Protein AF-0000000068482400 (afdb_homodimer)

Sequence (650 aa):
MLEGAELYFNVDHGYLEGLVRGCKAGLLTERDYVNLVQCETLEDLKIHLQTTDYGNFLANQTNPLTVSKIDTEMRKKLCSEFEYFRNHSLEPLSTFFTYMTCSYMIDNVILLMNGALQKKSVKEILVKCHPLGRFTEMEAVNIAETPSDLFNAVLIETPLAPFFQDCMSENILDELNIELLRNKLYKSYLEAFYKFCKNHGDVTAEIMCPILEFEADRRAFIITLNSFGTELSKEDRETLFPTCGKLHPEGLRLLAQAEDFEQMKRVAEHYGVQMNVLAFNRQFHYGVFYAYTKLKEQEMRNIVWIAECISQRHRTKINNYIPILMLEGAELYFNVDHGYLEGLVRGCKAGLLTERDYVNLVQCETLEDLKIHLQTTDYGNFLANQTNPLTVSKIDTEMRKKLCSEFEYFRNHSLEPLSTFFTYMTCSYMIDNVILLMNGALQKKSVKEILVKCHPLGRFTEMEAVNIAETPSDLFNAVLIETPLAPFFQDCMSENILDELNIELLRNKLYKSYLEAFYKFCKNHGDVTAEIMCPILEFEADRRAFIITLNSFGTELSKEDRETLFPTCGKLHPEGLRLLAQAEDFEQMKRVAEHYGVQMNVLAFNRQFHYGVFYAYTKLKEQEMRNIVWIAECISQRHRTKINNYIPIL

Radius of gyration: 27.8 Å; Cα contacts (8 Å, |Δi|>4): 745; chains: 2; bounding box: 54×85×64 Å

InterPro domains:
  IPR002843 ATPase, V0 complex, C/D subunit [PF01992] (16-321)
  IPR016727 ATPase, V0 complex, subunit D [PIRSF018497] (7-324)
  IPR016727 ATPase, V0 complex, subunit D [PTHR11028] (5-271)
  IPR035067 V-type ATPase subunit C/D [G3DSA:1.20.1690.10] (91-192)
  IPR035067 V-type ATPase subunit C/D [G3DSA:1.20.1690.10] (193-284)
  IPR036079 V-type ATP synthase subunit C/D subunit superfamily [SSF103486] (13-324)
  IPR044911 V-type ATP synthase C/D subunit, domain 3 superfamily [G3DSA:1.10.132.50] (14-310)

Foldseek 3Di:
DQVVVVVVCCPAPVVLVVVVVVCVQQDDDPVLVVQCVPDDAVVSNQVSNCVGPCNCLCVPPDPPDDPLSVVLSVLVVVLVSLVVSLVSHDPPVVVLSLLVLLLLLLVLLLQLLVCLQVVHQLVVSVSVRRPSNDDPLSVVSNVQNHNVSSVVSSQPPGPLVVQCVVLPPVDDPDPVSSVLSSLSSLLSSLLVSLVVQVVVVHVSNVPVLQVSQVVLVVSLLVLLVVCAPHPQALVSSLVSGRQSHPCPPLLSNQSSPDRDPVSNVVSVCLVVLVVLLVQCPDDDDPSVVVSVVVNVVLVVVLVVLLVVCVVVVPCPCNSNGRDND/DQVVVVVVCCPQPVVLVVVVVVCVQQDDDPVLVVQCVPDDAVVSNQVSNCVGPCNCLCVPPDPPDDPLSVVLSVLVVVLVSLVVSLVSHDPPVVVLSLLVLLLLLLVLLLQLQVCLQVVHQLVVSVSVRRPSNDDPLSVVSNVQNHNVSSVVSSQPPGPLVVQCVVLPPVDDPDPVSSVLSSLSSLLSSLLVSLVVQVVVVHVSNVPVLQVSQVVLVVSLLVLLVVCAPHPQALVSSLVSGRQSHPCPPLLSNQSSPDRDPVSNVVSVCLVVLVVLLVQCPDDDDPSVVVSVVVNVVLVVVLVVLLVVCVVVVPCPCNSNGRDND

pLDDT: mean 83.23, std 11.23, range [31.91, 96.75]

Nearest PDB structures (foldseek):
  9b8o-assembly1_d  TM=7.695E-01  e=2.562E-24  Rattus norvegicus
  7u4t-assembly1_Q  TM=7.64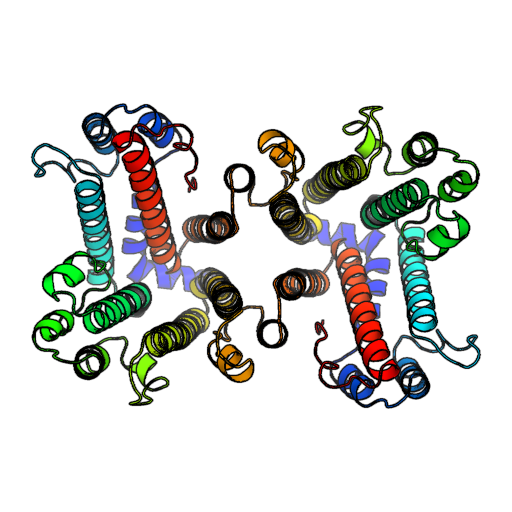1E-01  e=1.538E-24  Homo sapiens
  6xby-assembly1_d  TM=7.432E-01  e=2.421E-22  Bos taurus
  9bra-assembly1_d  TM=7.564E-01  e=1.118E-21  Mus musculus
  7tmt-assembly1_d  TM=7.677E-01  e=5.020E-17  Saccharomyces cerevisiae

Solvent-accessible surface area (backbone atoms only — not comparable to full-atom values): 35364 Å² total; per-residue (Å²): 110,67,69,56,50,52,52,60,41,42,77,77,43,33,67,61,52,53,52,53,57,58,47,54,78,44,55,76,45,64,69,50,49,57,53,50,67,67,34,72,42,66,66,49,38,50,57,55,43,36,77,45,70,57,35,72,64,61,67,87,59,64,87,78,78,46,61,65,56,54,49,51,39,51,50,49,51,52,40,51,55,50,48,52,53,45,71,72,42,50,86,67,52,34,57,53,49,50,53,64,28,46,61,39,30,51,52,31,52,51,49,49,41,53,31,49,73,68,69,45,58,59,71,67,44,57,71,70,40,51,74,65,21,63,52,84,48,60,66,52,44,74,70,35,86,43,57,67,46,36,49,57,50,50,36,68,84,33,94,53,28,80,33,42,74,83,57,65,70,85,60,80,79,42,74,69,42,47,53,50,47,51,36,39,38,47,22,42,44,51,42,49,48,37,50,55,33,49,69,65,64,46,59,29,16,71,49,36,36,60,55,48,16,50,52,25,41,51,48,38,52,51,53,48,63,68,37,58,96,52,88,67,48,50,72,61,52,46,72,37,40,36,72,62,13,80,40,48,64,59,41,43,52,47,44,30,66,40,82,48,69,71,52,44,53,54,42,57,49,46,57,55,50,51,51,26,47,53,35,44,75,52,79,79,45,66,36,35,59,56,17,49,52,54,51,50,50,45,51,49,51,35,50,47,49,36,41,47,17,39,74,65,73,46,60,90,58,41,78,70,52,76,78,84,107,112,66,68,56,50,53,52,58,42,42,76,79,43,34,66,60,52,53,53,55,56,58,46,55,77,45,53,74,48,64,67,51,50,56,54,52,68,67,34,74,44,66,67,50,38,51,56,54,43,36,76,46,71,58,35,70,65,60,67,88,59,64,86,79,77,46,62,67,56,52,49,51,40,52,50,48,52,51,39,52,56,51,47,52,55,44,72,73,43,53,84,68,54,34,57,53,46,49,55,65,29,45,62,40,28,49,52,31,51,50,49,48,42,52,31,49,74,69,68,45,59,59,71,68,44,58,72,69,40,50,75,65,21,63,51,84,46,59,65,52,43,75,69,33,87,43,57,67,46,34,48,58,50,51,35,68,84,32,96,54,28,80,34,41,75,84,56,74,64,89,60,80,78,44,72,67,43,48,54,51,48,51,37,38,38,48,22,42,47,52,41,49,49,38,51,55,33,49,68,65,65,46,60,28,18,69,49,37,36,60,54,49,18,50,52,26,42,51,47,39,53,50,53,47,64,68,37,59,95,53,87,68,47,46,70,60,50,44,71,38,41,35,72,64,14,81,39,50,64,58,39,44,52,46,44,30,66,40,82,47,69,71,53,44,54,54,42,59,48,47,57,55,51,52,51,26,47,54,35,45,74,51,78,78,44,66,36,34,60,55,18,48,52,54,50,50,49,46,49,49,50,34,51,47,50,35,42,47,19,39,74,65,73,46,62,90,58,41,78,69,53,76,77,83,109

Structure (mmCIF, N/CA/C/O backbone):
data_AF-0000000068482400-model_v1
#
loop_
_entity.id
_entity.type
_entity.pdbx_description
1 polymer 'V-type proton ATPase subunit'
#
loop_
_atom_site.group_PDB
_atom_site.id
_atom_site.type_symbol
_atom_site.label_atom_id
_atom_site.label_alt_id
_atom_site.label_comp_id
_atom_site.label_asym_id
_atom_site.label_entity_id
_atom_site.label_seq_id
_atom_site.pdbx_PDB_ins_code
_atom_site.Cartn_x
_atom_site.Cartn_y
_atom_site.Cartn_z
_atom_site.occupancy
_atom_site.B_iso_or_equiv
_atom_site.auth_seq_id
_atom_site.auth_comp_id
_atom_site.auth_asym_id
_atom_site.auth_atom_id
_atom_site.pdbx_PDB_model_num
ATOM 1 N N . MET A 1 1 ? -32.125 -7.73 -6.305 1 32.03 1 MET A N 1
ATOM 2 C CA . MET A 1 1 ? -31.203 -8.148 -7.367 1 32.03 1 MET A CA 1
ATOM 3 C C . MET A 1 1 ? -30.078 -9.016 -6.812 1 32.03 1 MET A C 1
ATOM 5 O O . MET A 1 1 ? -29.438 -9.75 -7.559 1 32.03 1 MET A O 1
ATOM 9 N N . LEU A 1 2 ? -29.688 -8.727 -5.551 1 42.22 2 LEU A N 1
ATOM 10 C CA . LEU A 1 2 ? -28.719 -9.539 -4.816 1 42.22 2 LEU A CA 1
ATOM 11 C C . LEU A 1 2 ? -29.25 -10.945 -4.582 1 42.22 2 LEU A C 1
ATOM 13 O O . LEU A 1 2 ? -28.516 -11.922 -4.727 1 42.22 2 LEU A O 1
ATOM 17 N N . GLU A 1 3 ? -30.391 -10.906 -4.227 1 47.16 3 GLU A N 1
ATOM 18 C CA . GLU A 1 3 ? -31.047 -12.18 -3.922 1 47.16 3 GLU A CA 1
ATOM 19 C C . GLU A 1 3 ? -31.078 -13.078 -5.152 1 47.16 3 GLU A C 1
ATOM 21 O O . GLU A 1 3 ? -30.828 -14.281 -5.051 1 47.16 3 GLU A O 1
ATOM 26 N N . GLY A 1 4 ? -31.359 -12.484 -6.25 1 42.97 4 GLY A N 1
ATOM 27 C CA . GLY A 1 4 ? -31.438 -13.25 -7.484 1 42.97 4 GLY A CA 1
ATOM 28 C C . GLY A 1 4 ? -30.078 -13.719 -7.969 1 42.97 4 GLY A C 1
ATOM 29 O O . GLY A 1 4 ? -29.938 -14.844 -8.453 1 42.97 4 GLY A O 1
ATOM 30 N N . ALA A 1 5 ? -29.125 -12.961 -7.844 1 49.94 5 ALA A N 1
ATOM 31 C CA . ALA A 1 5 ? -27.75 -13.266 -8.234 1 49.94 5 ALA A CA 1
ATOM 32 C C . ALA A 1 5 ? -27.188 -14.414 -7.398 1 49.94 5 ALA A C 1
ATOM 34 O O . ALA A 1 5 ? -26.484 -15.289 -7.922 1 49.94 5 ALA A O 1
ATOM 35 N N . GLU A 1 6 ? -27.531 -14.422 -6.168 1 56.22 6 GLU A N 1
ATOM 36 C CA . GLU A 1 6 ? -27.156 -15.516 -5.277 1 56.22 6 GLU A CA 1
ATOM 37 C C . GLU A 1 6 ? -27.75 -16.844 -5.758 1 56.22 6 GLU A C 1
ATOM 39 O O . GLU A 1 6 ? -27.094 -17.875 -5.695 1 56.22 6 GLU A O 1
ATOM 44 N N . LEU A 1 7 ? -28.938 -16.703 -6.289 1 50.75 7 LEU A N 1
ATOM 45 C CA . LEU A 1 7 ? -29.641 -17.906 -6.754 1 50.75 7 LEU A CA 1
ATOM 46 C C . LEU A 1 7 ? -28.969 -18.469 -8 1 50.75 7 LEU A C 1
ATOM 48 O O . LEU A 1 7 ? -28.812 -19.688 -8.133 1 50.75 7 LEU A O 1
ATOM 52 N N . TYR A 1 8 ? -28.609 -17.594 -8.891 1 49.62 8 TYR A N 1
ATOM 53 C CA . TYR A 1 8 ? -28.047 -18.062 -10.148 1 49.62 8 TYR A CA 1
ATOM 54 C C . TYR A 1 8 ? -26.625 -18.594 -9.945 1 49.62 8 TYR A C 1
ATOM 56 O O . TYR A 1 8 ? -26.219 -19.562 -10.594 1 49.62 8 TYR A O 1
ATOM 64 N N . PHE A 1 9 ? -25.938 -18.016 -9.062 1 56 9 PHE A N 1
ATOM 65 C CA . PHE A 1 9 ? -24.609 -18.562 -8.766 1 56 9 PHE A CA 1
ATOM 66 C C . PHE A 1 9 ? -24.719 -19.984 -8.211 1 56 9 PHE A C 1
ATOM 68 O O . PHE A 1 9 ? -23.938 -20.859 -8.578 1 56 9 PHE A O 1
ATOM 75 N N . ASN A 1 10 ? -25.75 -20.203 -7.426 1 60.41 10 ASN A N 1
ATOM 76 C CA . ASN A 1 10 ? -25.859 -21.422 -6.629 1 60.41 10 ASN A CA 1
ATOM 77 C C . ASN A 1 10 ? -26.156 -22.625 -7.5 1 60.41 10 ASN A C 1
ATOM 79 O O . ASN A 1 10 ? -25.625 -23.719 -7.273 1 60.41 10 ASN A O 1
ATOM 83 N N . VAL A 1 11 ? -26.906 -22.484 -8.602 1 58.56 11 VAL A N 1
ATOM 84 C CA . VAL A 1 11 ? -27.359 -23.656 -9.336 1 58.56 11 VAL A CA 1
ATOM 85 C C . VAL A 1 11 ? -26.203 -24.266 -10.125 1 58.56 11 VAL A C 1
ATOM 87 O O . VAL A 1 11 ? -26.031 -25.484 -10.148 1 58.56 11 VAL A O 1
ATOM 90 N N . ASP A 1 12 ? -25.375 -23.547 -10.617 1 65.38 12 ASP A N 1
ATOM 91 C CA . ASP A 1 12 ? -24.375 -24.047 -11.555 1 65.38 12 ASP A CA 1
ATOM 92 C C . ASP A 1 12 ? -22.984 -24.078 -10.93 1 65.38 12 ASP A C 1
ATOM 94 O O . ASP A 1 12 ? -22.172 -24.938 -11.266 1 65.38 12 ASP A O 1
ATOM 98 N N . HIS A 1 13 ? -22.797 -23.297 -9.867 1 72.62 13 HIS A N 1
ATOM 99 C CA . HIS A 1 13 ? -21.422 -23.141 -9.383 1 72.62 13 HIS A CA 1
ATOM 100 C C . HIS A 1 13 ? -21.344 -23.375 -7.883 1 72.62 13 HIS A C 1
ATOM 102 O O . HIS A 1 13 ? -20.25 -23.391 -7.309 1 72.62 13 HIS A O 1
ATOM 108 N N . GLY A 1 14 ? -22.453 -23.641 -7.336 1 75.75 14 GLY A N 1
ATOM 109 C CA . GLY A 1 14 ? -22.531 -23.812 -5.895 1 75.75 14 GLY A CA 1
ATOM 110 C C . GLY A 1 14 ? -21.766 -25.016 -5.379 1 75.75 14 GLY A C 1
ATOM 111 O O . GLY A 1 14 ? -21.141 -24.953 -4.316 1 75.75 14 GLY A O 1
ATOM 112 N N . TYR A 1 15 ? -21.781 -26.047 -6.195 1 81 15 TYR A N 1
ATOM 113 C CA . TYR A 1 15 ? -21.078 -27.25 -5.809 1 81 15 TYR A CA 1
ATOM 114 C C . TYR A 1 15 ? -19.578 -27 -5.676 1 81 15 TYR A C 1
ATOM 116 O O . TYR A 1 15 ? -18.969 -27.359 -4.664 1 81 15 TYR A O 1
ATOM 124 N N . LEU A 1 16 ? -19.016 -26.359 -6.641 1 82.56 16 LEU A N 1
ATOM 125 C CA . LEU A 1 16 ? -17.578 -26.109 -6.648 1 82.56 16 LEU A CA 1
ATOM 126 C C . LEU A 1 16 ? -17.188 -25.125 -5.539 1 82.56 16 LEU A C 1
ATOM 128 O O . LEU A 1 16 ? -16.141 -25.266 -4.918 1 82.56 16 LEU A O 1
ATOM 132 N N . GLU A 1 17 ? -18.016 -24.172 -5.344 1 82.31 17 GLU A N 1
ATOM 133 C CA . GLU A 1 17 ? -17.75 -23.25 -4.254 1 82.31 17 GLU A CA 1
ATOM 134 C C . GLU A 1 17 ? -17.781 -23.953 -2.9 1 82.31 17 GLU A C 1
ATOM 136 O O . GLU A 1 17 ? -16.938 -23.672 -2.035 1 82.31 17 GLU A O 1
ATOM 141 N N . GLY A 1 18 ? -18.781 -24.828 -2.748 1 78.56 18 GLY A N 1
ATOM 142 C CA . GLY A 1 18 ? -18.812 -25.625 -1.533 1 78.56 18 GLY A CA 1
ATOM 143 C C . GLY A 1 18 ? -17.562 -26.469 -1.329 1 78.56 18 GLY A C 1
ATOM 144 O O . GLY A 1 18 ? -17.047 -26.562 -0.214 1 78.56 18 GLY A O 1
ATOM 145 N N . LEU A 1 19 ? -17.078 -27.016 -2.367 1 81.38 19 LEU A N 1
ATOM 146 C CA . LEU A 1 19 ? -15.891 -27.859 -2.314 1 81.38 19 LEU A CA 1
ATOM 147 C C . LEU A 1 19 ? -14.664 -27.047 -1.904 1 81.38 19 LEU A C 1
ATOM 149 O O . LEU A 1 19 ? -13.898 -27.469 -1.035 1 81.38 19 LEU A O 1
ATOM 153 N N . VAL A 1 20 ? -14.5 -25.859 -2.5 1 83.94 20 VAL A N 1
ATOM 154 C CA . VAL A 1 20 ? -13.312 -25.062 -2.219 1 83.94 20 VAL A CA 1
ATOM 155 C C . VAL A 1 20 ? -13.375 -24.531 -0.792 1 83.94 20 VAL A C 1
ATOM 157 O O . VAL A 1 20 ? -12.344 -24.406 -0.119 1 83.94 20 VAL A O 1
ATOM 160 N N . ARG A 1 21 ? -14.523 -24.234 -0.313 1 78.56 21 ARG A N 1
ATOM 161 C CA . ARG A 1 21 ? -14.68 -23.781 1.062 1 78.56 21 ARG A CA 1
ATOM 162 C C . ARG A 1 21 ? -14.344 -24.891 2.053 1 78.56 21 ARG A C 1
ATOM 164 O O . ARG A 1 21 ? -13.844 -24.625 3.146 1 78.56 21 ARG A O 1
ATOM 171 N N . GLY A 1 22 ? -14.664 -26.062 1.633 1 76.25 22 GLY A N 1
ATOM 172 C CA . GLY A 1 22 ? -14.242 -27.203 2.43 1 76.25 22 GLY A CA 1
ATOM 173 C C . GLY A 1 22 ? -12.734 -27.359 2.512 1 76.25 22 GLY A C 1
ATOM 174 O O . GLY A 1 22 ? -12.211 -27.828 3.52 1 76.25 22 GLY A O 1
ATOM 175 N N . CYS A 1 23 ? -12.102 -26.859 1.491 1 76.12 23 CYS A N 1
ATOM 176 C CA . CYS A 1 23 ? -10.648 -26.922 1.433 1 76.12 23 CYS A CA 1
ATOM 177 C C . CYS A 1 23 ? -10.016 -25.938 2.41 1 76.12 23 CYS A C 1
ATOM 179 O O . CYS A 1 23 ? -8.859 -26.094 2.801 1 76.12 23 CYS A O 1
ATOM 181 N N . LYS A 1 24 ? -10.797 -24.922 2.822 1 72.25 24 LYS A N 1
ATOM 182 C CA . LYS A 1 24 ? -10.289 -23.953 3.791 1 72.25 24 LYS A CA 1
ATOM 183 C C . LYS A 1 24 ? -9.82 -24.641 5.066 1 72.25 24 LYS A C 1
ATOM 185 O O . LYS A 1 24 ? -8.797 -24.266 5.648 1 72.25 24 LYS A O 1
ATOM 190 N N . ALA A 1 25 ? -10.648 -25.609 5.41 1 71.19 25 ALA A N 1
ATOM 191 C CA . ALA A 1 25 ? -10.305 -26.375 6.605 1 71.19 25 ALA A CA 1
ATOM 192 C C . ALA A 1 25 ? -8.977 -27.094 6.43 1 71.19 25 ALA A C 1
ATOM 194 O O . ALA A 1 25 ? -8.359 -27.531 7.406 1 71.19 25 ALA A O 1
ATOM 195 N N . GLY A 1 26 ? -8.547 -27.031 5.223 1 78.69 26 GLY A N 1
ATOM 196 C CA . GLY A 1 26 ? -7.312 -27.734 4.922 1 78.69 26 GLY A CA 1
ATOM 197 C C . GLY A 1 26 ? -6.09 -26.844 4.98 1 78.69 26 GLY A C 1
ATOM 198 O O . GLY A 1 26 ? -4.957 -27.328 4.895 1 78.69 26 GLY A O 1
ATOM 199 N N . LEU A 1 27 ? -6.246 -25.484 5.121 1 85.19 27 LEU A N 1
ATOM 200 C CA . LEU A 1 27 ? -5.113 -24.578 5.281 1 85.19 27 LEU A CA 1
ATOM 201 C C . LEU A 1 27 ? -4.453 -24.781 6.645 1 85.19 27 LEU A C 1
ATOM 203 O O . LEU A 1 27 ? -5.129 -25.078 7.629 1 85.19 27 LEU A O 1
ATOM 207 N N . LEU A 1 28 ? -3.154 -24.641 6.641 1 89.5 28 LEU A N 1
ATOM 208 C CA . LEU A 1 28 ? -2.41 -24.828 7.879 1 89.5 28 LEU A CA 1
ATOM 209 C C . LEU A 1 28 ? -2.801 -23.797 8.922 1 89.5 28 LEU A C 1
ATOM 211 O O . LEU A 1 28 ? -2.979 -22.609 8.594 1 89.5 28 LEU A O 1
ATOM 215 N N . THR A 1 29 ? -3.002 -24.219 10.125 1 85 29 THR A N 1
ATOM 216 C CA . THR A 1 29 ? -3.344 -23.344 11.25 1 85 29 THR A CA 1
ATOM 217 C C . THR A 1 29 ? -2.084 -22.859 11.953 1 85 29 THR A C 1
ATOM 219 O O . THR A 1 29 ? -0.981 -23.328 11.664 1 85 29 THR A O 1
ATOM 222 N N . GLU A 1 30 ? -2.297 -21.984 12.875 1 83.56 30 GLU A N 1
ATOM 223 C CA . GLU A 1 30 ? -1.186 -21.5 13.688 1 83.56 30 GLU A CA 1
ATOM 224 C C . GLU A 1 30 ? -0.503 -22.641 14.438 1 83.56 30 GLU A C 1
ATOM 226 O O . GLU A 1 30 ? 0.722 -22.656 14.578 1 83.56 30 GLU A O 1
ATOM 231 N N . ARG A 1 31 ? -1.276 -23.5 14.914 1 85.69 31 ARG A N 1
ATOM 232 C CA . ARG A 1 31 ? -0.746 -24.656 15.625 1 85.69 31 ARG A CA 1
ATOM 233 C C . ARG A 1 31 ? 0.142 -25.5 14.719 1 85.69 31 ARG A C 1
ATOM 235 O O . ARG A 1 31 ? 1.188 -25.984 15.148 1 85.69 31 ARG A O 1
ATOM 242 N N . ASP A 1 32 ? -0.212 -25.625 13.484 1 90.88 32 ASP A N 1
ATOM 243 C CA . ASP A 1 32 ? 0.585 -26.375 12.516 1 90.88 32 ASP A CA 1
ATOM 244 C C . ASP A 1 32 ? 1.946 -25.719 12.305 1 90.88 32 ASP A C 1
ATOM 246 O O . ASP A 1 32 ? 2.971 -26.406 12.25 1 90.88 32 ASP A O 1
ATOM 250 N N . TYR A 1 33 ? 1.885 -24.406 12.203 1 90 33 TYR A N 1
ATOM 251 C CA . TYR A 1 33 ? 3.137 -23.703 11.961 1 90 33 TYR A CA 1
ATOM 252 C C . TYR A 1 33 ? 4.07 -23.828 13.164 1 90 33 TYR A C 1
ATOM 254 O O . TYR A 1 33 ? 5.285 -23.953 13 1 90 33 TYR A O 1
ATOM 262 N N . VAL A 1 34 ? 3.502 -23.781 14.352 1 89.25 34 VAL A N 1
ATOM 263 C CA . VAL A 1 34 ? 4.293 -23.953 15.57 1 89.25 34 VAL A CA 1
ATOM 264 C C . VAL A 1 34 ? 4.977 -25.328 15.539 1 89.25 34 VAL A C 1
ATOM 266 O O . VAL A 1 34 ? 6.156 -25.438 15.875 1 89.25 34 VAL A O 1
ATOM 269 N N . ASN A 1 35 ? 4.297 -26.281 15.125 1 93.06 35 ASN A N 1
ATOM 270 C CA . ASN A 1 35 ? 4.848 -27.641 15.016 1 93.06 35 ASN A CA 1
ATOM 271 C C . ASN A 1 35 ? 5.93 -27.703 13.938 1 93.06 35 ASN A C 1
ATOM 273 O O . ASN A 1 35 ? 6.957 -28.359 14.133 1 93.06 35 ASN A O 1
ATOM 277 N N . LEU A 1 36 ? 5.711 -27.031 12.828 1 92.94 36 LEU A N 1
ATOM 278 C CA . LEU A 1 36 ? 6.664 -27.047 11.727 1 92.94 36 LEU A CA 1
ATOM 279 C C 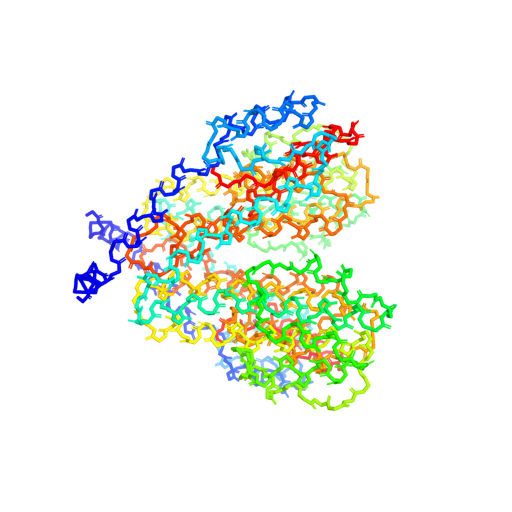. LEU A 1 36 ? 7.98 -26.391 12.125 1 92.94 36 LEU A C 1
ATOM 281 O O . LEU A 1 36 ? 9.055 -26.906 11.812 1 92.94 36 LEU A O 1
ATOM 285 N N . VAL A 1 37 ? 7.859 -25.312 12.812 1 91.38 37 VAL A N 1
ATOM 286 C CA . VAL A 1 37 ? 9.031 -24.547 13.211 1 91.38 37 VAL A CA 1
ATOM 287 C C . VAL A 1 37 ? 9.867 -25.359 14.195 1 91.38 37 VAL A C 1
ATOM 289 O O . VAL A 1 37 ? 11.094 -25.203 14.266 1 91.38 37 VAL A O 1
ATOM 292 N N . GLN A 1 38 ? 9.289 -26.281 14.906 1 93.81 38 GLN A N 1
ATOM 293 C CA . GLN A 1 38 ? 9.969 -27.062 15.93 1 93.81 38 GLN A CA 1
ATOM 294 C C . GLN A 1 38 ? 10.664 -28.281 15.328 1 93.81 38 GLN A C 1
ATOM 296 O O . GLN A 1 38 ? 11.461 -28.953 15.992 1 93.81 38 GLN A O 1
ATOM 301 N N . CYS A 1 39 ? 10.406 -28.516 14.086 1 93.31 39 CYS A N 1
ATOM 302 C CA . CYS A 1 39 ? 11.016 -29.672 13.43 1 93.31 39 CYS A CA 1
ATOM 303 C C . CYS A 1 39 ? 12.523 -29.5 13.32 1 93.31 39 CYS A C 1
ATOM 305 O O . CYS A 1 39 ? 13.016 -28.406 13.062 1 93.31 39 CYS A O 1
ATOM 307 N N . GLU A 1 40 ? 13.25 -30.609 13.469 1 94.31 40 GLU A N 1
ATOM 308 C CA . GLU A 1 40 ? 14.711 -30.562 13.398 1 94.31 40 GLU A CA 1
ATOM 309 C C . GLU A 1 40 ? 15.219 -31 12.031 1 94.31 40 GLU A C 1
ATOM 311 O O . GLU A 1 40 ? 16.297 -30.578 11.602 1 94.31 40 GLU A O 1
ATOM 316 N N . THR A 1 41 ? 14.461 -31.922 11.492 1 94.38 41 THR A N 1
ATOM 317 C CA . THR A 1 41 ? 14.852 -32.406 10.18 1 94.38 41 THR A CA 1
ATOM 318 C C . THR A 1 41 ? 13.695 -32.281 9.188 1 94.38 41 THR A C 1
ATOM 320 O O . THR A 1 41 ? 12.547 -32.094 9.594 1 94.38 41 THR A O 1
ATOM 323 N N . LEU A 1 42 ? 13.977 -32.438 7.898 1 94.62 42 LEU A N 1
ATOM 324 C CA . LEU A 1 42 ? 12.938 -32.406 6.871 1 94.62 42 LEU A CA 1
ATOM 325 C C . LEU A 1 42 ? 12.023 -33.625 6.992 1 94.62 42 LEU A C 1
ATOM 327 O O . LEU A 1 42 ? 10.844 -33.562 6.648 1 94.62 42 LEU A O 1
ATOM 331 N N . GLU A 1 43 ? 12.594 -34.688 7.527 1 93.81 43 GLU A N 1
ATOM 332 C CA . GLU A 1 43 ? 11.781 -35.875 7.762 1 93.81 43 GLU A CA 1
ATOM 333 C C . GLU A 1 43 ? 10.727 -35.625 8.836 1 93.81 43 GLU A C 1
ATOM 335 O O . GLU A 1 43 ? 9.578 -36.062 8.711 1 93.81 43 GLU A O 1
ATOM 340 N N . ASP A 1 44 ? 11.133 -34.875 9.82 1 94.25 44 ASP A N 1
ATOM 341 C CA . ASP A 1 44 ? 10.18 -34.469 10.844 1 94.25 44 ASP A CA 1
ATOM 342 C C . ASP A 1 44 ? 9.07 -33.594 10.25 1 94.25 44 ASP A C 1
ATOM 344 O O . ASP A 1 44 ? 7.902 -33.75 10.602 1 94.25 44 ASP A O 1
ATOM 348 N N . LEU A 1 45 ? 9.539 -32.75 9.367 1 94.81 45 LEU A N 1
ATOM 349 C CA . LEU A 1 45 ? 8.594 -31.844 8.695 1 94.81 45 LEU A CA 1
ATOM 350 C C . LEU A 1 45 ? 7.578 -32.625 7.887 1 94.81 45 LEU A C 1
ATOM 352 O O . LEU A 1 45 ? 6.379 -32.344 7.934 1 94.81 45 LEU A O 1
ATOM 356 N N . LYS A 1 46 ? 8.07 -33.625 7.199 1 94.25 46 LYS A N 1
ATOM 357 C CA . LYS A 1 46 ? 7.223 -34.5 6.406 1 94.25 46 LYS A CA 1
ATOM 358 C C . LYS A 1 46 ? 6.18 -35.188 7.281 1 94.25 46 LYS A C 1
ATOM 360 O O . LYS A 1 46 ? 5.004 -35.25 6.918 1 94.25 46 LYS A O 1
ATOM 365 N N . ILE A 1 47 ? 6.551 -35.656 8.414 1 93.25 47 ILE A N 1
ATOM 366 C CA . ILE A 1 47 ? 5.668 -36.375 9.328 1 93.25 47 ILE A CA 1
ATOM 367 C C . ILE A 1 47 ? 4.562 -35.438 9.82 1 93.25 47 ILE A C 1
ATOM 369 O O . ILE A 1 47 ? 3.389 -35.812 9.844 1 93.25 47 ILE A O 1
ATOM 373 N N . HIS A 1 48 ? 4.906 -34.25 10.109 1 93.44 48 HIS A N 1
ATOM 374 C CA . HIS A 1 48 ? 3.908 -33.312 10.57 1 93.44 48 HIS A CA 1
ATOM 375 C C . HIS A 1 48 ? 2.928 -32.938 9.461 1 93.44 48 HIS A C 1
ATOM 377 O O . HIS A 1 48 ? 1.718 -32.875 9.688 1 93.44 48 HIS A O 1
ATOM 383 N N . LEU A 1 49 ? 3.453 -32.656 8.289 1 93.56 49 LEU A N 1
ATOM 384 C CA . LEU A 1 49 ? 2.602 -32.281 7.168 1 93.56 49 LEU A CA 1
ATOM 385 C C . LEU A 1 49 ? 1.628 -33.406 6.828 1 93.56 49 LEU A C 1
ATOM 387 O O . LEU A 1 49 ? 0.516 -33.156 6.363 1 93.56 49 LEU A O 1
ATOM 391 N N . GLN A 1 50 ? 2.012 -34.656 7.137 1 92.44 50 GLN A N 1
ATOM 392 C CA . GLN A 1 50 ? 1.167 -35.812 6.867 1 92.44 50 GLN A CA 1
ATOM 393 C C . GLN A 1 50 ? -0.087 -35.812 7.734 1 92.44 50 GLN A C 1
ATOM 395 O O . GLN A 1 50 ? -1.103 -36.406 7.383 1 92.44 50 GLN A O 1
ATOM 400 N N . THR A 1 51 ? -0.013 -35.125 8.844 1 91.5 51 THR A N 1
ATOM 401 C CA . THR A 1 51 ? -1.154 -35.062 9.75 1 91.5 51 THR A CA 1
ATOM 402 C C . THR A 1 51 ? -2.115 -33.938 9.328 1 91.5 51 THR A C 1
ATOM 404 O O . THR A 1 51 ? -3.166 -33.781 9.945 1 91.5 51 THR A O 1
ATOM 407 N N . THR A 1 52 ? -1.77 -33.188 8.359 1 91.25 52 THR A N 1
ATOM 408 C CA . THR A 1 52 ? -2.604 -32.125 7.836 1 91.25 52 THR A CA 1
ATOM 409 C C . THR A 1 52 ? -3.285 -32.531 6.539 1 91.25 52 THR A C 1
ATOM 411 O O . THR A 1 52 ? -3.312 -33.719 6.207 1 91.25 52 THR A O 1
ATOM 414 N N . ASP A 1 53 ? -3.779 -31.672 5.797 1 86.75 53 ASP A N 1
ATOM 415 C CA . ASP A 1 53 ? -4.477 -31.969 4.547 1 86.75 53 ASP A CA 1
ATOM 416 C C . ASP A 1 53 ? -3.492 -32.375 3.449 1 86.75 53 ASP A C 1
ATOM 418 O O . ASP A 1 53 ? -3.898 -32.844 2.383 1 86.75 53 ASP A O 1
ATOM 422 N N . TYR A 1 54 ? -2.258 -32.156 3.732 1 89.44 54 TYR A N 1
ATOM 423 C CA . TYR A 1 54 ? -1.262 -32.594 2.758 1 89.44 54 TYR A CA 1
ATOM 424 C C . TYR A 1 54 ? -1.219 -34.094 2.656 1 89.44 54 TYR A C 1
ATOM 426 O O . TYR A 1 54 ? -0.896 -34.656 1.599 1 89.44 54 TYR A O 1
ATOM 434 N N . GLY A 1 55 ? -1.465 -34.75 3.752 1 88.88 55 GLY A N 1
ATOM 435 C CA . GLY A 1 55 ? -1.523 -36.188 3.713 1 88.88 55 GLY A CA 1
ATOM 436 C C . GLY A 1 55 ? -0.238 -36.844 3.219 1 88.88 55 GLY A C 1
ATOM 437 O O . GLY A 1 55 ? 0.847 -36.5 3.707 1 88.88 55 GLY A O 1
ATOM 438 N N . ASN A 1 56 ? -0.349 -37.75 2.223 1 88.12 56 ASN A N 1
ATOM 439 C CA . ASN A 1 56 ? 0.796 -38.562 1.786 1 88.12 56 ASN A CA 1
ATOM 440 C C . ASN A 1 56 ? 1.402 -38 0.5 1 88.12 56 ASN A C 1
ATOM 442 O O . ASN A 1 56 ? 1.804 -38.75 -0.38 1 88.12 56 ASN A O 1
ATOM 446 N N . PHE A 1 57 ? 1.519 -36.656 0.5 1 87.81 57 PHE A N 1
ATOM 447 C CA . PHE A 1 57 ? 1.948 -36.031 -0.753 1 87.81 57 PHE A CA 1
ATOM 448 C C . PHE A 1 57 ? 3.424 -36.312 -1.014 1 87.81 57 PHE A C 1
ATOM 450 O O . PHE A 1 57 ? 3.885 -36.25 -2.154 1 87.81 57 PHE A O 1
ATOM 457 N N . LEU A 1 58 ? 4.145 -36.812 0.077 1 89.62 58 LEU A N 1
ATOM 458 C CA . LEU A 1 58 ? 5.57 -37.094 -0.059 1 89.62 58 LEU A CA 1
ATOM 459 C C . LEU A 1 58 ? 5.84 -38.594 0.041 1 89.62 58 LEU A C 1
ATOM 461 O O . LEU A 1 58 ? 6.984 -39.031 0.224 1 89.62 58 LEU A O 1
ATOM 465 N N . ALA A 1 59 ? 4.848 -39.438 -0.024 1 86.25 59 ALA A N 1
ATOM 466 C CA . ALA A 1 59 ? 4.961 -40.875 0.225 1 86.25 59 ALA A CA 1
ATOM 467 C C . ALA A 1 59 ? 5.918 -41.531 -0.767 1 86.25 59 ALA A C 1
ATOM 469 O O . ALA A 1 59 ? 6.66 -42.438 -0.41 1 86.25 59 ALA A O 1
ATOM 470 N N . ASN A 1 60 ? 6.008 -41.094 -1.951 1 85.06 60 ASN A N 1
ATOM 471 C CA . ASN A 1 60 ? 6.797 -41.719 -2.996 1 85.06 60 ASN A CA 1
ATOM 472 C C . ASN A 1 60 ? 8.203 -41.156 -3.074 1 85.06 60 ASN A C 1
ATOM 474 O O . ASN A 1 60 ? 8.992 -41.531 -3.945 1 85.06 60 ASN A O 1
ATOM 478 N N . GLN A 1 61 ? 8.469 -40.25 -2.15 1 84.06 61 GLN A N 1
ATOM 479 C CA . GLN A 1 61 ? 9.789 -39.625 -2.211 1 84.06 61 GLN A CA 1
ATOM 480 C C . GLN A 1 61 ? 10.781 -40.375 -1.327 1 84.06 61 GLN A C 1
ATOM 482 O O . GLN A 1 61 ? 10.461 -40.75 -0.191 1 84.06 61 GLN A O 1
ATOM 487 N N . THR A 1 62 ? 11.844 -40.75 -1.988 1 82.62 62 THR A N 1
ATOM 488 C CA . THR A 1 62 ? 12.891 -41.5 -1.293 1 82.62 62 THR A CA 1
ATOM 489 C C . THR A 1 62 ? 13.805 -40.531 -0.527 1 8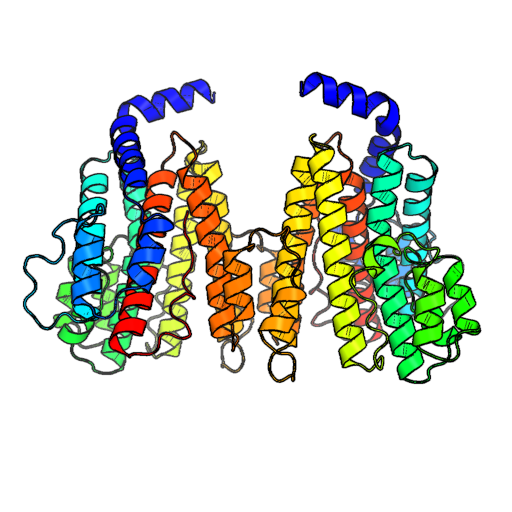2.62 62 THR A C 1
ATOM 491 O O . THR A 1 62 ? 13.891 -39.344 -0.86 1 82.62 62 THR A O 1
ATOM 494 N N . ASN A 1 63 ? 14.406 -41.062 0.521 1 82.62 63 ASN A N 1
ATOM 495 C CA . ASN A 1 63 ? 15.398 -40.312 1.27 1 82.62 63 ASN A CA 1
ATOM 496 C C . ASN A 1 63 ? 16.688 -40.156 0.475 1 82.62 63 ASN A C 1
ATOM 498 O O . ASN A 1 63 ? 17.047 -41 -0.326 1 82.62 63 ASN A O 1
ATOM 502 N N . PRO A 1 64 ? 17.406 -38.906 0.547 1 89.44 64 PRO A N 1
ATOM 503 C CA . PRO A 1 64 ? 17.156 -37.812 1.456 1 89.44 64 PRO A CA 1
ATOM 504 C C . PRO A 1 64 ? 16.141 -36.812 0.904 1 89.44 64 PRO A C 1
ATOM 506 O O . PRO A 1 64 ? 16.125 -36.531 -0.297 1 89.44 64 PRO A O 1
ATOM 509 N N . LEU A 1 65 ? 15.289 -36.438 1.741 1 92.06 65 LEU A N 1
ATOM 510 C CA . LEU A 1 65 ? 14.32 -35.406 1.4 1 92.06 65 LEU A CA 1
ATOM 511 C C . LEU A 1 65 ? 15 -34.031 1.227 1 92.06 65 LEU A C 1
ATOM 513 O O . LEU A 1 65 ? 15.883 -33.688 2.008 1 92.06 65 LEU A O 1
ATOM 517 N N . THR A 1 66 ? 14.695 -33.375 0.121 1 93 66 THR A N 1
ATOM 518 C CA . THR A 1 66 ? 15.227 -32.031 -0.106 1 93 66 THR A CA 1
ATOM 519 C C . THR A 1 66 ? 14.102 -31 -0.159 1 93 66 THR A C 1
ATOM 521 O O . THR A 1 66 ? 12.938 -31.359 -0.356 1 93 66 THR A O 1
ATOM 524 N N . VAL A 1 67 ? 14.461 -29.797 0.071 1 92.69 67 VAL A N 1
ATOM 525 C CA . VAL A 1 67 ? 13.5 -28.703 0.01 1 92.69 67 VAL A CA 1
ATOM 526 C C . VAL A 1 67 ? 12.867 -28.656 -1.381 1 92.69 67 VAL A C 1
ATOM 528 O O . VAL A 1 67 ? 11.664 -28.422 -1.515 1 92.69 67 VAL A O 1
ATOM 531 N N . SER A 1 68 ? 13.656 -28.906 -2.381 1 89.69 68 SER A N 1
ATOM 532 C CA . SER A 1 68 ? 13.188 -28.859 -3.764 1 89.69 68 SER A CA 1
ATOM 533 C C . SER A 1 68 ? 12.133 -29.938 -4.02 1 89.69 68 SER A C 1
ATOM 535 O O . SER A 1 68 ? 11.133 -29.688 -4.691 1 89.69 68 SER A O 1
ATOM 537 N N . LYS A 1 69 ? 12.352 -31.094 -3.439 1 91.44 69 LYS A N 1
ATOM 538 C CA . LYS A 1 69 ? 11.375 -32.188 -3.588 1 91.44 69 LYS A CA 1
ATOM 539 C C . LYS A 1 69 ? 10.055 -31.828 -2.918 1 91.44 69 LYS A C 1
ATOM 541 O O . LYS A 1 69 ? 8.984 -32.062 -3.477 1 91.44 69 LYS A O 1
ATOM 546 N N . ILE A 1 70 ? 10.164 -31.297 -1.771 1 92.75 70 ILE A N 1
ATOM 547 C CA . ILE A 1 70 ? 8.984 -30.891 -1.019 1 92.75 70 ILE A CA 1
ATOM 548 C C . ILE A 1 70 ? 8.203 -29.844 -1.806 1 92.75 70 ILE A C 1
ATOM 550 O O . ILE A 1 70 ? 6.988 -29.969 -1.979 1 92.75 70 ILE A O 1
ATOM 554 N N . ASP A 1 71 ? 8.906 -28.875 -2.324 1 91.38 71 ASP A N 1
ATOM 555 C CA . ASP A 1 71 ? 8.297 -27.797 -3.102 1 91.38 71 ASP A CA 1
ATOM 556 C C . ASP A 1 71 ? 7.602 -28.359 -4.348 1 91.38 71 ASP A C 1
ATOM 558 O O . ASP A 1 71 ? 6.453 -28 -4.629 1 91.38 71 ASP A O 1
ATOM 562 N N . THR A 1 72 ? 8.258 -29.234 -5.004 1 88.88 72 THR A N 1
ATOM 563 C CA . THR A 1 72 ? 7.746 -29.812 -6.246 1 88.88 72 THR A CA 1
ATOM 564 C C . THR A 1 72 ? 6.457 -30.594 -5.988 1 88.88 72 THR A C 1
ATOM 566 O O . THR A 1 72 ? 5.48 -30.438 -6.73 1 88.88 72 THR A O 1
ATOM 569 N N . GLU A 1 73 ? 6.465 -31.375 -4.957 1 92.31 73 GLU A N 1
ATOM 570 C CA . GLU A 1 73 ? 5.297 -32.188 -4.66 1 92.31 73 GLU A CA 1
ATOM 571 C C . GLU A 1 73 ? 4.129 -31.328 -4.184 1 92.31 73 GLU A C 1
ATOM 573 O O . GLU A 1 73 ? 2.967 -31.641 -4.461 1 92.31 73 GLU A O 1
ATOM 578 N N . MET A 1 74 ? 4.434 -30.281 -3.443 1 91.69 74 MET A N 1
ATOM 579 C CA . MET A 1 74 ? 3.375 -29.375 -3.021 1 91.69 74 MET A CA 1
ATOM 580 C C . MET A 1 74 ? 2.732 -28.688 -4.227 1 91.69 74 MET A C 1
ATOM 582 O O . MET A 1 74 ? 1.508 -28.562 -4.293 1 91.69 74 MET A O 1
ATOM 586 N N . ARG A 1 75 ? 3.506 -28.281 -5.188 1 90.5 75 ARG A N 1
ATOM 587 C CA . ARG A 1 75 ? 3.004 -27.641 -6.398 1 90.5 75 ARG A CA 1
ATOM 588 C C . ARG A 1 75 ? 2.133 -28.594 -7.207 1 90.5 75 ARG A C 1
ATOM 590 O O . ARG A 1 75 ? 1.113 -28.188 -7.766 1 90.5 75 ARG A O 1
ATOM 597 N N . LYS A 1 76 ? 2.564 -29.828 -7.223 1 90.31 76 LYS A N 1
ATOM 598 C CA . LYS A 1 76 ? 1.778 -30.828 -7.922 1 90.31 76 LYS A CA 1
ATOM 599 C C . LYS A 1 76 ? 0.402 -31 -7.285 1 90.31 76 LYS A C 1
ATOM 601 O O . LYS A 1 76 ? -0.603 -31.125 -7.988 1 90.31 76 LYS A O 1
ATOM 606 N N . LYS A 1 77 ? 0.442 -31.047 -6.023 1 91 77 LYS A N 1
ATOM 607 C CA . LYS A 1 77 ? -0.822 -31.188 -5.305 1 91 77 LYS A CA 1
ATOM 608 C C . LYS A 1 77 ? -1.741 -30 -5.586 1 91 77 LYS A C 1
ATOM 610 O O . LYS A 1 77 ? -2.932 -30.172 -5.848 1 91 77 LYS A O 1
ATOM 615 N N . LEU A 1 78 ? -1.192 -28.828 -5.52 1 91.06 78 LEU A N 1
ATOM 616 C CA . LEU A 1 78 ? -1.961 -27.625 -5.816 1 91.06 78 LEU A CA 1
ATOM 617 C C . LEU A 1 78 ? -2.523 -27.672 -7.23 1 91.06 78 LEU A C 1
ATOM 619 O O . LEU A 1 78 ? -3.688 -27.344 -7.453 1 91.06 78 LEU A O 1
ATOM 623 N N . CYS A 1 79 ? -1.728 -28.047 -8.156 1 91.38 79 CYS A N 1
ATOM 624 C CA . CYS A 1 79 ? -2.127 -28.125 -9.562 1 91.38 79 CYS A CA 1
ATOM 625 C C . CYS A 1 79 ? -3.27 -29.125 -9.75 1 91.38 79 CYS A C 1
ATOM 627 O O . CYS A 1 79 ? -4.223 -28.844 -10.484 1 91.38 79 CYS A O 1
ATOM 629 N N . SER A 1 80 ? -3.129 -30.234 -9.07 1 92.06 80 SER A N 1
ATOM 630 C CA . SER A 1 80 ? -4.172 -31.25 -9.172 1 92.06 80 SER A CA 1
ATOM 631 C C . SER A 1 80 ? -5.508 -30.734 -8.656 1 92.06 80 SER A C 1
ATOM 633 O O . SER A 1 80 ? -6.551 -30.953 -9.273 1 92.06 80 SER A O 1
ATOM 635 N N . GLU A 1 81 ? -5.457 -30.109 -7.566 1 88.38 81 GLU A N 1
ATOM 636 C CA . GLU A 1 81 ? -6.668 -29.516 -7 1 88.38 81 GLU A CA 1
ATOM 637 C C . GLU A 1 81 ? -7.25 -28.453 -7.926 1 88.38 81 GLU A C 1
ATOM 639 O O . GLU A 1 81 ? -8.461 -28.422 -8.164 1 88.38 81 GLU A O 1
ATOM 644 N N . PHE A 1 82 ? -6.402 -27.609 -8.414 1 92.19 82 PHE A N 1
ATOM 645 C CA . PHE A 1 82 ? -6.82 -26.547 -9.32 1 92.19 82 PHE A CA 1
ATOM 646 C C . PHE A 1 82 ? -7.473 -27.125 -10.57 1 92.19 82 PHE A C 1
ATOM 648 O O . PHE A 1 82 ? -8.539 -26.656 -10.992 1 92.19 82 PHE A O 1
ATOM 655 N N . GLU A 1 83 ? -6.871 -28.109 -11.125 1 92.25 83 GLU A N 1
ATOM 656 C CA . GLU A 1 83 ? -7.379 -28.734 -12.344 1 92.25 83 GLU A CA 1
ATOM 657 C C . GLU A 1 83 ? -8.734 -29.406 -12.102 1 92.25 83 GLU A C 1
ATOM 659 O O . GLU A 1 83 ? -9.586 -29.422 -12.992 1 92.25 83 GLU A O 1
ATOM 664 N N . TYR A 1 84 ? -8.852 -29.969 -10.953 1 90.38 84 TYR A N 1
ATOM 665 C CA . TYR A 1 84 ? -10.148 -30.531 -10.609 1 90.38 84 TYR A CA 1
ATOM 666 C C . TYR A 1 84 ? -11.242 -29.469 -10.695 1 90.38 84 TYR A C 1
ATOM 668 O O . TYR A 1 84 ? -12.281 -29.703 -11.32 1 90.38 84 TYR A O 1
ATOM 676 N N . PHE A 1 85 ? -11.047 -28.312 -10.086 1 89.88 85 PHE A N 1
ATOM 677 C CA . PHE A 1 85 ? -12.023 -27.234 -10.117 1 89.88 85 PHE A CA 1
ATOM 678 C C . PHE A 1 85 ? -12.258 -26.75 -11.547 1 89.88 85 PHE A C 1
ATOM 680 O O . PHE A 1 85 ? -13.406 -26.578 -11.969 1 89.88 85 PHE A O 1
ATOM 687 N N . ARG A 1 86 ? -11.195 -26.562 -12.211 1 91.12 86 ARG A N 1
ATOM 688 C CA . ARG A 1 86 ? -11.281 -26.062 -13.578 1 91.12 86 ARG A CA 1
ATOM 689 C C . ARG A 1 86 ? -12.07 -27.016 -14.469 1 91.12 86 ARG A C 1
ATOM 691 O O . ARG A 1 86 ? -12.945 -26.594 -15.219 1 91.12 86 ARG A O 1
ATOM 698 N N . ASN A 1 87 ? -11.805 -28.312 -14.344 1 91.31 87 ASN A N 1
ATOM 699 C CA . ASN A 1 87 ? -12.414 -29.328 -15.195 1 91.31 87 ASN A CA 1
ATOM 700 C C . ASN A 1 87 ? -13.898 -29.5 -14.891 1 91.31 87 ASN A C 1
ATOM 702 O O . ASN A 1 87 ? -14.656 -29.969 -15.734 1 91.31 87 ASN A O 1
ATOM 706 N N . HIS A 1 88 ? -14.336 -29.156 -13.781 1 90.19 88 HIS A N 1
ATOM 707 C CA . HIS A 1 88 ? -15.734 -29.328 -13.391 1 90.19 88 HIS A CA 1
ATOM 708 C C . HIS A 1 88 ? -16.469 -27.984 -13.422 1 90.19 88 HIS A C 1
ATOM 710 O O . HIS A 1 88 ? -17.594 -27.891 -12.914 1 90.19 88 HIS A O 1
ATOM 716 N N . SER A 1 89 ? -15.805 -27 -13.914 1 89.75 89 SER A N 1
ATOM 717 C CA . SER A 1 89 ? -16.438 -25.688 -13.984 1 89.75 89 SER A CA 1
ATOM 718 C C . SER A 1 89 ? -17.125 -25.469 -15.336 1 89.75 89 SER A C 1
ATOM 720 O O . SER A 1 89 ? -16.766 -26.109 -16.328 1 89.75 89 SER A O 1
ATOM 722 N N . LEU A 1 90 ? -18.172 -24.625 -15.344 1 88.88 90 LEU A N 1
ATOM 723 C CA . LEU A 1 90 ? -18.859 -24.172 -16.547 1 88.88 90 LEU A CA 1
ATOM 724 C C . LEU A 1 90 ? -18.625 -22.672 -16.766 1 88.88 90 LEU A C 1
ATOM 726 O O . LEU A 1 90 ? -18.25 -21.953 -15.844 1 88.88 90 LEU A O 1
ATOM 730 N N . GLU A 1 91 ? -18.875 -22.266 -18.016 1 89 91 GLU A N 1
ATOM 731 C CA . GLU A 1 91 ? -18.812 -20.828 -18.266 1 89 91 GLU A CA 1
ATOM 732 C C . GLU A 1 91 ? -19.828 -20.062 -17.438 1 89 91 GLU A C 1
ATOM 734 O O . GLU A 1 91 ? -20.953 -20.547 -17.219 1 89 91 GLU A O 1
ATOM 739 N N . PRO A 1 92 ? -19.359 -19 -16.938 1 90.12 92 PRO A N 1
ATOM 740 C CA . PRO A 1 92 ? -18.141 -18.219 -17.172 1 90.12 92 PRO A CA 1
ATOM 741 C C . PRO A 1 92 ? -17.031 -18.547 -16.172 1 90.12 92 PRO A C 1
ATOM 743 O O . PRO A 1 92 ? -15.961 -17.938 -16.219 1 90.12 92 PRO A O 1
ATOM 746 N N . LEU A 1 93 ? -17.25 -19.469 -15.305 1 89.25 93 LEU A N 1
ATOM 747 C CA . LEU A 1 93 ? -16.266 -19.844 -14.297 1 89.25 93 LEU A CA 1
ATOM 748 C C . LEU A 1 93 ? -15.031 -20.453 -14.945 1 89.25 93 LEU A C 1
ATOM 750 O O . LEU A 1 93 ? -13.914 -20.234 -14.484 1 89.25 93 LEU A O 1
ATOM 754 N N . SER A 1 94 ? -15.219 -21.172 -15.977 1 91.38 94 SER A N 1
ATOM 755 C CA . SER A 1 94 ? -14.094 -21.766 -16.688 1 91.38 94 SER A CA 1
ATOM 756 C C . SER A 1 94 ? -13.172 -20.688 -17.25 1 91.38 94 SER A C 1
ATOM 758 O O . SER A 1 94 ? -11.945 -20.828 -17.203 1 91.38 94 SER A O 1
ATOM 760 N N . THR A 1 95 ? -13.711 -19.641 -17.734 1 92.25 95 THR A N 1
ATOM 761 C CA . THR A 1 95 ? -12.93 -18.516 -18.219 1 92.25 95 THR A CA 1
ATOM 762 C C . THR A 1 95 ? -12.172 -17.844 -17.078 1 92.25 95 THR A C 1
ATOM 764 O O . THR A 1 95 ? -11.016 -17.438 -17.25 1 92.25 95 THR A O 1
ATOM 767 N N . PHE A 1 96 ? -12.82 -17.75 -15.953 1 93 96 PHE A N 1
ATOM 768 C CA . PHE A 1 96 ? -12.18 -17.219 -14.758 1 93 96 PHE A CA 1
ATOM 769 C C . PHE A 1 96 ? -10.93 -18.031 -14.406 1 93 96 PHE A C 1
ATOM 771 O O . PHE A 1 96 ? -9.867 -17.453 -14.164 1 93 96 PHE A O 1
ATOM 778 N N . PHE A 1 97 ? -11.023 -19.328 -14.5 1 92.62 97 PHE A N 1
ATOM 779 C CA . PHE A 1 97 ? -9.891 -20.203 -14.227 1 92.62 97 PHE A CA 1
ATOM 780 C C . PHE A 1 97 ? -8.789 -20 -15.258 1 92.62 97 PHE A C 1
ATOM 782 O O . PHE A 1 97 ? -7.602 -20.094 -14.938 1 92.62 97 PHE A O 1
ATOM 789 N N . THR A 1 98 ? -9.156 -19.719 -16.391 1 92 98 THR A N 1
ATOM 790 C CA . THR A 1 98 ? -8.172 -19.453 -17.438 1 92 98 THR A CA 1
ATOM 791 C C . THR A 1 98 ? -7.375 -18.188 -17.125 1 92 98 THR A C 1
ATOM 793 O O . THR A 1 98 ? -6.145 -18.188 -17.219 1 92 98 THR A O 1
ATOM 796 N N . TYR A 1 99 ? -8.039 -17.172 -16.703 1 92.94 99 TYR A N 1
ATOM 797 C CA . TYR A 1 99 ? -7.359 -15.945 -16.312 1 92.94 99 TYR A CA 1
ATOM 798 C C . TYR A 1 99 ? -6.418 -16.203 -15.133 1 92.94 99 TYR A C 1
ATOM 800 O O . TYR A 1 99 ? -5.316 -15.648 -15.086 1 92.94 99 TYR A O 1
ATOM 808 N N . MET A 1 100 ? -6.824 -17.062 -14.242 1 93.81 100 MET A N 1
ATOM 809 C CA . MET A 1 100 ? -5.988 -17.359 -13.086 1 93.81 100 MET A CA 1
ATOM 810 C C . MET A 1 100 ? -4.668 -18 -13.516 1 93.81 100 MET A C 1
ATOM 812 O O . MET A 1 100 ? -3.621 -17.734 -12.93 1 93.81 100 MET A O 1
ATOM 816 N N . THR A 1 101 ? -4.719 -18.781 -14.547 1 93.44 101 THR A N 1
ATOM 817 C CA . THR A 1 101 ? -3.535 -19.531 -14.969 1 93.44 101 THR A CA 1
ATOM 818 C C . THR A 1 101 ? -2.625 -18.656 -15.828 1 93.44 101 THR A C 1
ATOM 820 O O . THR A 1 101 ? -1.43 -18.938 -15.953 1 93.44 101 THR A O 1
ATOM 823 N N . CYS A 1 102 ? -3.156 -17.641 -16.422 1 92 102 CYS A N 1
ATOM 824 C CA . CYS A 1 102 ? -2.408 -16.812 -17.359 1 92 102 CYS A CA 1
ATOM 825 C C . CYS A 1 102 ? -1.184 -16.188 -16.688 1 92 102 CYS A C 1
ATOM 827 O O . CYS A 1 102 ? -0.125 -16.078 -17.312 1 92 102 CYS A O 1
ATOM 829 N N . SER A 1 103 ? -1.297 -15.805 -15.461 1 93.75 103 SER A N 1
ATOM 830 C CA . SER A 1 103 ? -0.148 -15.234 -14.766 1 93.75 103 SER A CA 1
ATOM 831 C C . SER A 1 103 ? 1.006 -16.234 -14.695 1 93.75 103 SER A C 1
ATOM 833 O O . SER A 1 103 ? 2.164 -15.859 -14.906 1 93.75 103 SER A O 1
ATOM 835 N N . TYR A 1 104 ? 0.655 -17.484 -14.438 1 92.31 104 TYR A N 1
ATOM 836 C CA . TYR A 1 104 ? 1.667 -18.531 -14.375 1 92.31 104 TYR A CA 1
ATOM 837 C C . TYR A 1 104 ? 2.264 -18.797 -15.75 1 92.31 104 TYR A C 1
ATOM 839 O O . TYR A 1 104 ? 3.461 -19.062 -15.875 1 92.31 104 TYR A O 1
ATOM 847 N N . MET A 1 105 ? 1.414 -18.75 -16.703 1 88.81 105 MET A N 1
ATOM 848 C CA . MET A 1 105 ? 1.875 -18.938 -18.078 1 88.81 105 MET A CA 1
ATOM 849 C C . MET A 1 105 ? 2.861 -17.844 -18.484 1 88.81 105 MET A C 1
ATOM 851 O O . MET A 1 105 ? 3.898 -18.125 -19.078 1 88.81 105 MET A O 1
ATOM 855 N N . ILE A 1 106 ? 2.557 -16.672 -18.125 1 88.94 106 ILE A N 1
ATOM 856 C CA . ILE A 1 106 ? 3.439 -15.539 -18.422 1 88.94 106 ILE A CA 1
ATOM 857 C C . ILE A 1 106 ? 4.797 -15.766 -17.75 1 88.94 106 ILE A C 1
ATOM 859 O O . ILE A 1 106 ? 5.84 -15.633 -18.406 1 88.94 106 ILE A O 1
ATOM 863 N N . ASP A 1 107 ? 4.805 -16.125 -16.547 1 90.81 107 ASP A N 1
ATOM 864 C CA . ASP A 1 107 ? 6.047 -16.359 -15.812 1 90.81 107 ASP A CA 1
ATOM 865 C C . ASP A 1 107 ? 6.863 -17.484 -16.453 1 90.81 107 ASP A C 1
ATOM 867 O O . ASP A 1 107 ? 8.094 -17.391 -16.531 1 90.81 107 ASP A O 1
ATOM 871 N N . ASN A 1 108 ? 6.18 -18.484 -16.828 1 87.88 108 ASN A N 1
ATOM 872 C CA . ASN A 1 108 ? 6.867 -19.594 -17.484 1 87.88 108 ASN A CA 1
ATOM 873 C C . ASN A 1 108 ? 7.504 -19.141 -18.797 1 87.88 108 ASN A C 1
ATOM 875 O O . ASN A 1 108 ? 8.641 -19.5 -19.094 1 87.88 108 ASN A O 1
ATOM 879 N N . VAL A 1 109 ? 6.789 -18.375 -19.562 1 84 109 VAL A N 1
ATOM 880 C CA . VAL A 1 109 ? 7.297 -17.891 -20.828 1 84 109 VAL A CA 1
ATOM 881 C C . VAL A 1 109 ? 8.531 -17.031 -20.609 1 84 109 VAL A C 1
ATOM 883 O O . VAL A 1 109 ? 9.539 -17.188 -21.297 1 84 109 VAL A O 1
ATOM 886 N N . ILE A 1 110 ? 8.461 -16.203 -19.625 1 86 110 ILE A N 1
ATOM 887 C CA . ILE A 1 110 ? 9.578 -15.32 -19.312 1 86 110 ILE A CA 1
ATOM 888 C C . ILE A 1 110 ? 10.773 -16.156 -18.844 1 86 110 ILE A C 1
ATOM 890 O O . ILE A 1 110 ? 11.914 -15.883 -19.234 1 86 110 ILE A O 1
ATOM 894 N N . LEU A 1 111 ? 10.492 -17.141 -18.062 1 86.62 111 LEU A N 1
ATOM 895 C CA . LEU A 1 111 ? 11.547 -18.031 -17.594 1 86.62 111 LEU A CA 1
ATOM 896 C C . LEU A 1 111 ? 12.219 -18.734 -18.766 1 86.62 111 LEU A C 1
ATOM 898 O O . LEU A 1 111 ? 13.445 -18.844 -18.812 1 86.62 111 LEU A O 1
ATOM 902 N N . LEU A 1 112 ? 11.453 -19.172 -19.656 1 83.44 112 LEU A N 1
ATOM 903 C CA . LEU A 1 112 ? 11.961 -19.875 -20.828 1 83.44 112 LEU A CA 1
ATOM 904 C C . LEU A 1 112 ? 12.797 -18.938 -21.688 1 83.44 112 LEU A C 1
ATOM 906 O O . LEU A 1 112 ? 13.875 -19.312 -22.172 1 83.44 112 LEU A O 1
ATOM 910 N N . MET A 1 113 ? 12.336 -17.75 -21.812 1 82 113 MET A N 1
ATOM 911 C CA . MET A 1 113 ? 13.055 -16.766 -22.625 1 82 113 MET A CA 1
ATOM 912 C C . MET A 1 113 ? 14.383 -16.406 -21.969 1 82 113 MET A C 1
ATOM 914 O O . MET A 1 113 ? 15.406 -16.297 -22.641 1 82 113 MET A O 1
ATOM 918 N N . ASN A 1 114 ? 14.352 -16.234 -20.688 1 83.44 114 ASN A N 1
ATOM 919 C CA . ASN A 1 114 ? 15.586 -15.945 -19.969 1 83.44 114 ASN A CA 1
ATOM 920 C C . ASN A 1 114 ? 16.562 -17.109 -20.047 1 83.44 114 ASN A C 1
ATOM 922 O O . ASN A 1 114 ? 17.781 -16.906 -20.188 1 83.44 114 ASN A O 1
ATOM 926 N N . GLY A 1 115 ? 16.047 -18.266 -19.906 1 83 115 GLY A N 1
ATOM 927 C CA . GLY A 1 115 ? 16.891 -19.453 -20.047 1 83 115 GLY A CA 1
ATOM 928 C C . GLY A 1 115 ? 17.516 -19.562 -21.422 1 83 115 GLY A C 1
ATOM 929 O O . GLY A 1 115 ? 18.703 -19.891 -21.547 1 83 115 GLY A O 1
ATOM 930 N N . ALA A 1 116 ? 16.75 -19.281 -22.391 1 77.94 116 ALA A N 1
ATOM 931 C CA . ALA A 1 116 ? 17.25 -19.312 -23.766 1 77.94 116 ALA A CA 1
ATOM 932 C C . ALA A 1 116 ? 18.328 -18.266 -23.969 1 77.94 116 ALA A C 1
ATOM 934 O O . ALA A 1 116 ? 19.328 -18.531 -24.656 1 77.94 116 ALA A O 1
ATOM 935 N N . LEU A 1 117 ? 18.141 -17.109 -23.453 1 78.94 117 LEU A N 1
ATOM 936 C CA . LEU A 1 117 ? 19.109 -16.031 -23.562 1 78.94 117 LEU A CA 1
ATOM 937 C C . LEU A 1 117 ? 20.438 -16.406 -22.906 1 78.94 117 LEU A C 1
ATOM 939 O O . LEU A 1 117 ? 21.5 -16.031 -23.391 1 78.94 117 LEU A O 1
ATOM 943 N N . GLN A 1 118 ? 20.312 -17.141 -21.844 1 82.19 118 GLN A N 1
ATOM 944 C CA . GLN A 1 118 ? 21.5 -17.547 -21.094 1 82.19 118 GLN A CA 1
ATOM 945 C C . GLN A 1 118 ? 22.047 -18.875 -21.609 1 82.19 118 GLN A C 1
ATOM 947 O O . GLN A 1 118 ? 22.969 -19.438 -21.016 1 82.19 118 GLN A O 1
ATOM 952 N N . LYS A 1 119 ? 21.438 -19.406 -22.625 1 80.44 119 LYS A N 1
ATOM 953 C CA . LYS A 1 119 ? 21.875 -20.641 -23.281 1 80.44 119 LYS A CA 1
ATOM 954 C C . LYS A 1 119 ? 21.812 -21.812 -22.312 1 80.44 119 LYS A C 1
ATOM 956 O O . LYS A 1 119 ? 22.75 -22.625 -22.281 1 80.44 119 LYS A O 1
ATOM 961 N N . LYS A 1 120 ? 20.812 -21.734 -21.547 1 82.44 120 LYS A N 1
ATOM 962 C CA . LYS A 1 120 ? 20.578 -22.875 -20.672 1 82.44 120 LYS A CA 1
ATOM 963 C C . LYS A 1 120 ? 19.781 -23.969 -21.391 1 82.44 120 LYS A C 1
ATOM 965 O O . LYS A 1 120 ? 19.062 -23.688 -22.344 1 82.44 120 LYS A O 1
ATOM 970 N N . SER A 1 121 ? 19.984 -25.172 -20.906 1 79.44 121 SER A N 1
ATOM 971 C CA . SER A 1 121 ? 19.234 -26.266 -21.484 1 79.44 121 SER A CA 1
ATOM 972 C C . SER A 1 121 ? 17.734 -26.125 -21.188 1 79.44 121 SER A C 1
ATOM 974 O O . SER A 1 121 ? 17.359 -25.734 -20.094 1 79.44 121 SER A O 1
ATOM 976 N N . VAL A 1 122 ? 16.969 -26.359 -22.203 1 74.94 122 VAL A N 1
ATOM 977 C CA . VAL A 1 122 ? 15.508 -26.281 -22.094 1 74.94 122 VAL A CA 1
ATOM 978 C C . VAL A 1 122 ? 15.016 -27.188 -20.984 1 74.94 122 VAL A C 1
ATOM 980 O O . VAL A 1 122 ? 14.102 -26.828 -20.234 1 74.94 122 VAL A O 1
ATOM 983 N N . LYS A 1 123 ? 15.57 -28.328 -20.906 1 77.62 123 LYS A N 1
ATOM 984 C CA . LYS A 1 123 ? 15.164 -29.312 -19.906 1 77.62 123 LYS A CA 1
ATOM 985 C C . LYS A 1 123 ? 15.352 -28.766 -18.5 1 77.62 123 LYS A C 1
ATOM 987 O O . LYS A 1 123 ? 14.508 -28.969 -17.625 1 77.62 123 LYS A O 1
ATOM 992 N N . GLU A 1 124 ? 16.391 -28.078 -18.359 1 82.5 124 GLU A N 1
ATOM 993 C CA . GLU A 1 124 ? 16.688 -27.5 -17.062 1 82.5 124 GLU A CA 1
ATOM 994 C C . GLU A 1 124 ? 15.695 -26.406 -16.688 1 82.5 124 GLU A C 1
ATOM 996 O O . GLU A 1 124 ? 15.32 -26.266 -15.523 1 82.5 124 GLU A O 1
ATOM 1001 N N . ILE A 1 125 ? 15.234 -25.734 -17.688 1 83.62 125 ILE A N 1
ATOM 1002 C CA . ILE A 1 125 ? 14.336 -24.609 -17.438 1 83.62 125 ILE A CA 1
ATOM 1003 C C . ILE A 1 125 ? 12.914 -25.125 -17.219 1 83.62 125 ILE A C 1
ATOM 1005 O O . ILE A 1 125 ? 12.18 -24.578 -16.406 1 83.62 125 ILE A O 1
ATOM 1009 N N . LEU A 1 126 ? 12.578 -26.141 -17.938 1 82.62 126 LEU A N 1
ATOM 1010 C CA . LEU A 1 126 ? 11.227 -26.688 -17.875 1 82.62 126 LEU A CA 1
ATOM 1011 C C . LEU A 1 126 ? 10.914 -27.203 -16.484 1 82.62 126 LEU A C 1
ATOM 1013 O O . LEU A 1 126 ? 9.781 -27.109 -16.016 1 82.62 126 LEU A O 1
ATOM 1017 N N . VAL A 1 127 ? 11.906 -27.672 -15.852 1 82.06 127 VAL A N 1
ATOM 1018 C CA . VAL A 1 127 ? 11.742 -28.219 -14.508 1 82.06 127 VAL A CA 1
ATOM 1019 C C . VAL A 1 127 ? 11.422 -27.094 -13.523 1 82.06 127 VAL A C 1
ATOM 1021 O O . VAL A 1 127 ? 10.742 -27.297 -12.523 1 82.06 127 VAL A O 1
ATOM 1024 N N . LYS A 1 128 ? 11.758 -25.906 -13.891 1 86.12 128 LYS A N 1
ATOM 1025 C CA . LYS A 1 128 ? 11.578 -24.766 -12.992 1 86.12 128 LYS A CA 1
ATOM 1026 C C . LYS A 1 128 ? 10.25 -24.062 -13.258 1 86.12 128 LYS A C 1
ATOM 1028 O O . LYS A 1 128 ? 9.82 -23.219 -12.469 1 86.12 128 LYS A O 1
ATOM 1033 N N . CYS A 1 129 ? 9.625 -24.422 -14.344 1 88.12 129 CYS A N 1
ATOM 1034 C CA . CYS A 1 129 ? 8.367 -23.797 -14.711 1 88.12 129 CYS A CA 1
ATOM 1035 C C . CYS A 1 129 ? 7.25 -24.219 -13.758 1 88.12 129 CYS A C 1
ATOM 1037 O O . CYS A 1 129 ? 7.242 -25.344 -13.266 1 88.12 129 CYS A O 1
ATOM 1039 N N . HIS A 1 130 ? 6.379 -23.391 -13.492 1 89.56 130 HIS A N 1
ATOM 1040 C CA . HIS A 1 130 ? 5.25 -23.703 -12.617 1 89.56 130 HIS A CA 1
ATOM 1041 C C . HIS A 1 130 ? 4.238 -24.594 -13.32 1 89.56 130 HIS A C 1
ATOM 1043 O O . HIS A 1 130 ? 3.834 -24.328 -14.445 1 89.56 130 HIS A O 1
ATOM 1049 N N . PRO A 1 131 ? 3.74 -25.562 -12.672 1 89.19 131 PRO A N 1
ATOM 1050 C CA . PRO A 1 131 ? 2.846 -26.531 -13.312 1 89.19 131 PRO A CA 1
ATOM 1051 C C . PRO A 1 131 ? 1.522 -25.906 -13.758 1 89.19 131 PRO A C 1
ATOM 1053 O O . PRO A 1 131 ? 0.958 -26.297 -14.773 1 89.19 131 PRO A O 1
ATOM 1056 N N . LEU A 1 132 ? 1.064 -24.922 -13.102 1 90.38 132 LEU A N 1
ATOM 1057 C CA . LEU A 1 132 ? -0.21 -24.297 -13.438 1 90.38 132 LEU A CA 1
ATOM 1058 C C . LEU A 1 132 ? -0.089 -23.469 -14.719 1 90.38 132 LEU A C 1
ATOM 1060 O O . LEU A 1 132 ? -1.098 -23.125 -15.336 1 90.38 132 LEU A O 1
ATOM 1064 N N . GLY A 1 133 ? 1.142 -23.172 -15.07 1 89.38 133 GLY A N 1
ATOM 1065 C CA . GLY A 1 133 ? 1.366 -22.359 -16.25 1 89.38 133 GLY A CA 1
ATOM 1066 C C . GLY A 1 133 ? 1.817 -23.172 -17.453 1 89.38 133 GLY A C 1
ATOM 1067 O O . GLY A 1 133 ? 2.234 -22.625 -18.469 1 89.38 133 GLY A O 1
ATOM 1068 N N . ARG A 1 134 ? 1.767 -24.406 -17.281 1 85.5 134 ARG A N 1
ATOM 1069 C CA . ARG A 1 134 ? 2.203 -25.266 -18.375 1 85.5 134 ARG A CA 1
ATOM 1070 C C . ARG A 1 134 ? 1.172 -25.297 -19.5 1 85.5 134 ARG A C 1
ATOM 1072 O O . ARG A 1 134 ? -0.034 -25.312 -19.25 1 85.5 134 ARG A O 1
ATOM 1079 N N . PHE A 1 135 ? 1.641 -25.266 -20.641 1 79.25 135 PHE A N 1
ATOM 1080 C CA . PHE A 1 135 ? 0.799 -25.375 -21.828 1 79.25 135 PHE A CA 1
ATOM 1081 C C . PHE A 1 135 ? 1.483 -26.219 -22.891 1 79.25 135 PHE A C 1
ATOM 1083 O O . PHE A 1 135 ? 2.701 -26.406 -22.859 1 79.25 135 PHE A O 1
ATOM 1090 N N . THR A 1 136 ? 0.663 -26.781 -23.672 1 72.19 136 THR A N 1
ATOM 1091 C CA . THR A 1 136 ? 1.068 -27.812 -24.625 1 72.19 136 THR A CA 1
ATOM 1092 C C . THR A 1 136 ? 2.242 -27.312 -25.469 1 72.19 136 THR A C 1
ATOM 1094 O O . THR A 1 136 ? 3.16 -28.078 -25.781 1 72.19 136 THR A O 1
ATOM 1097 N N . GLU A 1 137 ? 2.299 -26.094 -25.734 1 67.12 137 GLU A N 1
ATOM 1098 C CA . GLU A 1 137 ? 3.27 -25.531 -26.672 1 67.12 137 GLU A CA 1
ATOM 1099 C C . GLU A 1 137 ? 4.641 -25.375 -26.016 1 67.12 137 GLU A C 1
ATOM 1101 O O . GLU A 1 137 ? 5.641 -25.172 -26.703 1 67.12 137 GLU A O 1
ATOM 1106 N N . MET A 1 138 ? 4.73 -25.594 -24.734 1 72.69 138 MET A N 1
ATOM 1107 C CA . MET A 1 138 ? 6.008 -25.453 -24.031 1 72.69 138 MET A CA 1
ATOM 1108 C C . MET A 1 138 ? 6.988 -26.547 -24.484 1 72.69 138 MET A C 1
ATOM 1110 O O . MET A 1 138 ? 8.203 -26.344 -24.422 1 72.69 138 MET A O 1
ATOM 1114 N N . GLU A 1 139 ? 6.461 -27.562 -24.859 1 65.88 139 GLU A N 1
ATOM 1115 C CA . GLU A 1 139 ? 7.332 -28.625 -25.328 1 65.88 139 GLU A CA 1
ATOM 1116 C C . GLU A 1 139 ? 8.031 -28.25 -26.641 1 65.88 139 GLU A C 1
ATOM 1118 O O . GLU A 1 139 ? 9.086 -28.781 -26.953 1 65.88 139 GLU A O 1
ATOM 1123 N N . ALA A 1 140 ? 7.379 -27.328 -27.344 1 63.88 140 ALA A N 1
ATOM 1124 C CA . ALA A 1 140 ? 7.953 -26.859 -28.594 1 63.88 140 ALA A CA 1
ATOM 1125 C C . ALA A 1 140 ? 9.227 -26.047 -28.359 1 63.88 140 ALA A C 1
ATOM 1127 O O . ALA A 1 140 ? 9.992 -25.797 -29.281 1 63.88 140 ALA A O 1
ATOM 1128 N N . VAL A 1 141 ? 9.445 -25.75 -27.109 1 65.56 141 VAL A N 1
ATOM 1129 C CA . VAL A 1 141 ? 10.602 -24.953 -26.719 1 65.56 141 VAL A CA 1
ATOM 1130 C C . VAL A 1 141 ? 11.891 -25.688 -27.078 1 65.56 141 VAL A C 1
ATOM 1132 O O . VAL A 1 141 ? 12.898 -25.062 -27.406 1 65.56 141 VAL A O 1
ATOM 1135 N N . ASN A 1 142 ? 11.641 -27.047 -27.047 1 64.5 142 ASN A N 1
ATOM 1136 C CA . ASN A 1 142 ? 12.812 -27.875 -27.344 1 64.5 142 ASN A CA 1
ATOM 1137 C C . ASN A 1 142 ? 13.32 -27.625 -28.766 1 64.5 142 ASN A C 1
ATOM 1139 O O . ASN A 1 142 ? 14.484 -27.891 -29.062 1 64.5 142 ASN A O 1
ATOM 1143 N N . ILE A 1 143 ? 12.352 -27.078 -29.422 1 64 143 ILE A N 1
ATOM 1144 C CA . ILE A 1 143 ? 12.711 -26.922 -30.828 1 64 143 ILE A CA 1
ATOM 1145 C C . ILE A 1 143 ? 13.078 -25.453 -31.109 1 64 143 ILE A C 1
ATOM 1147 O O . ILE A 1 143 ? 13.586 -25.141 -32.188 1 64 143 ILE A O 1
ATOM 1151 N N . ALA A 1 144 ? 12.812 -24.641 -30.094 1 67.56 144 ALA A N 1
ATOM 1152 C CA . ALA A 1 144 ? 13.109 -23.234 -30.312 1 67.56 144 ALA A CA 1
ATOM 1153 C C . ALA A 1 144 ? 14.602 -22.953 -30.203 1 67.56 144 ALA A C 1
ATOM 1155 O O . ALA A 1 144 ? 15.242 -23.375 -29.219 1 67.56 144 ALA A O 1
ATOM 1156 N N . GLU A 1 145 ? 15.172 -22.453 -31.281 1 64.56 145 GLU A N 1
ATOM 1157 C CA . GLU A 1 145 ? 16.609 -22.172 -31.312 1 64.56 145 GLU A CA 1
ATOM 1158 C C . GLU A 1 145 ? 16.906 -20.766 -30.812 1 64.56 145 GLU A C 1
ATOM 1160 O O . GLU A 1 145 ? 18.016 -20.5 -30.312 1 64.56 145 GLU A O 1
ATOM 1165 N N . THR A 1 146 ? 15.93 -19.891 -31 1 68.88 146 THR A N 1
ATOM 1166 C CA . THR A 1 146 ? 16.125 -18.5 -30.609 1 68.88 146 THR A CA 1
ATOM 1167 C C . THR A 1 146 ? 14.977 -18.031 -29.734 1 68.88 146 THR A C 1
ATOM 1169 O O . THR A 1 146 ? 13.891 -18.609 -29.734 1 68.88 146 THR A O 1
ATOM 1172 N N . PRO A 1 147 ? 15.211 -17 -28.984 1 66.75 147 PRO A N 1
ATOM 1173 C CA . PRO A 1 147 ? 14.117 -16.406 -28.219 1 66.75 147 PRO A CA 1
ATOM 1174 C C . PRO A 1 147 ? 12.93 -16.016 -29.094 1 66.75 147 PRO A C 1
ATOM 1176 O O . PRO A 1 147 ? 11.781 -16.125 -28.672 1 66.75 147 PRO A O 1
ATOM 1179 N N . SER A 1 148 ? 13.242 -15.672 -30.266 1 67.88 148 SER A N 1
ATOM 1180 C CA . SER A 1 148 ? 12.172 -15.297 -31.188 1 67.88 148 SER A CA 1
ATOM 1181 C C . SER A 1 148 ? 11.336 -16.516 -31.578 1 67.88 148 SER A C 1
ATOM 1183 O O . SER A 1 148 ? 10.109 -16.422 -31.688 1 67.88 148 SER A O 1
ATOM 1185 N N . ASP A 1 149 ? 12.031 -17.641 -31.734 1 69.38 149 ASP A N 1
ATOM 1186 C CA . ASP A 1 149 ? 11.328 -18.891 -32.031 1 69.38 149 ASP A CA 1
ATOM 1187 C C . ASP A 1 149 ? 10.406 -19.281 -30.891 1 69.38 149 ASP A C 1
ATOM 1189 O O . ASP A 1 149 ? 9.281 -19.734 -31.109 1 69.38 149 ASP A O 1
ATOM 1193 N N . LEU A 1 150 ? 10.953 -19.078 -29.766 1 69.19 150 LEU A N 1
ATOM 1194 C CA . LEU A 1 150 ? 10.18 -19.391 -28.578 1 69.19 150 LEU A CA 1
ATOM 1195 C C . LEU A 1 150 ? 8.953 -18.5 -28.453 1 69.19 150 LEU A C 1
ATOM 1197 O O . LEU A 1 150 ? 7.859 -18.984 -28.156 1 69.19 150 LEU A O 1
ATO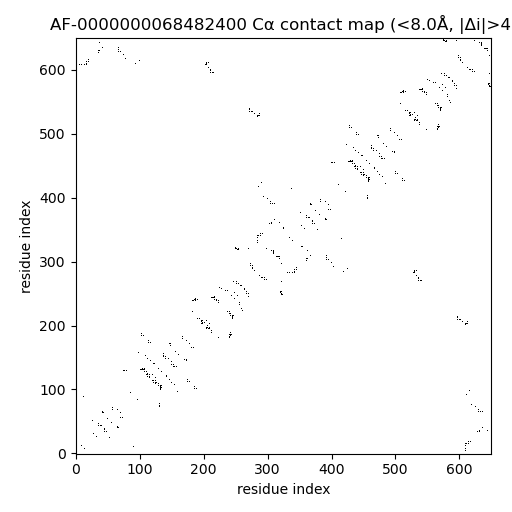M 1201 N N . PHE A 1 151 ? 9.18 -17.312 -28.75 1 68 151 PHE A N 1
ATOM 1202 C CA . PHE A 1 151 ? 8.102 -16.328 -28.703 1 68 151 PHE A CA 1
ATOM 1203 C C . PHE A 1 151 ? 6.973 -16.734 -29.641 1 68 151 PHE A C 1
ATOM 1205 O O . PHE A 1 151 ? 5.801 -16.719 -29.25 1 68 151 PHE A O 1
ATOM 1212 N N . ASN A 1 152 ? 7.297 -17.109 -30.766 1 69.44 152 ASN A N 1
ATOM 1213 C CA . ASN A 1 152 ? 6.309 -17.484 -31.766 1 69.44 152 ASN A CA 1
ATOM 1214 C C . ASN A 1 152 ? 5.582 -18.766 -31.375 1 69.44 152 ASN A C 1
ATOM 1216 O O . ASN A 1 152 ? 4.383 -18.906 -31.641 1 69.44 152 ASN A O 1
ATOM 1220 N N . ALA A 1 153 ? 6.305 -19.594 -30.781 1 67.25 153 ALA A N 1
ATOM 1221 C CA . ALA A 1 153 ? 5.73 -20.875 -30.391 1 67.25 153 ALA A CA 1
ATOM 1222 C C . ALA A 1 153 ? 4.719 -20.703 -29.266 1 67.25 153 ALA A C 1
ATOM 1224 O O . ALA A 1 153 ? 3.686 -21.375 -29.234 1 67.25 153 ALA A O 1
ATOM 1225 N N . VAL A 1 154 ? 5.105 -19.875 -28.359 1 66.38 154 VAL A N 1
ATOM 1226 C CA . VAL A 1 154 ? 4.32 -19.75 -27.141 1 66.38 154 VAL A CA 1
ATOM 1227 C C . VAL A 1 154 ? 3.119 -18.844 -27.391 1 66.38 154 VAL A C 1
ATOM 1229 O O . VAL A 1 154 ? 2.072 -19 -26.75 1 66.38 154 VAL A O 1
ATOM 1232 N N . LEU A 1 155 ? 3.098 -17.828 -28.297 1 62.75 155 LEU A N 1
ATOM 1233 C CA . LEU A 1 155 ? 2.1 -16.781 -28.406 1 62.75 155 LEU A CA 1
ATOM 1234 C C . LEU A 1 155 ? 0.918 -17.219 -29.25 1 62.75 155 LEU A C 1
ATOM 1236 O O . LEU A 1 155 ? -0.213 -16.781 -29.031 1 62.75 155 LEU A O 1
ATOM 1240 N N . ILE A 1 156 ? 1.084 -18.109 -30.109 1 61.06 156 ILE A N 1
ATOM 1241 C CA . ILE A 1 156 ? 0.018 -18.281 -31.094 1 61.06 156 ILE A CA 1
ATOM 1242 C C . ILE A 1 156 ? -1.104 -19.125 -30.484 1 61.06 156 ILE A C 1
ATOM 1244 O O . ILE A 1 156 ? -2.281 -18.781 -30.625 1 61.06 156 ILE A O 1
ATOM 1248 N N . GLU A 1 157 ? -0.786 -20.172 -29.812 1 65.06 157 GLU A N 1
ATOM 1249 C CA . GLU A 1 157 ? -1.897 -21.047 -29.469 1 65.06 157 GLU A CA 1
ATOM 1250 C C . GLU A 1 157 ? -2.111 -21.094 -27.953 1 65.06 157 GLU A C 1
ATOM 1252 O O . GLU A 1 157 ? -2.604 -22.094 -27.422 1 65.06 157 GLU A O 1
ATOM 1257 N N . THR A 1 158 ? -1.748 -20.062 -27.328 1 75.56 158 THR A N 1
ATOM 1258 C CA . THR A 1 158 ? -1.964 -20.047 -25.875 1 75.56 158 THR A CA 1
ATOM 1259 C C . THR A 1 158 ? -2.975 -18.969 -25.5 1 75.56 158 THR A C 1
ATOM 1261 O O . THR A 1 158 ? -3.238 -18.047 -26.281 1 75.56 158 THR A O 1
ATOM 1264 N N . PRO A 1 159 ? -3.625 -19.172 -24.406 1 79.44 159 PRO A N 1
ATOM 1265 C CA . PRO A 1 159 ? -4.531 -18.125 -23.906 1 79.44 159 PRO A CA 1
ATOM 1266 C C . PRO A 1 159 ? -3.84 -16.781 -23.75 1 79.44 159 PRO A C 1
ATOM 1268 O O . PRO A 1 159 ? -4.504 -15.758 -23.531 1 79.44 159 PRO A O 1
ATOM 1271 N N . LEU A 1 160 ? -2.555 -16.75 -23.953 1 83.38 160 LEU A N 1
ATOM 1272 C CA . LEU A 1 160 ? -1.799 -15.508 -23.812 1 83.38 160 LEU A CA 1
ATOM 1273 C C . LEU A 1 160 ? -1.801 -14.711 -25.109 1 83.38 160 LEU A C 1
ATOM 1275 O O . LEU A 1 160 ? -1.43 -13.531 -25.109 1 83.38 160 LEU A O 1
ATOM 1279 N N . ALA A 1 161 ? -2.223 -15.32 -26.172 1 78.25 161 ALA A N 1
ATOM 1280 C CA . ALA A 1 161 ? -2.139 -14.75 -27.516 1 78.25 161 ALA A CA 1
ATOM 1281 C C . ALA A 1 161 ? -2.75 -13.352 -27.547 1 78.25 161 ALA A C 1
ATOM 1283 O O . ALA A 1 161 ? -2.152 -12.422 -28.094 1 78.25 161 ALA A O 1
ATOM 1284 N N . PRO A 1 162 ? -3.842 -13.172 -26.906 1 80.62 162 PRO A N 1
ATOM 1285 C CA . PRO A 1 162 ? -4.457 -11.844 -26.953 1 80.62 162 PRO A CA 1
ATOM 1286 C C . PRO A 1 162 ? -3.611 -10.773 -26.266 1 80.62 162 PRO A C 1
ATOM 1288 O O . PRO A 1 162 ? -3.777 -9.586 -26.547 1 80.62 162 PRO A O 1
ATOM 1291 N N . PHE A 1 163 ? -2.799 -11.172 -25.438 1 81.69 163 PHE A N 1
ATOM 1292 C CA . PHE A 1 163 ? -2.033 -10.211 -24.641 1 81.69 163 PHE A CA 1
ATOM 1293 C C . PHE A 1 163 ? -0.751 -9.82 -25.375 1 81.69 163 PHE A C 1
ATOM 1295 O O . PHE A 1 163 ? -0.102 -8.836 -25 1 81.69 163 PHE A O 1
ATOM 1302 N N . PHE A 1 164 ? -0.379 -10.586 -26.359 1 73.94 164 PHE A N 1
ATOM 1303 C CA . PHE A 1 164 ? 0.874 -10.391 -27.078 1 73.94 164 PHE A CA 1
ATOM 1304 C C . PHE A 1 164 ? 0.704 -9.359 -28.188 1 73.94 164 PHE A C 1
ATOM 1306 O O . PHE A 1 164 ? 1.679 -8.75 -28.625 1 73.94 164 PHE A O 1
ATOM 1313 N N . GLN A 1 165 ? -0.385 -9.234 -28.656 1 64.44 165 GLN A N 1
ATOM 1314 C CA . GLN A 1 165 ? -0.62 -8.367 -29.812 1 64.44 165 GLN A CA 1
ATOM 1315 C C . GLN A 1 165 ? -0.076 -6.961 -29.562 1 64.44 165 GLN A C 1
ATOM 1317 O O . GLN A 1 165 ? 0.466 -6.328 -30.469 1 64.44 165 GLN A O 1
ATOM 1322 N N . ASP A 1 166 ? -0.011 -6.594 -28.359 1 61.5 166 ASP A N 1
ATOM 1323 C CA . ASP A 1 166 ? 0.419 -5.234 -28.047 1 61.5 166 ASP A CA 1
ATOM 1324 C C . ASP A 1 166 ? 1.918 -5.188 -27.75 1 61.5 166 ASP A C 1
ATOM 1326 O O . ASP A 1 166 ? 2.467 -4.125 -27.469 1 61.5 166 ASP A O 1
ATOM 1330 N N . CYS A 1 167 ? 2.643 -6.367 -27.797 1 60.22 167 CYS A N 1
ATOM 1331 C CA . CYS A 1 167 ? 4.027 -6.441 -27.344 1 60.22 167 CYS A CA 1
ATOM 1332 C C . CYS A 1 167 ? 4.977 -6.68 -28.516 1 60.22 167 CYS A C 1
ATOM 1334 O O . CYS A 1 167 ? 6.195 -6.68 -28.328 1 60.22 167 CYS A O 1
ATOM 1336 N N . MET A 1 168 ? 4.684 -7.047 -29.734 1 55.38 168 MET A N 1
ATOM 1337 C CA . MET A 1 168 ? 5.453 -7.691 -30.797 1 55.38 168 MET A CA 1
ATOM 1338 C C . MET A 1 168 ? 6.492 -6.734 -31.375 1 55.38 168 MET A C 1
ATOM 1340 O O . MET A 1 168 ? 7.031 -6.98 -32.438 1 55.38 168 MET A O 1
ATOM 1344 N N . SER A 1 169 ? 7.105 -5.93 -30.625 1 51.75 169 SER A N 1
ATOM 1345 C CA . SER A 1 169 ? 8.133 -5.422 -31.531 1 51.75 169 SER A CA 1
ATOM 1346 C C . SER A 1 169 ? 9.281 -6.418 -31.672 1 51.75 169 SER A C 1
ATOM 1348 O O . SER A 1 169 ? 9.719 -7.02 -30.703 1 51.75 169 SER A O 1
ATOM 1350 N N . GLU A 1 170 ? 9.398 -7.09 -32.812 1 48.81 170 GLU A N 1
ATOM 1351 C CA . GLU A 1 170 ? 10.367 -8.031 -33.344 1 48.81 170 GLU A CA 1
ATOM 1352 C C . GLU A 1 170 ? 11.781 -7.738 -32.844 1 48.81 170 GLU A C 1
ATOM 1354 O O . GLU A 1 170 ? 12.742 -8.375 -33.281 1 48.81 170 GLU A O 1
ATOM 1359 N N . ASN A 1 171 ? 12.031 -6.762 -32 1 53.31 171 ASN A N 1
ATOM 1360 C CA . ASN A 1 171 ? 13.438 -6.422 -31.828 1 53.31 171 ASN A CA 1
ATOM 1361 C C . ASN A 1 171 ? 14.148 -7.43 -30.922 1 53.31 171 ASN A C 1
ATOM 1363 O O . ASN A 1 171 ? 13.508 -8.297 -30.328 1 53.31 171 ASN A O 1
ATOM 1367 N N . ILE A 1 172 ? 15.469 -7.293 -30.844 1 57.03 172 ILE A N 1
ATOM 1368 C CA . ILE A 1 172 ? 16.5 -8.031 -30.109 1 57.03 172 ILE A CA 1
ATOM 1369 C C . ILE A 1 172 ? 16.031 -8.281 -28.672 1 57.03 172 ILE A C 1
ATOM 1371 O O . ILE A 1 172 ? 15.773 -7.34 -27.922 1 57.03 172 ILE A O 1
ATOM 1375 N N . LEU A 1 173 ? 15.594 -9.57 -28.5 1 63.28 173 LEU A N 1
ATOM 1376 C CA . LEU A 1 173 ? 15.203 -9.992 -27.156 1 63.28 173 LEU A CA 1
ATOM 1377 C C . LEU A 1 173 ? 16.406 -10.023 -26.234 1 63.28 173 LEU A C 1
ATOM 1379 O O . LEU A 1 173 ? 17.172 -10.992 -26.234 1 63.28 173 LEU A O 1
ATOM 1383 N N . ASP A 1 174 ? 16.953 -8.922 -25.766 1 72.56 174 ASP A N 1
ATOM 1384 C CA . ASP A 1 174 ? 17.906 -8.859 -24.656 1 72.56 174 ASP A CA 1
ATOM 1385 C C . ASP A 1 174 ? 17.188 -8.789 -23.312 1 72.56 174 ASP A C 1
ATOM 1387 O O . ASP A 1 174 ? 15.953 -8.898 -23.25 1 72.56 174 ASP A O 1
ATOM 1391 N N . GLU A 1 175 ? 18 -8.875 -22.297 1 70.25 175 GLU A N 1
ATOM 1392 C CA . GLU A 1 175 ? 17.453 -8.922 -20.953 1 70.25 175 GLU A CA 1
ATOM 1393 C C . GLU A 1 175 ? 16.469 -7.781 -20.719 1 70.25 175 GLU A C 1
ATOM 1395 O O . GLU A 1 175 ? 15.414 -7.98 -20.109 1 70.25 175 GLU A O 1
ATOM 1400 N N . LEU A 1 176 ? 16.891 -6.695 -21.188 1 66.44 176 LEU A N 1
ATOM 1401 C CA . LEU A 1 176 ? 16.016 -5.543 -21.016 1 66.44 176 LEU A CA 1
ATOM 1402 C C . LEU A 1 176 ? 14.695 -5.746 -21.766 1 66.44 176 LEU A C 1
ATOM 1404 O O . LEU A 1 176 ? 13.617 -5.48 -21.234 1 66.44 176 LEU A O 1
ATOM 1408 N N . ASN A 1 177 ? 14.812 -6.367 -22.812 1 78 177 ASN A N 1
ATOM 1409 C CA . ASN A 1 177 ? 13.625 -6.566 -23.641 1 78 177 ASN A CA 1
ATOM 1410 C C . ASN A 1 177 ? 12.703 -7.633 -23.047 1 78 177 ASN A C 1
ATOM 1412 O O . ASN A 1 177 ? 11.484 -7.527 -23.156 1 78 177 ASN A O 1
ATOM 1416 N N . ILE A 1 178 ? 13.312 -8.484 -22.344 1 82.94 178 ILE A N 1
ATOM 1417 C CA . ILE A 1 178 ? 12.508 -9.531 -21.734 1 82.94 178 ILE A CA 1
ATOM 1418 C C . ILE A 1 178 ? 11.703 -8.953 -20.578 1 82.94 178 ILE A C 1
ATOM 1420 O O . ILE A 1 178 ? 10.523 -9.281 -20.391 1 82.94 178 ILE A O 1
ATOM 1424 N N . GLU A 1 179 ? 12.344 -8.055 -19.844 1 86.56 179 GLU A N 1
ATOM 1425 C CA . GLU A 1 179 ? 11.633 -7.426 -18.734 1 86.56 179 GLU A CA 1
ATOM 1426 C C . GLU A 1 179 ? 10.508 -6.527 -19.234 1 86.56 179 GLU A C 1
ATOM 1428 O O . GLU A 1 179 ? 9.445 -6.453 -18.625 1 86.56 179 GLU A O 1
ATOM 1433 N N . LEU A 1 180 ? 10.766 -5.883 -20.297 1 86.81 180 LEU A N 1
ATOM 1434 C CA . LEU A 1 180 ? 9.727 -5.062 -20.906 1 86.81 180 LEU A CA 1
ATOM 1435 C C . LEU A 1 180 ? 8.555 -5.918 -21.375 1 86.81 180 LEU A C 1
ATOM 1437 O O . LEU A 1 180 ? 7.395 -5.555 -21.156 1 86.81 180 LEU A O 1
ATOM 1441 N N . LEU A 1 181 ? 8.93 -7.031 -21.969 1 86.44 181 LEU A N 1
ATOM 1442 C CA . LEU A 1 181 ? 7.906 -7.969 -22.422 1 86.44 181 LEU A CA 1
ATOM 1443 C C . LEU A 1 181 ? 7.082 -8.469 -21.234 1 86.44 181 LEU A C 1
ATOM 1445 O O . LEU A 1 181 ? 5.855 -8.555 -21.328 1 86.44 181 LEU A O 1
ATOM 1449 N N . ARG A 1 182 ? 7.754 -8.844 -20.172 1 90.56 182 ARG A N 1
ATOM 1450 C CA . ARG A 1 182 ? 7.074 -9.289 -18.953 1 90.56 182 ARG A CA 1
ATOM 1451 C C . ARG A 1 182 ? 6.043 -8.266 -18.5 1 90.56 182 ARG A C 1
ATOM 1453 O O . ARG A 1 182 ? 4.887 -8.617 -18.25 1 90.56 182 ARG A O 1
ATOM 1460 N N . ASN A 1 183 ? 6.461 -7.047 -18.438 1 92.69 183 ASN A N 1
ATOM 1461 C CA . ASN A 1 183 ? 5.586 -6 -17.922 1 92.69 183 ASN A CA 1
ATOM 1462 C C . ASN A 1 183 ? 4.43 -5.711 -18.875 1 92.69 183 ASN A C 1
ATOM 1464 O O . ASN A 1 183 ? 3.309 -5.453 -18.438 1 92.69 183 ASN A O 1
ATOM 1468 N N . LYS A 1 184 ? 4.66 -5.766 -20.156 1 91 184 LYS A N 1
ATOM 1469 C CA . LYS A 1 184 ? 3.6 -5.562 -21.141 1 91 184 LYS A CA 1
ATOM 1470 C C . LYS A 1 184 ? 2.562 -6.68 -21.078 1 91 184 LYS A C 1
ATOM 1472 O O . LYS A 1 184 ? 1.358 -6.422 -21.156 1 91 184 LYS A O 1
ATOM 1477 N N . LEU A 1 185 ? 3.055 -7.891 -20.938 1 90.31 185 LEU A N 1
ATOM 1478 C CA . LEU A 1 185 ? 2.158 -9.039 -20.828 1 90.31 185 LEU A CA 1
ATOM 1479 C C . LEU A 1 185 ? 1.298 -8.93 -19.578 1 90.31 185 LEU A C 1
ATOM 1481 O O . LEU A 1 185 ? 0.082 -9.133 -19.625 1 90.31 185 LEU A O 1
ATOM 1485 N N . TYR A 1 186 ? 1.942 -8.602 -18.5 1 94.31 186 TYR A N 1
ATOM 1486 C CA . TYR A 1 186 ? 1.205 -8.484 -17.25 1 94.31 186 TYR A CA 1
ATOM 1487 C C . TYR A 1 186 ? 0.204 -7.34 -17.312 1 94.31 186 TYR A C 1
ATOM 1489 O O . TYR A 1 186 ? -0.895 -7.438 -16.766 1 94.31 186 TYR A O 1
ATOM 1497 N N . LYS A 1 187 ? 0.583 -6.238 -17.891 1 95.12 187 LYS A N 1
ATOM 1498 C CA . LYS A 1 187 ? -0.35 -5.129 -18.062 1 95.12 187 LYS A CA 1
ATOM 1499 C C . LYS A 1 187 ? -1.604 -5.582 -18.812 1 95.12 187 LYS A C 1
ATOM 1501 O O . LYS A 1 187 ? -2.721 -5.387 -18.328 1 95.12 187 LYS A O 1
ATOM 1506 N N . SER A 1 188 ? -1.406 -6.191 -19.953 1 93.19 188 SER A N 1
ATOM 1507 C CA . SER A 1 188 ? -2.527 -6.648 -20.766 1 93.19 188 SER A CA 1
ATOM 1508 C C . SER A 1 188 ? -3.369 -7.68 -20.031 1 93.19 188 SER A C 1
ATOM 1510 O O . SER A 1 188 ? -4.598 -7.613 -20.047 1 93.19 188 SER A O 1
ATOM 1512 N N . TYR A 1 189 ? -2.713 -8.555 -19.391 1 94.12 189 TYR A N 1
ATOM 1513 C CA . TYR A 1 189 ? -3.373 -9.617 -18.641 1 94.12 189 TYR A CA 1
ATOM 1514 C C . TYR A 1 189 ? -4.23 -9.047 -17.516 1 94.12 189 TYR A C 1
ATOM 1516 O O . TYR A 1 189 ? -5.418 -9.359 -17.406 1 94.12 189 TYR A O 1
ATOM 1524 N N . LEU A 1 190 ? -3.633 -8.172 -16.688 1 96.25 190 LEU A N 1
ATOM 1525 C CA . LEU A 1 190 ? -4.332 -7.629 -15.531 1 96.25 190 LEU A CA 1
ATOM 1526 C C . LEU A 1 190 ? -5.535 -6.793 -15.961 1 96.25 190 LEU A C 1
ATOM 1528 O O . LEU A 1 190 ? -6.605 -6.879 -15.359 1 96.25 190 LEU A O 1
ATOM 1532 N N . GLU A 1 191 ? -5.363 -6.055 -16.984 1 96.38 191 GLU A N 1
ATOM 1533 C CA . GLU A 1 191 ? -6.449 -5.215 -17.484 1 96.38 191 GLU A CA 1
ATOM 1534 C C . GLU A 1 191 ? -7.586 -6.062 -18.047 1 96.38 191 GLU A C 1
ATOM 1536 O O . GLU A 1 191 ? -8.758 -5.762 -17.828 1 96.38 191 GLU A O 1
ATOM 1541 N N . ALA A 1 192 ? -7.227 -7.141 -18.719 1 95.06 192 ALA A N 1
ATOM 1542 C CA . ALA A 1 192 ? -8.242 -8.039 -19.266 1 95.06 192 ALA A CA 1
ATOM 1543 C C . ALA A 1 192 ? -8.984 -8.766 -18.156 1 95.06 192 ALA A C 1
ATOM 1545 O O . ALA A 1 192 ? -10.211 -8.875 -18.188 1 95.06 192 ALA A O 1
ATOM 1546 N N . PHE A 1 193 ? -8.273 -9.312 -17.219 1 95.81 193 PHE A N 1
ATOM 1547 C CA . PHE A 1 193 ? -8.875 -10.016 -16.094 1 95.81 193 PHE A CA 1
ATOM 1548 C C . PHE A 1 193 ? -9.789 -9.086 -15.305 1 95.81 193 PHE A C 1
ATOM 1550 O O . PHE A 1 193 ? -10.891 -9.477 -14.914 1 95.81 193 PHE A O 1
ATOM 1557 N N . TYR A 1 194 ? -9.289 -7.848 -15.094 1 95.56 194 TYR A N 1
ATOM 1558 C CA . TYR A 1 194 ? -10.078 -6.836 -14.398 1 95.56 194 TYR A CA 1
ATOM 1559 C C . TYR A 1 194 ? -11.391 -6.566 -15.133 1 95.56 194 TYR A C 1
ATOM 1561 O O . TYR A 1 194 ? -12.461 -6.543 -14.523 1 95.56 194 TYR A O 1
ATOM 1569 N N . LYS A 1 195 ? -11.312 -6.34 -16.438 1 95.5 195 LYS A N 1
ATOM 1570 C CA . LYS A 1 195 ? -12.492 -6.074 -17.25 1 95.5 195 LYS A CA 1
ATOM 1571 C C . LYS A 1 195 ? -13.477 -7.238 -17.172 1 95.5 195 LYS A C 1
ATOM 1573 O O . LYS A 1 195 ? -14.688 -7.031 -17.078 1 95.5 195 LYS A O 1
ATOM 1578 N N . PHE A 1 196 ? -13.023 -8.453 -17.25 1 94.75 196 PHE A N 1
ATOM 1579 C CA . PHE A 1 196 ? -13.859 -9.648 -17.156 1 94.75 196 PHE A CA 1
ATOM 1580 C C . PHE A 1 196 ? -14.625 -9.664 -15.836 1 94.75 196 PHE A C 1
ATOM 1582 O O . PHE A 1 196 ? -15.836 -9.891 -15.82 1 94.75 196 PHE A O 1
ATOM 1589 N N . CYS A 1 197 ? -13.914 -9.445 -14.703 1 92.19 197 CYS A N 1
ATOM 1590 C CA . CYS A 1 197 ? -14.531 -9.461 -13.383 1 92.19 197 CYS A CA 1
ATOM 1591 C C . CYS A 1 197 ? -15.531 -8.32 -13.227 1 92.19 197 CYS A C 1
ATOM 1593 O O . CYS A 1 197 ? -16.609 -8.5 -12.672 1 92.19 197 CYS A O 1
ATOM 1595 N N . LYS A 1 198 ? -15.141 -7.141 -13.703 1 91.5 198 LYS A N 1
ATOM 1596 C CA . LYS A 1 198 ? -16.016 -5.969 -13.625 1 91.5 198 LYS A CA 1
ATOM 1597 C C . LYS A 1 198 ? -17.312 -6.203 -14.375 1 91.5 198 LYS A C 1
ATOM 1599 O O . LYS A 1 198 ? -18.391 -5.844 -13.891 1 91.5 198 LYS A O 1
ATOM 1604 N N . ASN A 1 199 ? -17.234 -6.801 -15.523 1 91.06 199 ASN A N 1
ATOM 1605 C CA . ASN A 1 199 ? -18.391 -7.055 -16.375 1 91.06 199 ASN A CA 1
ATOM 1606 C C . ASN A 1 199 ? -19.281 -8.133 -15.781 1 91.06 199 ASN A C 1
ATOM 1608 O O . ASN A 1 199 ? -20.469 -8.203 -16.109 1 91.06 199 ASN A O 1
ATOM 1612 N N . HIS A 1 200 ? -18.703 -8.953 -15.031 1 84.88 200 HIS A N 1
ATOM 1613 C CA . HIS A 1 200 ? -19.516 -9.953 -14.367 1 84.88 200 HIS A CA 1
ATOM 1614 C C . HIS A 1 200 ? -20.547 -9.305 -13.438 1 84.88 200 HIS A C 1
ATOM 1616 O O . HIS A 1 200 ? -21.672 -9.797 -13.297 1 84.88 200 HIS A O 1
ATOM 1622 N N . GLY A 1 201 ? -20.141 -8.102 -12.805 1 74.62 201 GLY A N 1
ATOM 1623 C CA . GLY A 1 201 ? -21.031 -7.141 -12.18 1 74.62 201 GLY A CA 1
ATOM 1624 C C . GLY A 1 201 ? -21.625 -7.645 -10.875 1 74.62 201 GLY A C 1
ATOM 1625 O O . GLY A 1 201 ? -22.344 -6.914 -10.195 1 74.62 201 GLY A O 1
ATOM 1626 N N . ASP A 1 202 ? -21.391 -8.828 -10.367 1 81.38 202 ASP A N 1
ATOM 1627 C CA . ASP A 1 202 ? -21.938 -9.375 -9.133 1 81.38 202 ASP A CA 1
ATOM 1628 C C . ASP A 1 202 ? -20.906 -9.32 -8.008 1 81.38 202 ASP A C 1
ATOM 1630 O O . ASP A 1 202 ? -20.047 -8.43 -7.98 1 81.38 202 ASP A O 1
ATOM 1634 N N . VAL A 1 203 ? -21.094 -10.133 -7.082 1 78.81 203 VAL A N 1
ATOM 1635 C CA . VAL A 1 203 ? -20.203 -10.195 -5.922 1 78.81 203 VAL A CA 1
ATOM 1636 C C . VAL A 1 203 ? -18.781 -10.484 -6.375 1 78.81 203 VAL A C 1
ATOM 1638 O O . VAL A 1 203 ? -17.812 -10.016 -5.758 1 78.81 203 VAL A O 1
ATOM 1641 N N . THR A 1 204 ? -18.672 -11.141 -7.516 1 85.31 204 THR A N 1
ATOM 1642 C CA . THR A 1 204 ? -17.359 -11.422 -8.062 1 85.31 204 THR A CA 1
ATOM 1643 C C . THR A 1 204 ? -16.609 -10.125 -8.383 1 85.31 204 THR A C 1
ATOM 1645 O O . THR A 1 204 ? -15.438 -9.984 -8.062 1 85.31 204 THR A O 1
ATOM 1648 N N . ALA A 1 205 ? -17.328 -9.219 -8.969 1 87.94 205 ALA A N 1
ATOM 1649 C CA . ALA A 1 205 ? -16.734 -7.93 -9.281 1 87.94 205 ALA A CA 1
ATOM 1650 C C . ALA A 1 205 ? -16.359 -7.176 -8.008 1 87.94 205 ALA A C 1
ATOM 1652 O O . ALA A 1 205 ? -15.266 -6.609 -7.918 1 87.94 205 ALA A O 1
ATOM 1653 N N . GLU A 1 206 ? -17.125 -7.227 -7.059 1 80.69 206 GLU A N 1
ATOM 1654 C CA . GLU A 1 206 ? -16.922 -6.527 -5.793 1 80.69 206 GLU A CA 1
ATOM 1655 C C . GLU A 1 206 ? -15.68 -7.039 -5.078 1 80.69 206 GLU A C 1
ATOM 1657 O O . GLU A 1 206 ? -14.984 -6.27 -4.41 1 80.69 206 GLU A O 1
ATOM 1662 N N . ILE A 1 207 ? -15.359 -8.312 -5.293 1 81.5 207 ILE A N 1
ATOM 1663 C CA . ILE A 1 207 ? -14.273 -8.938 -4.547 1 81.5 207 ILE A CA 1
ATOM 1664 C C . ILE A 1 207 ? -13 -8.93 -5.387 1 81.5 207 ILE A C 1
ATOM 1666 O O . ILE A 1 207 ? -11.93 -8.578 -4.891 1 81.5 207 ILE A O 1
ATOM 1670 N N . MET A 1 208 ? -13.141 -9.195 -6.637 1 90.12 208 MET A N 1
ATOM 1671 C CA . MET A 1 208 ? -11.961 -9.414 -7.469 1 90.12 208 MET A CA 1
ATOM 1672 C C . MET A 1 208 ? -11.391 -8.086 -7.969 1 90.12 208 MET A C 1
ATOM 1674 O O . MET A 1 208 ? -10.18 -7.953 -8.133 1 90.12 208 MET A O 1
ATOM 1678 N N . CYS A 1 209 ? -12.227 -7.113 -8.188 1 89.44 209 CYS A N 1
ATOM 1679 C CA . CYS A 1 209 ? -11.734 -5.867 -8.766 1 89.44 209 CYS A CA 1
ATOM 1680 C C . CYS A 1 209 ? -10.758 -5.18 -7.824 1 89.44 209 CYS A C 1
ATOM 1682 O O . CYS A 1 209 ? -9.648 -4.824 -8.227 1 89.44 209 CYS A O 1
ATOM 1684 N N . PRO A 1 210 ? -11.055 -5.09 -6.523 1 84.06 210 PRO A N 1
ATOM 1685 C CA . PRO A 1 210 ? -10.07 -4.496 -5.613 1 84.06 210 PRO A CA 1
ATOM 1686 C C . PRO A 1 210 ? -8.758 -5.277 -5.566 1 84.06 210 PRO A C 1
ATOM 1688 O O . PRO A 1 210 ? -7.684 -4.684 -5.473 1 84.06 210 PRO A O 1
ATOM 1691 N N . ILE A 1 211 ? -8.789 -6.551 -5.664 1 88.06 211 ILE A N 1
ATOM 1692 C CA . ILE A 1 211 ? -7.602 -7.391 -5.617 1 88.06 211 ILE A CA 1
ATOM 1693 C C . ILE A 1 211 ? -6.734 -7.133 -6.848 1 88.06 211 ILE A C 1
ATOM 1695 O O . ILE A 1 211 ? -5.523 -6.938 -6.73 1 88.06 211 ILE A O 1
ATOM 1699 N N . LEU A 1 212 ? -7.391 -7.074 -7.953 1 92.62 212 LEU A N 1
ATOM 1700 C CA . LEU A 1 212 ? -6.664 -6.871 -9.203 1 92.62 212 LEU A CA 1
ATOM 1701 C C . LEU A 1 212 ? -6.137 -5.441 -9.297 1 92.62 212 LEU A C 1
ATOM 1703 O O . LEU A 1 212 ? -5.062 -5.211 -9.852 1 92.62 212 LEU A O 1
ATOM 1707 N N . GLU A 1 213 ? -6.891 -4.504 -8.766 1 91.5 213 GLU A N 1
ATOM 1708 C CA . GLU A 1 213 ? -6.434 -3.119 -8.688 1 91.5 213 GLU A CA 1
ATOM 1709 C C . GLU A 1 213 ? -5.16 -3.002 -7.852 1 91.5 213 GLU A C 1
ATOM 1711 O O . GLU A 1 213 ? -4.23 -2.283 -8.227 1 91.5 213 GLU A O 1
ATOM 1716 N N . PHE A 1 214 ? -5.191 -3.678 -6.77 1 87.25 214 PHE A N 1
ATOM 1717 C CA . PHE A 1 214 ? -4.023 -3.686 -5.898 1 87.25 214 PHE A CA 1
ATOM 1718 C C . PHE A 1 214 ? -2.812 -4.258 -6.621 1 87.25 214 PHE A C 1
ATOM 1720 O O . PHE A 1 214 ? -1.719 -3.693 -6.555 1 87.25 214 PHE A O 1
ATOM 1727 N N . GLU A 1 215 ? -3.014 -5.359 -7.289 1 90.88 215 GLU A N 1
ATOM 1728 C CA . GLU A 1 215 ? -1.921 -5.98 -8.031 1 90.88 215 GLU A CA 1
ATOM 1729 C C . GLU A 1 215 ? -1.392 -5.051 -9.117 1 90.88 215 GLU A C 1
ATOM 1731 O O . GLU A 1 215 ? -0.185 -5.004 -9.367 1 90.88 215 GLU A O 1
ATOM 1736 N N . ALA A 1 216 ? -2.295 -4.391 -9.766 1 94.94 216 ALA A N 1
ATOM 1737 C CA . ALA A 1 216 ? -1.908 -3.445 -10.805 1 94.94 216 ALA A CA 1
ATOM 1738 C C . ALA A 1 216 ? -1.028 -2.334 -10.242 1 94.94 216 ALA A C 1
ATOM 1740 O O . ALA A 1 216 ? 0.021 -2.016 -10.805 1 94.94 216 ALA A O 1
ATOM 1741 N N . ASP A 1 217 ? -1.396 -1.768 -9.125 1 91.06 217 ASP A N 1
ATOM 1742 C CA . ASP A 1 217 ? -0.638 -0.697 -8.484 1 91.06 217 ASP A CA 1
ATOM 1743 C C . ASP A 1 217 ? 0.711 -1.205 -7.984 1 91.06 217 ASP A C 1
ATOM 1745 O O . ASP A 1 217 ? 1.729 -0.521 -8.117 1 91.06 217 ASP A O 1
ATOM 1749 N N . ARG A 1 218 ? 0.614 -2.35 -7.398 1 88.25 218 ARG A N 1
ATOM 1750 C CA . ARG A 1 218 ? 1.853 -2.959 -6.93 1 88.25 218 ARG A CA 1
ATOM 1751 C C . ARG A 1 218 ? 2.855 -3.111 -8.07 1 88.25 218 ARG A C 1
ATOM 1753 O O . ARG A 1 218 ? 4.035 -2.791 -7.91 1 88.25 218 ARG A O 1
ATOM 1760 N N . ARG A 1 219 ? 2.439 -3.555 -9.156 1 92.88 219 ARG A N 1
ATOM 1761 C CA . ARG A 1 219 ? 3.32 -3.744 -10.297 1 92.88 219 ARG A CA 1
ATOM 1762 C C . ARG A 1 219 ? 3.879 -2.412 -10.789 1 92.88 219 ARG A C 1
ATOM 1764 O O . ARG A 1 219 ? 5.043 -2.33 -11.188 1 92.88 219 ARG A O 1
ATOM 1771 N N . ALA A 1 220 ? 3.055 -1.431 -10.789 1 94.12 220 ALA A N 1
ATOM 1772 C CA . ALA A 1 220 ? 3.52 -0.108 -11.195 1 94.12 220 ALA A CA 1
ATOM 1773 C C . ALA A 1 220 ? 4.66 0.373 -10.305 1 94.12 220 ALA A C 1
ATOM 1775 O O . ALA A 1 220 ? 5.656 0.907 -10.797 1 94.12 220 ALA A O 1
ATOM 1776 N N . PHE A 1 221 ? 4.535 0.145 -9.047 1 89.5 221 PHE A N 1
ATOM 1777 C CA . PHE A 1 221 ? 5.59 0.513 -8.109 1 89.5 221 PHE A CA 1
ATOM 1778 C C . PHE A 1 221 ? 6.859 -0.278 -8.383 1 89.5 221 PHE A C 1
ATOM 1780 O O . PHE A 1 221 ? 7.957 0.284 -8.398 1 89.5 221 PHE A O 1
ATOM 1787 N N . ILE A 1 222 ? 6.691 -1.551 -8.648 1 88.31 222 ILE A N 1
ATOM 1788 C CA . ILE A 1 222 ? 7.84 -2.428 -8.859 1 88.31 222 ILE A CA 1
ATOM 1789 C C . ILE A 1 222 ? 8.562 -2.027 -10.148 1 88.31 222 ILE A C 1
ATOM 1791 O O . ILE A 1 222 ? 9.789 -1.964 -10.188 1 88.31 222 ILE A O 1
ATOM 1795 N N . ILE A 1 223 ? 7.812 -1.769 -11.141 1 93.06 223 ILE A N 1
ATOM 1796 C CA . ILE A 1 223 ? 8.391 -1.337 -12.414 1 93.06 223 ILE A CA 1
ATOM 1797 C C . ILE A 1 223 ? 9.203 -0.062 -12.203 1 93.06 223 ILE A C 1
ATOM 1799 O O . ILE A 1 223 ? 10.328 0.048 -12.695 1 93.06 223 ILE A O 1
ATOM 1803 N N . THR A 1 224 ? 8.641 0.862 -11.477 1 92.5 224 THR A N 1
ATOM 1804 C CA . THR A 1 224 ? 9.305 2.131 -11.203 1 92.5 224 THR A CA 1
ATOM 1805 C C . THR A 1 224 ? 10.602 1.907 -10.43 1 92.5 224 THR A C 1
ATOM 1807 O O . THR A 1 224 ? 11.664 2.391 -10.828 1 92.5 224 THR A O 1
ATOM 1810 N N . LEU A 1 225 ? 10.508 1.131 -9.453 1 85.81 225 LEU A N 1
ATOM 1811 C CA . LEU A 1 225 ? 11.664 0.851 -8.609 1 85.81 225 LEU A CA 1
ATOM 1812 C C . LEU A 1 225 ? 12.781 0.203 -9.414 1 85.81 225 LEU A C 1
ATOM 1814 O O . LEU A 1 225 ? 13.953 0.573 -9.273 1 85.81 225 LEU A O 1
ATOM 1818 N N . ASN A 1 226 ? 12.445 -0.739 -10.25 1 85.62 226 ASN A N 1
ATOM 1819 C CA . ASN A 1 226 ? 13.43 -1.489 -11.023 1 85.62 226 ASN A CA 1
ATOM 1820 C C . ASN A 1 226 ? 14.008 -0.647 -12.156 1 85.62 226 ASN A C 1
ATOM 1822 O O . ASN A 1 226 ? 15.047 -0.996 -12.727 1 85.62 226 ASN A O 1
ATOM 1826 N N . SER A 1 227 ? 13.344 0.356 -12.445 1 89.88 227 SER A N 1
ATOM 1827 C CA . SER A 1 227 ? 13.773 1.178 -13.57 1 89.88 227 SER A CA 1
ATOM 1828 C C . SER A 1 227 ? 14.812 2.209 -13.133 1 89.88 227 SER A C 1
ATOM 1830 O O . SER A 1 227 ? 15.492 2.803 -13.977 1 89.88 227 SER A O 1
ATOM 1832 N N . PHE A 1 228 ? 14.969 2.438 -11.867 1 86.38 228 PHE A N 1
ATOM 1833 C CA . PHE A 1 228 ? 15.945 3.414 -11.398 1 86.38 228 PHE A CA 1
ATOM 1834 C C . PHE A 1 228 ? 17.359 2.994 -11.781 1 86.38 228 PHE A C 1
ATOM 1836 O O . PHE A 1 228 ? 17.75 1.847 -11.562 1 86.38 228 PHE A O 1
ATOM 1843 N N . GLY A 1 229 ? 18.141 3.896 -12.344 1 83.75 229 GLY A N 1
ATOM 1844 C CA . GLY A 1 229 ? 19.516 3.605 -12.727 1 83.75 229 GLY A CA 1
ATOM 1845 C C . GLY A 1 229 ? 19.641 2.863 -14.039 1 83.75 229 GLY A C 1
ATOM 1846 O O . GLY A 1 229 ? 20.734 2.449 -14.438 1 83.75 229 GLY A O 1
ATOM 1847 N N . THR A 1 230 ? 18.484 2.576 -14.664 1 86.19 230 THR A N 1
ATOM 1848 C CA . THR A 1 230 ? 18.5 1.907 -15.961 1 86.19 230 THR A CA 1
ATOM 1849 C C . THR A 1 230 ? 18.297 2.91 -17.094 1 86.19 230 THR A C 1
ATOM 1851 O O . THR A 1 230 ? 18.109 4.105 -16.844 1 86.19 230 THR A O 1
ATOM 1854 N N . GLU A 1 231 ? 18.266 2.424 -18.328 1 85.94 231 GLU A N 1
ATOM 1855 C CA . GLU A 1 231 ? 18.125 3.283 -19.5 1 85.94 231 GLU A CA 1
ATOM 1856 C C . GLU A 1 231 ? 16.672 3.436 -19.906 1 85.94 231 GLU A C 1
ATOM 1858 O O . GLU A 1 231 ? 16.359 4.07 -20.906 1 85.94 231 GLU A O 1
ATOM 1863 N N . LEU A 1 232 ? 15.844 2.879 -19.188 1 88.25 232 LEU A N 1
ATOM 1864 C CA . LEU A 1 232 ? 14.422 2.982 -19.5 1 88.25 232 LEU A CA 1
ATOM 1865 C C . LEU A 1 232 ? 13.93 4.414 -19.328 1 88.25 232 LEU A C 1
ATOM 1867 O O . LEU A 1 232 ? 14.062 4.988 -18.234 1 88.25 232 LEU A O 1
ATOM 1871 N N . SER A 1 233 ? 13.305 5.023 -20.359 1 89.62 233 SER A N 1
ATOM 1872 C CA . SER A 1 233 ? 12.812 6.395 -20.281 1 89.62 233 SER A CA 1
ATOM 1873 C C . SER A 1 233 ? 11.555 6.473 -19.422 1 89.62 233 SER A C 1
ATOM 1875 O O . SER A 1 233 ? 10.852 5.477 -19.25 1 89.62 233 SER A O 1
ATOM 1877 N N . LYS A 1 234 ? 11.25 7.605 -18.984 1 90.25 234 LYS A N 1
ATOM 1878 C CA . LYS A 1 234 ? 10.047 7.844 -18.188 1 90.25 234 LYS A CA 1
ATOM 1879 C C . LYS A 1 234 ? 8.781 7.57 -19 1 90.25 234 LYS A C 1
ATOM 1881 O O . LYS A 1 234 ? 7.805 7.035 -18.484 1 90.25 234 LYS A O 1
ATOM 1886 N N . GLU A 1 235 ? 8.836 7.945 -20.25 1 90.12 235 GLU A N 1
ATOM 1887 C CA . GLU A 1 235 ? 7.699 7.723 -21.141 1 90.12 235 GLU A CA 1
ATOM 1888 C C . GLU A 1 235 ? 7.449 6.234 -21.344 1 90.12 235 GLU A C 1
ATOM 1890 O O . GLU A 1 235 ? 6.305 5.777 -21.312 1 90.12 235 GLU A O 1
ATOM 1895 N N . ASP A 1 236 ? 8.555 5.48 -21.547 1 89.81 236 ASP A N 1
ATOM 1896 C CA . ASP A 1 236 ? 8.438 4.039 -21.719 1 89.81 236 ASP A CA 1
ATOM 1897 C C . ASP A 1 236 ? 7.934 3.365 -20.453 1 89.81 236 ASP A C 1
ATOM 1899 O O . ASP A 1 236 ? 7.121 2.443 -20.5 1 89.81 236 ASP A O 1
ATOM 1903 N N . ARG A 1 237 ? 8.422 3.875 -19.391 1 93.12 237 ARG A N 1
ATOM 1904 C CA . ARG A 1 237 ? 8 3.346 -18.094 1 93.12 237 ARG A CA 1
ATOM 1905 C C . ARG A 1 237 ? 6.496 3.469 -17.922 1 93.12 237 ARG A C 1
ATOM 1907 O O . ARG A 1 237 ? 5.84 2.523 -17.484 1 93.12 237 ARG A O 1
ATOM 1914 N N . GLU A 1 238 ? 5.926 4.547 -18.266 1 94.12 238 GLU A N 1
ATOM 1915 C CA . GLU A 1 238 ? 4.5 4.809 -18.094 1 94.12 238 GLU A CA 1
ATOM 1916 C C . GLU A 1 238 ? 3.664 3.85 -18.938 1 94.12 238 GLU A C 1
ATOM 1918 O O . GLU A 1 238 ? 2.578 3.439 -18.531 1 94.12 238 GLU A O 1
ATOM 1923 N N . THR A 1 239 ? 4.164 3.518 -20.062 1 93.31 239 THR A N 1
ATOM 1924 C CA . THR A 1 239 ? 3.42 2.66 -20.969 1 93.31 239 THR A CA 1
ATOM 1925 C C . THR A 1 239 ? 3.342 1.234 -20.438 1 93.31 239 THR A C 1
ATOM 1927 O O . THR A 1 239 ? 2.52 0.437 -20.891 1 93.31 239 THR A O 1
ATOM 1930 N N . LEU A 1 240 ? 4.16 0.884 -19.516 1 94.62 240 LEU A N 1
ATOM 1931 C CA . LEU A 1 240 ? 4.234 -0.474 -18.984 1 94.62 240 LEU A CA 1
ATOM 1932 C C . LEU A 1 240 ? 3.268 -0.659 -17.812 1 94.62 240 LEU A C 1
ATOM 1934 O O . LEU A 1 240 ? 3.002 -1.788 -17.406 1 94.62 240 LEU A O 1
ATOM 1938 N N . PHE A 1 241 ? 2.705 0.462 -17.297 1 96.56 241 PHE A N 1
ATOM 1939 C CA . PHE A 1 241 ? 1.861 0.389 -16.109 1 96.56 241 PHE A CA 1
ATOM 1940 C C . PHE A 1 241 ? 0.48 -0.152 -16.453 1 96.56 241 PHE A C 1
ATOM 1942 O O . PHE A 1 241 ? -0.169 0.34 -17.375 1 96.56 241 PHE A O 1
ATOM 1949 N N . PRO A 1 242 ? 0.014 -1.157 -15.688 1 96.75 242 PRO A N 1
ATOM 1950 C CA . PRO A 1 242 ? -1.416 -1.45 -15.805 1 96.75 242 PRO A CA 1
ATOM 1951 C C . PRO A 1 242 ? -2.297 -0.268 -15.414 1 96.75 242 PRO A C 1
ATOM 1953 O O . PRO A 1 242 ? -2.006 0.423 -14.43 1 96.75 242 PRO A O 1
ATOM 1956 N N . THR A 1 243 ? -3.404 -0.019 -16.109 1 96.5 243 THR A N 1
ATOM 1957 C CA . THR A 1 243 ? -4.191 1.193 -15.906 1 96.5 243 THR A CA 1
ATOM 1958 C C . THR A 1 243 ? -5.52 0.869 -15.227 1 96.5 243 THR A C 1
ATOM 1960 O O . THR A 1 243 ? -6.473 1.647 -15.312 1 96.5 243 THR A O 1
ATOM 1963 N N . CYS A 1 244 ? -5.551 -0.259 -14.609 1 94.88 244 CYS A N 1
ATOM 1964 C CA . CYS A 1 244 ? -6.809 -0.649 -13.977 1 94.88 244 CYS A CA 1
ATOM 1965 C C . CYS A 1 244 ? -6.738 -0.47 -12.469 1 94.88 244 CYS A C 1
ATOM 1967 O O . CYS A 1 244 ? -7.688 -0.793 -11.75 1 94.88 244 CYS A O 1
ATOM 1969 N N . GLY A 1 245 ? -5.574 -0.006 -12 1 92 245 GLY A N 1
ATOM 1970 C CA . GLY A 1 245 ? -5.41 0.195 -10.57 1 92 245 GLY A CA 1
ATOM 1971 C C . GLY A 1 245 ? -5.949 1.529 -10.086 1 92 245 GLY A C 1
ATOM 1972 O O . GLY A 1 245 ? -6.449 2.326 -10.883 1 92 245 GLY A O 1
ATOM 1973 N N . LYS A 1 246 ? -5.859 1.797 -8.836 1 85.69 246 LYS A N 1
ATOM 1974 C CA . LYS A 1 246 ? -6.383 3.008 -8.211 1 85.69 246 LYS A CA 1
ATOM 1975 C C . LYS A 1 246 ? -5.484 4.207 -8.492 1 85.69 246 LYS A C 1
ATOM 1977 O O . LYS A 1 246 ? -5.918 5.355 -8.375 1 85.69 246 LYS A O 1
ATOM 1982 N N . LEU A 1 247 ? -4.285 3.936 -8.82 1 88.19 247 LEU A N 1
ATOM 1983 C CA . LEU A 1 247 ? -3.346 5.023 -9.078 1 88.19 247 LEU A CA 1
ATOM 1984 C C . LEU A 1 247 ? -3.625 5.676 -10.43 1 88.19 247 LEU A C 1
ATOM 1986 O O . LEU A 1 247 ? -3.125 6.766 -10.711 1 88.19 247 LEU A O 1
ATOM 1990 N N . HIS A 1 248 ? -4.324 5.016 -11.297 1 89.12 248 HIS A N 1
ATOM 1991 C CA . HIS A 1 248 ? -4.594 5.551 -12.625 1 89.12 248 HIS A CA 1
ATOM 1992 C C . HIS A 1 248 ? -5.656 6.645 -12.578 1 89.12 248 HIS A C 1
ATOM 1994 O O . HIS A 1 248 ? -6.703 6.469 -11.945 1 89.12 248 HIS A O 1
ATOM 2000 N N . PRO A 1 249 ? -5.465 7.805 -13.133 1 87.81 249 PRO A N 1
ATOM 2001 C CA . PRO A 1 249 ? -4.316 8.078 -14 1 87.81 249 PRO A CA 1
ATOM 2002 C C . PRO A 1 249 ? -3.227 8.883 -13.297 1 87.81 249 PRO A C 1
ATOM 2004 O O . PRO A 1 249 ? -2.045 8.75 -13.625 1 87.81 249 PRO A O 1
ATOM 2007 N N . GLU A 1 250 ? -3.572 9.633 -12.406 1 81.62 250 GLU A N 1
ATOM 2008 C CA . GLU A 1 250 ? -2.678 10.641 -11.844 1 81.62 250 GLU A CA 1
ATOM 2009 C C . GLU A 1 250 ? -1.535 9.984 -11.07 1 81.62 250 GLU A C 1
ATOM 2011 O O . GLU A 1 250 ? -0.375 10.375 -11.227 1 81.62 250 GLU A O 1
ATOM 2016 N N . GLY A 1 251 ? -1.858 9.039 -10.266 1 87 251 GLY A N 1
ATOM 2017 C CA . GLY A 1 251 ? -0.819 8.344 -9.516 1 87 251 GLY A CA 1
ATOM 2018 C C . GLY A 1 251 ? 0.235 7.715 -10.406 1 87 251 GLY A C 1
ATOM 2019 O O . GLY A 1 251 ? 1.426 7.75 -10.086 1 87 251 GLY A O 1
ATOM 2020 N N . LEU A 1 252 ? -0.262 7.16 -11.508 1 92 252 LEU A N 1
ATOM 2021 C CA . LEU A 1 252 ? 0.665 6.547 -12.453 1 92 252 LEU A CA 1
ATOM 2022 C C . LEU A 1 252 ? 1.557 7.598 -13.102 1 92 252 LEU A C 1
ATOM 2024 O O . LEU A 1 252 ? 2.746 7.359 -13.32 1 92 252 LEU A O 1
ATOM 2028 N N . ARG A 1 253 ? 0.984 8.719 -13.391 1 88.44 253 ARG A N 1
ATOM 2029 C CA . ARG A 1 253 ? 1.77 9.805 -13.961 1 88.44 253 ARG A CA 1
ATOM 2030 C C . ARG A 1 253 ? 2.869 10.25 -13 1 88.44 253 ARG A C 1
ATOM 2032 O O . ARG A 1 253 ? 4.012 10.461 -13.414 1 88.44 253 ARG A O 1
ATOM 2039 N N . LEU A 1 254 ? 2.525 10.398 -11.805 1 86.94 254 LEU A N 1
ATOM 2040 C CA . LEU A 1 254 ? 3.5 10.789 -10.797 1 86.94 254 LEU A CA 1
ATOM 2041 C C . LEU A 1 254 ? 4.59 9.734 -10.656 1 86.94 254 LEU A C 1
ATOM 2043 O O . LEU A 1 254 ? 5.773 10.07 -10.531 1 86.94 254 LEU A O 1
ATOM 2047 N N . LEU A 1 255 ? 4.18 8.461 -10.672 1 91.19 255 LEU A N 1
ATOM 2048 C CA . LEU A 1 255 ? 5.148 7.375 -10.594 1 91.19 255 LEU A CA 1
ATOM 2049 C C . LEU A 1 255 ? 6.082 7.391 -11.797 1 91.19 255 LEU A C 1
ATOM 2051 O O . LEU A 1 255 ? 7.285 7.148 -11.656 1 91.19 255 LEU A O 1
ATOM 2055 N N . ALA A 1 256 ? 5.48 7.648 -12.938 1 92.5 256 ALA A N 1
ATOM 2056 C CA . ALA A 1 256 ? 6.262 7.676 -14.172 1 92.5 256 ALA A CA 1
ATOM 2057 C C . ALA A 1 256 ? 7.344 8.75 -14.109 1 92.5 256 ALA A C 1
ATOM 2059 O O . ALA A 1 256 ? 8.438 8.57 -14.648 1 92.5 256 ALA A O 1
ATOM 2060 N N . GLN A 1 257 ? 7.098 9.805 -13.391 1 89.06 257 GLN A N 1
ATOM 2061 C CA . GLN A 1 257 ? 8.016 10.938 -13.336 1 89.06 257 GLN A CA 1
ATOM 2062 C C . GLN A 1 257 ? 8.984 10.812 -12.164 1 89.06 257 GLN A C 1
ATOM 2064 O O . GLN A 1 257 ? 9.945 11.57 -12.062 1 89.06 257 GLN A O 1
ATOM 2069 N N . ALA A 1 258 ? 8.711 9.836 -11.297 1 89.12 258 ALA A N 1
ATOM 2070 C CA . ALA A 1 258 ? 9.531 9.688 -10.102 1 89.12 258 ALA A CA 1
ATOM 2071 C C . ALA A 1 258 ? 10.977 9.375 -10.469 1 89.12 258 ALA A C 1
ATOM 2073 O O . ALA A 1 258 ? 11.234 8.562 -11.359 1 89.12 258 ALA A O 1
ATOM 2074 N N . GLU A 1 259 ? 11.914 10.031 -9.781 1 87.62 259 GLU A N 1
ATOM 2075 C CA . GLU A 1 259 ? 13.336 9.852 -10.078 1 87.62 259 GLU A CA 1
ATOM 2076 C C . GLU A 1 259 ? 14.039 9.086 -8.961 1 87.62 259 GLU A C 1
ATOM 2078 O O . GLU A 1 259 ? 15.156 8.602 -9.148 1 87.62 259 GLU A O 1
ATOM 2083 N N . ASP A 1 260 ? 13.414 9.109 -7.824 1 85.19 260 ASP A N 1
ATOM 2084 C CA . ASP A 1 260 ? 14.023 8.414 -6.699 1 85.19 260 ASP A CA 1
ATOM 2085 C C . ASP A 1 260 ? 12.961 7.863 -5.75 1 85.19 260 ASP A C 1
ATOM 2087 O O . ASP A 1 260 ? 11.766 8.039 -5.977 1 85.19 260 ASP A O 1
ATOM 2091 N N . PHE A 1 261 ? 13.422 7.23 -4.766 1 78.5 261 PHE A N 1
ATOM 2092 C CA . PHE A 1 261 ? 12.547 6.551 -3.814 1 78.5 261 PHE A CA 1
ATOM 2093 C C . PHE A 1 261 ? 11.703 7.559 -3.041 1 78.5 261 PHE A C 1
ATOM 2095 O O . PHE A 1 261 ? 10.555 7.277 -2.699 1 78.5 261 PHE A O 1
ATOM 2102 N N . GLU A 1 262 ? 12.219 8.711 -2.768 1 78.31 262 GLU A N 1
ATOM 2103 C CA . GLU A 1 262 ? 11.492 9.727 -2.016 1 78.31 262 GLU A CA 1
ATOM 2104 C C . GLU A 1 262 ? 10.266 10.203 -2.785 1 78.31 262 GLU A C 1
ATOM 2106 O O . GLU A 1 262 ? 9.195 10.391 -2.203 1 78.31 262 GLU A O 1
ATOM 2111 N N . GLN A 1 263 ? 10.43 10.344 -4 1 81.38 263 GLN A N 1
ATOM 2112 C CA . GLN A 1 263 ? 9.312 10.766 -4.844 1 81.38 263 GLN A CA 1
ATOM 2113 C C . GLN A 1 263 ? 8.273 9.656 -4.969 1 81.38 263 GLN A C 1
ATOM 2115 O O . GLN A 1 263 ? 7.07 9.922 -5.031 1 81.38 263 GLN A O 1
ATOM 2120 N N . MET A 1 264 ? 8.773 8.406 -4.949 1 84.88 264 MET A N 1
ATOM 2121 C CA . MET A 1 264 ? 7.859 7.273 -5 1 84.88 264 MET A CA 1
ATOM 2122 C C . MET A 1 264 ? 7 7.207 -3.742 1 84.88 264 MET A C 1
ATOM 2124 O O . MET A 1 264 ? 5.816 6.879 -3.809 1 84.88 264 MET A O 1
ATOM 2128 N N . LYS A 1 265 ? 7.613 7.535 -2.672 1 78.31 265 LYS A N 1
ATOM 2129 C CA . LYS A 1 265 ? 6.914 7.551 -1.392 1 78.31 265 LYS A CA 1
ATOM 2130 C C . LYS A 1 265 ? 5.746 8.531 -1.418 1 78.31 265 LYS A C 1
ATOM 2132 O O . LYS A 1 265 ? 4.684 8.258 -0.85 1 78.31 265 LYS A O 1
ATOM 2137 N N . ARG A 1 266 ? 5.91 9.562 -2.059 1 76.94 266 ARG A N 1
ATOM 2138 C CA . ARG A 1 266 ? 4.883 10.594 -2.137 1 76.94 266 ARG A CA 1
ATOM 2139 C C . ARG A 1 266 ? 3.67 10.102 -2.922 1 76.94 266 ARG A C 1
ATOM 2141 O O . ARG A 1 266 ? 2.539 10.508 -2.645 1 76.94 266 ARG A O 1
ATOM 2148 N N . VAL A 1 267 ? 4 9.266 -3.838 1 81.06 267 VAL A N 1
ATOM 2149 C CA . VAL A 1 267 ? 2.9 8.734 -4.641 1 81.06 267 VAL A CA 1
ATOM 2150 C C . VAL A 1 267 ? 2.016 7.844 -3.775 1 81.06 267 VAL A C 1
ATOM 2152 O O . VAL A 1 267 ? 0.805 7.758 -3.998 1 81.06 267 VAL A O 1
ATOM 2155 N N . ALA A 1 268 ? 2.613 7.18 -2.824 1 77.5 268 ALA A N 1
ATOM 2156 C CA . ALA A 1 268 ? 1.828 6.348 -1.916 1 77.5 268 ALA A CA 1
ATOM 2157 C C . ALA A 1 268 ? 0.801 7.18 -1.156 1 77.5 268 ALA A C 1
ATOM 2159 O O . ALA A 1 268 ? -0.245 6.668 -0.75 1 77.5 268 ALA A O 1
ATOM 2160 N N . GLU A 1 269 ? 1.103 8.477 -1.05 1 76.62 269 GLU A N 1
ATOM 2161 C CA . GLU A 1 269 ? 0.163 9.398 -0.41 1 76.62 269 GLU A CA 1
ATOM 2162 C C . GLU A 1 269 ? -1.121 9.523 -1.224 1 76.62 269 GLU A C 1
ATOM 2164 O O . GLU A 1 269 ? -2.162 9.922 -0.692 1 76.62 269 GLU A O 1
ATOM 2169 N N . HIS A 1 270 ? -0.96 9.172 -2.477 1 76.5 270 HIS A N 1
ATOM 2170 C CA . HIS A 1 270 ? -2.119 9.203 -3.359 1 76.5 270 HIS A CA 1
ATOM 2171 C C . HIS A 1 270 ? -3.227 8.289 -2.852 1 76.5 270 HIS A C 1
ATOM 2173 O O . HIS A 1 270 ? -4.41 8.633 -2.934 1 76.5 270 HIS A O 1
ATOM 2179 N N . TYR A 1 271 ? -2.844 7.156 -2.352 1 75 271 TYR A N 1
ATOM 2180 C CA . TYR A 1 271 ? -3.84 6.234 -1.812 1 75 271 TYR A CA 1
ATOM 2181 C C . TYR A 1 271 ? -4.602 6.871 -0.656 1 75 271 TYR A C 1
ATOM 2183 O O . TYR A 1 271 ? -5.82 6.723 -0.552 1 75 271 TYR A O 1
ATOM 2191 N N . GLY A 1 272 ? -3.836 7.598 0.128 1 75.88 272 GLY A N 1
ATOM 2192 C CA . GLY A 1 272 ? -4.484 8.305 1.221 1 75.88 272 GLY A CA 1
ATOM 2193 C C . GLY A 1 272 ? -5.488 9.344 0.749 1 75.88 272 GLY A C 1
ATOM 2194 O O . GLY A 1 272 ? -6.57 9.477 1.329 1 75.88 272 GLY A O 1
ATOM 2195 N N . VAL A 1 273 ? -5.137 9.984 -0.297 1 78.31 273 VAL A N 1
ATOM 2196 C CA . VAL A 1 273 ? -6.023 10.992 -0.864 1 78.31 273 VAL A CA 1
ATOM 2197 C C . VAL A 1 273 ? -7.297 10.336 -1.382 1 78.31 273 VAL A C 1
ATOM 2199 O O . VAL A 1 273 ? -8.398 10.828 -1.133 1 78.31 273 VAL A O 1
ATOM 2202 N N . GLN A 1 274 ? -7.148 9.25 -2.039 1 76.12 274 GLN A N 1
ATOM 2203 C CA . GLN A 1 274 ? -8.305 8.547 -2.578 1 76.12 274 GLN A CA 1
ATOM 2204 C C . GLN A 1 274 ? -9.219 8.047 -1.458 1 76.12 274 GLN A C 1
ATOM 2206 O O . GLN A 1 274 ? -10.445 8.094 -1.583 1 76.12 274 GLN A O 1
ATOM 2211 N N . MET A 1 275 ? -8.578 7.547 -0.455 1 76 275 MET A N 1
ATOM 2212 C CA . MET A 1 275 ? -9.367 7.109 0.695 1 76 275 MET A CA 1
ATOM 2213 C C . MET A 1 275 ? -10.172 8.273 1.275 1 76 275 MET A C 1
ATOM 2215 O O . MET A 1 275 ? -11.336 8.102 1.645 1 76 275 MET A O 1
ATOM 2219 N N . ASN A 1 276 ? -9.523 9.422 1.36 1 80.38 276 ASN A N 1
ATOM 2220 C CA . ASN A 1 276 ? -10.203 10.602 1.899 1 80.38 276 ASN A CA 1
ATOM 2221 C C . ASN A 1 276 ? -11.312 11.078 0.975 1 80.38 276 ASN A C 1
ATOM 2223 O O . ASN A 1 276 ? -12.344 11.578 1.438 1 80.38 276 ASN A O 1
ATOM 2227 N N . VAL A 1 277 ? -11.172 10.938 -0.331 1 76.12 277 VAL A N 1
ATOM 2228 C CA . VAL A 1 277 ? -12.211 11.289 -1.29 1 76.12 277 VAL A CA 1
ATOM 2229 C C . VAL A 1 277 ? -13.43 10.391 -1.079 1 76.12 277 VAL A C 1
ATOM 2231 O O . VAL A 1 277 ? -14.562 10.867 -1.034 1 76.12 277 VAL A O 1
ATOM 2234 N N . LEU A 1 278 ? -13.172 9.141 -0.872 1 72.31 278 LEU A N 1
ATOM 2235 C CA . LEU A 1 278 ? -14.258 8.188 -0.658 1 72.31 278 LEU A CA 1
ATOM 2236 C C . LEU A 1 278 ? -14.961 8.461 0.668 1 72.31 278 LEU A C 1
ATOM 2238 O O . LEU A 1 278 ? -16.188 8.406 0.745 1 72.31 278 LEU A O 1
ATOM 2242 N N . ALA A 1 279 ? -14.125 8.727 1.65 1 75.19 279 ALA A N 1
ATOM 2243 C CA . ALA A 1 279 ? -14.688 9.039 2.963 1 75.19 279 ALA A CA 1
ATOM 2244 C C . ALA A 1 279 ? -15.57 10.281 2.9 1 75.19 279 ALA A C 1
ATOM 2246 O O . ALA A 1 279 ? -16.625 10.328 3.531 1 75.19 279 ALA A O 1
ATOM 2247 N N . PHE A 1 280 ? -15.234 11.188 2.082 1 77.5 280 PHE A N 1
ATOM 2248 C CA . PHE A 1 280 ? -15.977 12.438 1.976 1 77.5 280 PHE A CA 1
ATOM 2249 C C . PHE A 1 280 ? -17.312 12.227 1.267 1 77.5 280 PHE A C 1
ATOM 2251 O O . PHE A 1 280 ? -18.281 12.922 1.551 1 77.5 280 PHE A O 1
ATOM 2258 N N . ASN A 1 281 ? -17.344 11.281 0.391 1 73.44 281 ASN A N 1
ATOM 2259 C CA . ASN A 1 281 ? -18.547 11.047 -0.418 1 73.44 281 ASN A CA 1
ATOM 2260 C C . ASN A 1 281 ? -19.594 10.266 0.36 1 73.44 281 ASN A C 1
ATOM 2262 O O . ASN A 1 281 ? -20.766 10.227 -0.043 1 73.44 281 ASN A O 1
ATOM 2266 N N . ARG A 1 282 ? -19.234 9.703 1.499 1 72.12 282 ARG A N 1
ATOM 2267 C CA . ARG A 1 282 ? -20.203 9.008 2.352 1 72.12 282 ARG A CA 1
ATOM 2268 C C . ARG A 1 282 ? -20.844 9.977 3.34 1 72.12 282 ARG A C 1
ATOM 2270 O O . ARG A 1 282 ? -20.281 11.023 3.65 1 72.12 282 ARG A O 1
ATOM 2277 N N . GLN A 1 283 ? -22.125 9.562 3.814 1 70.94 283 GLN A N 1
ATOM 2278 C CA . GLN A 1 283 ? -22.859 10.523 4.617 1 70.94 283 GLN A CA 1
ATOM 2279 C C . GLN A 1 283 ? -23.062 10.023 6.047 1 70.94 283 GLN A C 1
ATOM 2281 O O . GLN A 1 283 ? -22.875 8.836 6.32 1 70.94 283 GLN A O 1
ATOM 2286 N N . PHE A 1 284 ? -23.203 11.039 6.93 1 70.81 284 PHE A N 1
ATOM 2287 C CA . PHE A 1 284 ? -23.641 10.836 8.305 1 70.81 284 PHE A CA 1
ATOM 2288 C C . PHE A 1 284 ? -22.531 10.203 9.141 1 70.81 284 PHE A C 1
ATOM 2290 O O . PHE A 1 284 ? -22.75 9.195 9.82 1 70.81 284 PHE A O 1
ATOM 2297 N N . HIS A 1 285 ? -21.375 10.742 9.086 1 80.56 285 HIS A N 1
ATOM 2298 C CA . HIS A 1 285 ? -20.266 10.25 9.883 1 80.56 285 HIS A CA 1
ATOM 2299 C C . HIS A 1 285 ? -19.25 11.359 10.148 1 80.56 285 HIS A C 1
ATOM 2301 O O . HIS A 1 285 ? -19.219 12.367 9.43 1 80.56 285 HIS A O 1
ATOM 2307 N N . TYR A 1 286 ? -18.375 11.195 11.102 1 84.38 286 TYR A N 1
ATOM 2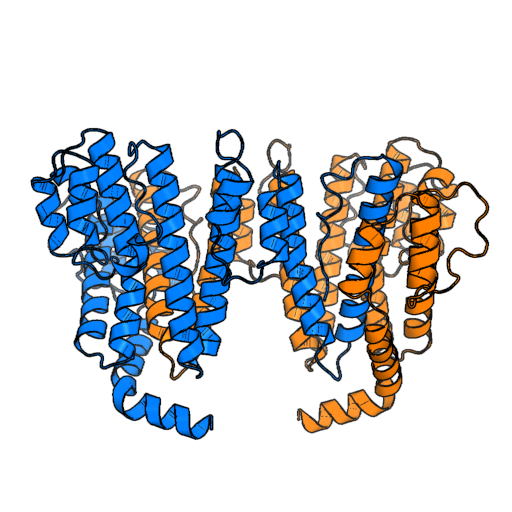308 C CA . TYR A 1 286 ? -17.391 12.203 11.5 1 84.38 286 TYR A CA 1
ATOM 2309 C C . TYR A 1 286 ? -16.234 12.266 10.516 1 84.38 286 TYR A C 1
ATOM 2311 O O . TYR A 1 286 ? -15.555 13.289 10.406 1 84.38 286 TYR A O 1
ATOM 2319 N N . GLY A 1 287 ? -16.031 11.203 9.828 1 86.12 287 GLY A N 1
ATOM 2320 C CA . GLY A 1 287 ? -14.922 11.102 8.906 1 86.12 287 GLY A CA 1
ATOM 2321 C C . GLY A 1 287 ? -14.953 12.148 7.805 1 86.12 287 GLY A C 1
ATOM 2322 O O . GLY A 1 287 ? -13.938 12.422 7.168 1 86.12 287 GLY A O 1
ATOM 2323 N N . VAL A 1 288 ? -16.125 12.789 7.629 1 84.38 288 VAL A N 1
ATOM 2324 C CA . VAL A 1 288 ? -16.25 13.789 6.582 1 84.38 288 VAL A CA 1
ATOM 2325 C C . VAL A 1 288 ? -15.359 14.992 6.906 1 84.38 288 VAL A C 1
ATOM 2327 O O . VAL A 1 288 ? -14.766 15.594 6.008 1 84.38 288 VAL A O 1
ATOM 2330 N N . PHE A 1 289 ? -15.188 15.266 8.148 1 87.75 289 PHE A N 1
ATOM 2331 C CA . PHE A 1 289 ? -14.375 16.391 8.57 1 87.75 289 PHE A CA 1
ATOM 2332 C C . PHE A 1 289 ? -12.891 16.094 8.398 1 87.75 289 PHE A C 1
ATOM 2334 O O . PHE A 1 289 ? -12.125 16.953 7.957 1 87.75 289 PHE A O 1
ATOM 2341 N N . TYR A 1 290 ? -12.531 14.898 8.719 1 89.81 290 TYR A N 1
ATOM 2342 C CA . TYR A 1 290 ? -11.164 14.438 8.516 1 89.81 290 TYR A CA 1
ATOM 2343 C C . TYR A 1 290 ? -10.797 14.461 7.039 1 89.81 290 TYR A C 1
ATOM 2345 O O . TYR A 1 290 ? -9.781 15.047 6.656 1 89.81 290 TYR A O 1
ATOM 2353 N N . ALA A 1 291 ? -11.664 13.883 6.316 1 86.5 291 ALA A N 1
ATOM 2354 C CA . ALA A 1 291 ? -11.445 13.789 4.879 1 86.5 291 ALA A CA 1
ATOM 2355 C C . ALA A 1 291 ? -11.328 15.172 4.246 1 86.5 291 ALA A C 1
ATOM 2357 O O . ALA A 1 291 ? -10.406 15.438 3.471 1 86.5 291 ALA A O 1
ATOM 2358 N N . TYR A 1 292 ? -12.172 16.047 4.617 1 86.38 292 TYR A N 1
ATOM 2359 C CA . TYR A 1 292 ? -12.164 17.391 4.07 1 86.38 292 TYR A CA 1
ATOM 2360 C C . TYR A 1 292 ? -10.859 18.109 4.402 1 86.38 292 TYR A C 1
ATOM 2362 O O . TYR A 1 292 ? -10.242 18.734 3.531 1 86.38 292 TYR A O 1
ATOM 2370 N N . THR A 1 293 ? -10.469 18 5.594 1 90.06 293 THR A N 1
ATOM 2371 C CA . THR A 1 293 ? -9.258 18.672 6.043 1 90.06 293 THR A CA 1
ATOM 2372 C C . THR A 1 293 ? -8.039 18.141 5.297 1 90.06 293 THR A C 1
ATOM 2374 O O . THR A 1 293 ? -7.203 18.922 4.824 1 90.06 293 THR A O 1
ATOM 2377 N N . LYS A 1 294 ? -7.977 16.844 5.16 1 89.75 294 LYS A N 1
ATOM 2378 C CA . LYS A 1 294 ? -6.844 16.234 4.473 1 89.75 294 LYS A CA 1
ATOM 2379 C C . LYS A 1 294 ? -6.844 16.578 2.988 1 89.75 294 LYS A C 1
ATOM 2381 O O . LYS A 1 294 ? -5.781 16.797 2.396 1 89.75 294 LYS A O 1
ATOM 2386 N N . LEU A 1 295 ? -7.996 16.625 2.41 1 87.06 295 LEU A N 1
ATOM 2387 C CA . LEU A 1 295 ? -8.102 16.984 0.999 1 87.06 295 LEU A CA 1
ATOM 2388 C C . LEU A 1 295 ? -7.719 18.438 0.774 1 87.06 295 LEU A C 1
ATOM 2390 O O . LEU A 1 295 ? -7.039 18.766 -0.204 1 87.06 295 LEU A O 1
ATOM 2394 N N . LYS A 1 296 ? -8.125 19.297 1.667 1 90.12 296 LYS A N 1
ATOM 2395 C CA . LYS A 1 296 ? -7.746 20.703 1.578 1 90.12 296 LYS A CA 1
ATOM 2396 C C . LYS A 1 296 ? -6.238 20.875 1.723 1 90.12 296 LYS A C 1
ATOM 2398 O O . LYS A 1 296 ? -5.637 21.703 1.036 1 90.12 296 LYS A O 1
ATOM 2403 N N . GLU A 1 297 ? -5.699 20.125 2.57 1 90.44 297 GLU A N 1
ATOM 2404 C CA . GLU A 1 297 ? -4.25 20.172 2.742 1 90.44 297 GLU A CA 1
ATOM 2405 C C . GLU A 1 297 ? -3.529 19.734 1.473 1 90.44 297 GLU A C 1
ATOM 2407 O O . GLU A 1 297 ? -2.529 20.328 1.076 1 90.44 297 GLU A O 1
ATOM 2412 N N . GLN A 1 298 ? -4.055 18.656 0.936 1 87.31 298 GLN A N 1
ATOM 2413 C CA . GLN A 1 298 ? -3.475 18.219 -0.327 1 87.31 298 GLN A CA 1
ATOM 2414 C C . GLN A 1 298 ? -3.617 19.281 -1.406 1 87.31 298 GLN A C 1
ATOM 2416 O O . GLN A 1 298 ? -2.695 19.516 -2.191 1 87.31 298 GLN A O 1
ATOM 2421 N N . GLU A 1 299 ? -4.742 19.891 -1.438 1 91.12 299 GLU A N 1
ATOM 2422 C CA . GLU A 1 299 ? -4.977 21 -2.371 1 91.12 299 GLU A CA 1
ATOM 2423 C C . GLU A 1 299 ? -3.965 22.125 -2.164 1 91.12 299 GLU A C 1
ATOM 2425 O O . GLU A 1 299 ? -3.404 22.641 -3.127 1 91.12 299 GLU A O 1
ATOM 2430 N N . MET A 1 300 ? -3.709 22.438 -0.943 1 91.5 300 MET A N 1
ATOM 2431 C CA . MET A 1 300 ? -2.742 23.484 -0.611 1 91.5 300 MET A CA 1
ATOM 2432 C C . MET A 1 300 ? -1.343 23.094 -1.075 1 91.5 300 MET A C 1
ATOM 2434 O O . MET A 1 300 ? -0.608 23.922 -1.612 1 91.5 300 MET A O 1
ATOM 2438 N N . ARG A 1 301 ? -1.033 21.859 -0.867 1 88.62 301 ARG A N 1
ATOM 2439 C CA . ARG A 1 301 ? 0.263 21.375 -1.327 1 88.62 301 ARG A CA 1
ATOM 2440 C C . ARG A 1 301 ? 0.382 21.484 -2.844 1 88.62 301 ARG A C 1
ATOM 2442 O O . ARG A 1 301 ? 1.445 21.812 -3.365 1 88.62 301 ARG A O 1
ATOM 2449 N N . ASN A 1 302 ? -0.688 21.141 -3.471 1 89.69 302 ASN A N 1
ATOM 2450 C CA . ASN A 1 302 ? -0.708 21.266 -4.926 1 89.69 302 ASN A CA 1
ATOM 2451 C C . ASN A 1 302 ? -0.472 22.703 -5.371 1 89.69 302 ASN A C 1
ATOM 2453 O O . ASN A 1 302 ? 0.323 22.953 -6.277 1 89.69 302 ASN A O 1
ATOM 2457 N N . ILE A 1 303 ? -1.129 23.594 -4.73 1 92.56 303 ILE A N 1
ATOM 2458 C CA . ILE A 1 303 ? -1.02 25 -5.07 1 92.56 303 ILE A CA 1
ATOM 2459 C C . ILE A 1 303 ? 0.405 25.484 -4.809 1 92.56 303 ILE A C 1
ATOM 2461 O O . ILE A 1 303 ? 0.986 26.203 -5.629 1 92.56 303 ILE A O 1
ATOM 2465 N N . VAL A 1 304 ? 0.935 25.078 -3.689 1 92 304 VAL A N 1
ATOM 2466 C CA . VAL A 1 304 ? 2.293 25.469 -3.334 1 92 304 VAL A CA 1
ATOM 2467 C C . VAL A 1 304 ? 3.277 24.922 -4.367 1 92 304 VAL A C 1
ATOM 2469 O O . VAL A 1 304 ? 4.203 25.625 -4.781 1 92 304 VAL A O 1
ATOM 2472 N N . TRP A 1 305 ? 3.08 23.719 -4.766 1 87.75 305 TRP A N 1
ATOM 2473 C CA . TRP A 1 305 ? 3.932 23.109 -5.781 1 87.75 305 TRP A CA 1
ATOM 2474 C C . TRP A 1 305 ? 3.893 23.906 -7.078 1 87.75 305 TRP A C 1
ATOM 2476 O O . TRP A 1 305 ? 4.938 24.25 -7.641 1 87.75 305 TRP A O 1
ATOM 2486 N N . ILE A 1 306 ? 2.746 24.234 -7.504 1 91.75 306 ILE A N 1
ATOM 2487 C CA . ILE A 1 306 ? 2.564 25 -8.734 1 91.75 306 ILE A CA 1
ATOM 2488 C C . ILE A 1 306 ? 3.188 26.391 -8.586 1 91.75 306 ILE A C 1
ATOM 2490 O O . ILE A 1 306 ? 3.891 26.859 -9.477 1 91.75 306 ILE A O 1
ATOM 2494 N N . ALA A 1 307 ? 2.988 26.984 -7.465 1 94 307 ALA A N 1
ATOM 2495 C CA . ALA A 1 307 ? 3.551 28.297 -7.18 1 94 307 ALA A CA 1
ATOM 2496 C C . ALA A 1 307 ? 5.074 28.266 -7.211 1 94 307 ALA A C 1
ATOM 2498 O O . ALA A 1 307 ? 5.715 29.188 -7.703 1 94 307 ALA A O 1
ATOM 2499 N N . GLU A 1 308 ? 5.602 27.188 -6.684 1 90.81 308 GLU A N 1
ATOM 2500 C CA . GLU A 1 308 ? 7.051 27.031 -6.695 1 90.81 308 GLU A CA 1
ATOM 2501 C C . GLU A 1 308 ? 7.578 26.891 -8.125 1 90.81 308 GLU A C 1
ATOM 2503 O O . GLU A 1 308 ? 8.609 27.469 -8.469 1 90.81 308 GLU A O 1
ATOM 2508 N N . CYS A 1 309 ? 6.902 26.125 -8.852 1 90 309 CYS A N 1
ATOM 2509 C CA . CYS A 1 309 ? 7.293 25.953 -10.242 1 90 309 CYS A CA 1
ATOM 2510 C C . CYS A 1 309 ? 7.238 27.281 -10.992 1 90 309 CYS A C 1
ATOM 2512 O O . CYS A 1 309 ? 8.125 27.578 -11.797 1 90 309 CYS A O 1
ATOM 2514 N N . ILE A 1 310 ? 6.238 28.031 -10.727 1 92.75 310 ILE A N 1
ATOM 2515 C CA . ILE A 1 310 ? 6.074 29.344 -11.352 1 92.75 310 ILE A CA 1
ATOM 2516 C C . ILE A 1 310 ? 7.199 30.266 -10.906 1 92.75 310 ILE A C 1
ATOM 2518 O O . ILE A 1 310 ? 7.84 30.922 -11.734 1 92.75 310 ILE A O 1
ATOM 2522 N N . SER A 1 311 ? 7.445 30.266 -9.648 1 93.19 311 SER A N 1
ATOM 2523 C CA . SER A 1 311 ? 8.422 31.188 -9.055 1 93.19 311 SER A CA 1
ATOM 2524 C C . SER A 1 311 ? 9.836 30.859 -9.523 1 93.19 311 SER A C 1
ATOM 2526 O O . SER A 1 311 ? 10.641 31.766 -9.75 1 93.19 311 SER A O 1
ATOM 2528 N N . GLN A 1 312 ? 10.07 29.609 -9.695 1 91.44 312 GLN A N 1
ATOM 2529 C CA . GLN A 1 312 ? 11.414 29.172 -10.078 1 91.44 312 GLN A CA 1
ATOM 2530 C C . GLN A 1 312 ? 11.539 29.047 -11.594 1 91.44 312 GLN A C 1
ATOM 2532 O O . GLN A 1 312 ? 12.609 28.719 -12.109 1 91.44 312 GLN A O 1
ATOM 2537 N N . ARG A 1 313 ? 10.578 29.297 -12.375 1 88.12 313 ARG A N 1
ATOM 2538 C CA . ARG A 1 313 ? 10.539 29.188 -13.828 1 88.12 313 ARG A CA 1
ATOM 2539 C C . ARG A 1 313 ? 10.922 27.781 -14.273 1 88.12 313 ARG A C 1
ATOM 2541 O O . ARG A 1 313 ? 11.648 27.609 -15.258 1 88.12 313 ARG A O 1
ATOM 2548 N N . HIS A 1 314 ? 10.625 26.844 -13.305 1 87.06 314 HIS A N 1
ATOM 2549 C CA . HIS A 1 314 ? 10.82 25.422 -13.625 1 87.06 314 HIS A CA 1
ATOM 2550 C C . HIS A 1 314 ? 9.492 24.734 -13.914 1 87.06 314 HIS A C 1
ATOM 2552 O O . HIS A 1 314 ? 8.992 23.969 -13.086 1 87.06 314 HIS A O 1
ATOM 2558 N N . ARG A 1 315 ? 9.031 24.734 -15.125 1 88.56 315 ARG A N 1
ATOM 2559 C CA . ARG A 1 315 ? 7.648 24.375 -15.438 1 88.56 315 ARG A CA 1
ATOM 2560 C C . ARG A 1 315 ? 7.559 22.953 -15.953 1 88.56 315 ARG A C 1
ATOM 2562 O O . ARG A 1 315 ? 6.461 22.422 -16.156 1 88.56 315 ARG A O 1
ATOM 2569 N N . THR A 1 316 ? 8.688 22.344 -16.062 1 82.38 316 THR A N 1
ATOM 2570 C CA . THR A 1 316 ? 8.711 21 -16.625 1 82.38 316 THR A CA 1
ATOM 2571 C C . THR A 1 316 ? 7.902 20.031 -15.773 1 82.38 316 THR A C 1
ATOM 2573 O O . THR A 1 316 ? 7.242 19.125 -16.297 1 82.38 316 THR A O 1
ATOM 2576 N N . LYS A 1 317 ? 7.895 20.359 -14.484 1 80.5 317 LYS A N 1
ATOM 2577 C CA . LYS A 1 317 ? 7.25 19.422 -13.562 1 80.5 317 LYS A CA 1
ATOM 2578 C C . LYS A 1 317 ? 6 20.047 -12.945 1 80.5 317 LYS A C 1
ATOM 2580 O O . LYS A 1 317 ? 5.508 19.562 -11.922 1 80.5 317 LYS A O 1
ATOM 2585 N N . ILE A 1 318 ? 5.484 21.031 -13.508 1 87.69 318 ILE A N 1
ATOM 2586 C CA . ILE A 1 318 ? 4.422 21.812 -12.891 1 87.69 318 ILE A CA 1
ATOM 2587 C C . ILE A 1 318 ? 3.158 20.969 -12.773 1 87.69 318 ILE A C 1
ATOM 2589 O O . ILE A 1 318 ? 2.357 21.156 -11.852 1 87.69 318 ILE A O 1
ATOM 2593 N N . ASN A 1 319 ? 3.057 19.938 -13.562 1 80.75 319 ASN A N 1
ATOM 2594 C CA . ASN A 1 319 ? 1.863 19.094 -13.578 1 80.75 319 ASN A CA 1
ATOM 2595 C C . ASN A 1 319 ? 2.008 17.906 -12.633 1 80.75 319 ASN A C 1
ATOM 2597 O O . ASN A 1 319 ? 1.096 17.078 -12.523 1 80.75 319 ASN A O 1
ATOM 2601 N N . ASN A 1 320 ? 3.1 17.875 -11.914 1 77.69 320 ASN A N 1
ATOM 2602 C CA . ASN A 1 320 ? 3.35 16.75 -11.016 1 77.69 320 ASN A CA 1
ATOM 2603 C C . ASN A 1 320 ? 2.719 16.984 -9.648 1 77.69 320 ASN A C 1
ATOM 2605 O O . ASN A 1 320 ? 3.383 16.828 -8.617 1 77.69 320 ASN A O 1
ATOM 2609 N N . TYR A 1 321 ? 1.437 17.406 -9.641 1 81.94 321 TYR A N 1
ATOM 2610 C CA . TYR A 1 321 ? 0.68 17.5 -8.398 1 81.94 321 TYR A CA 1
ATOM 2611 C C . TYR A 1 321 ? -0.297 16.344 -8.258 1 81.94 321 TYR A C 1
ATOM 2613 O O . TYR A 1 321 ? -0.528 15.602 -9.211 1 81.94 321 TYR A O 1
ATOM 2621 N N . ILE A 1 322 ? -0.835 16.062 -7.039 1 76.94 322 ILE A N 1
ATOM 2622 C CA . ILE A 1 322 ? -1.758 14.961 -6.766 1 76.94 322 ILE A CA 1
ATOM 2623 C C . ILE A 1 322 ? -3.197 15.453 -6.891 1 76.94 322 ILE A C 1
ATOM 2625 O O . ILE A 1 322 ? -3.678 16.203 -6.043 1 76.94 322 ILE A O 1
ATOM 2629 N N . PRO A 1 323 ? -3.832 15.07 -7.859 1 76.25 323 PRO A N 1
ATOM 2630 C CA . PRO A 1 323 ? -5.219 15.516 -8.016 1 76.25 323 PRO A CA 1
ATOM 2631 C C . PRO A 1 323 ? -6.145 14.945 -6.949 1 76.25 323 PRO A C 1
ATOM 2633 O O . PRO A 1 323 ? -5.965 13.805 -6.512 1 76.25 323 PRO A O 1
ATOM 2636 N N . ILE A 1 324 ? -7.09 15.617 -6.496 1 78.06 324 ILE A N 1
ATOM 2637 C CA . ILE A 1 324 ? -8.062 15.227 -5.48 1 78.06 324 ILE A CA 1
ATOM 2638 C C . ILE A 1 324 ? -9.352 14.758 -6.148 1 78.06 324 ILE A C 1
ATOM 2640 O O . ILE A 1 324 ? -9.969 13.789 -5.699 1 78.06 324 ILE A O 1
ATOM 2644 N N . LEU A 1 325 ? -9.875 15.586 -7.133 1 67.94 325 LEU A N 1
ATOM 2645 C CA . LEU A 1 325 ? -11.148 15.281 -7.789 1 67.94 325 LEU A CA 1
ATOM 2646 C C . LEU A 1 325 ? -10.922 14.906 -9.25 1 67.94 325 LEU A C 1
ATOM 2648 O O . LEU A 1 325 ? -10 15.414 -9.891 1 67.94 325 LEU A O 1
ATOM 2652 N N . MET B 1 1 ? -31.094 -0.793 13.016 1 31.91 1 MET B N 1
ATOM 2653 C CA . MET B 1 1 ? -30.141 -0.102 13.883 1 31.91 1 MET B CA 1
ATOM 2654 C C . MET B 1 1 ? -29.406 0.994 13.109 1 31.91 1 MET B C 1
ATOM 2656 O O . MET B 1 1 ? -28.797 1.883 13.719 1 31.91 1 MET B O 1
ATOM 2660 N N . LEU B 1 2 ? -29.234 0.773 11.781 1 42.12 2 LEU B N 1
ATOM 2661 C CA . LEU B 1 2 ? -28.672 1.765 10.867 1 42.12 2 LEU B CA 1
ATOM 2662 C C . LEU B 1 2 ? -29.594 2.977 10.758 1 42.12 2 LEU B C 1
ATOM 2664 O O . LEU B 1 2 ? -29.125 4.117 10.734 1 42.12 2 LEU B O 1
ATOM 2668 N N . GLU B 1 3 ? -30.703 2.623 10.656 1 47.47 3 GLU B N 1
ATOM 2669 C CA . GLU B 1 3 ? -31.703 3.676 10.5 1 47.47 3 GLU B CA 1
ATOM 2670 C C . GLU B 1 3 ? -31.734 4.598 11.719 1 47.47 3 GLU B C 1
ATOM 2672 O O . GLU B 1 3 ? -31.812 5.816 11.578 1 47.47 3 GLU B O 1
ATOM 2677 N N . GLY B 1 4 ? -31.609 4 12.844 1 42.28 4 GLY B N 1
ATOM 2678 C CA . GLY B 1 4 ? -31.625 4.781 14.07 1 42.28 4 GLY B CA 1
ATOM 2679 C C . GLY B 1 4 ? -30.375 5.605 14.266 1 42.28 4 GLY B C 1
ATOM 2680 O O . GLY B 1 4 ? -30.438 6.75 14.711 1 42.28 4 GLY B O 1
ATOM 2681 N N . ALA B 1 5 ? -29.297 5.117 13.945 1 49.31 5 ALA B N 1
ATOM 2682 C CA . ALA B 1 5 ? -28 5.789 14.047 1 49.31 5 ALA B CA 1
ATOM 2683 C C . ALA B 1 5 ? -27.938 6.988 13.109 1 49.31 5 ALA B C 1
ATOM 2685 O O . ALA B 1 5 ? -27.406 8.039 13.469 1 49.31 5 ALA B O 1
ATOM 2686 N N . GLU B 1 6 ? -28.5 6.832 11.969 1 55.94 6 GLU B N 1
ATOM 2687 C CA . GLU B 1 6 ? -28.609 7.938 11.023 1 55.94 6 GLU B CA 1
ATOM 2688 C C . GLU B 1 6 ? -29.422 9.086 11.609 1 55.94 6 GLU B C 1
ATOM 2690 O O . GLU B 1 6 ? -29.078 10.258 11.414 1 55.94 6 GLU B O 1
ATOM 2695 N N . LEU B 1 7 ? -30.406 8.695 12.367 1 50.72 7 LEU B N 1
ATOM 2696 C CA . LEU B 1 7 ? -31.281 9.703 12.961 1 50.72 7 LEU B CA 1
ATOM 2697 C C . LEU B 1 7 ? -30.547 10.477 14.055 1 50.72 7 LEU B C 1
ATOM 2699 O O . LEU B 1 7 ? -30.688 11.695 14.148 1 50.72 7 LEU B O 1
ATOM 2703 N N . TYR B 1 8 ? -29.828 9.773 14.852 1 49.31 8 TYR B N 1
ATOM 2704 C CA . TYR B 1 8 ? -29.156 10.43 15.969 1 49.31 8 TYR B CA 1
ATOM 2705 C C . TYR B 1 8 ? -27.984 11.281 15.484 1 49.31 8 TYR B C 1
ATOM 2707 O O . TYR B 1 8 ? -27.719 12.352 16.031 1 49.31 8 TYR B O 1
ATOM 2715 N N . PHE B 1 9 ? -27.359 10.852 14.484 1 55.81 9 PHE B N 1
ATOM 2716 C CA . PHE B 1 9 ? -26.297 11.688 13.922 1 55.81 9 PHE B CA 1
ATOM 2717 C C . PHE B 1 9 ? -26.875 13.008 13.398 1 55.81 9 PHE B C 1
ATOM 2719 O O . PHE B 1 9 ? -26.281 14.062 13.586 1 55.81 9 PHE B O 1
ATOM 2726 N N . ASN B 1 10 ? -28.078 12.914 12.844 1 60.69 10 ASN B N 1
ATOM 2727 C CA . ASN B 1 10 ? -28.641 14.031 12.102 1 60.69 10 ASN B CA 1
ATOM 2728 C C . ASN B 1 10 ? -29.078 15.164 13.023 1 60.69 10 ASN B C 1
ATOM 2730 O O . ASN B 1 10 ? -28.875 16.344 12.711 1 60.69 10 ASN B O 1
ATOM 2734 N N . VAL B 1 11 ? -29.516 14.891 14.25 1 58.75 11 VAL B N 1
ATOM 2735 C CA . VAL B 1 11 ? -30.109 15.938 15.078 1 58.75 11 VAL B CA 1
ATOM 2736 C C . VAL B 1 11 ? -29 16.844 15.633 1 58.75 11 VAL B C 1
ATOM 2738 O O . VAL B 1 11 ? -29.125 18.062 15.633 1 58.75 11 VAL B O 1
ATOM 2741 N N . ASP B 1 12 ? -27.953 16.359 15.969 1 65.38 12 ASP B N 1
ATOM 2742 C CA . ASP B 1 12 ? -26.953 17.125 16.703 1 65.38 12 ASP B CA 1
ATOM 2743 C C . ASP B 1 12 ? -25.766 17.484 15.805 1 65.38 12 ASP B C 1
ATOM 2745 O O . ASP B 1 12 ? -25.141 18.531 16 1 65.38 12 ASP B O 1
ATOM 2749 N N . HIS B 1 13 ? -25.609 16.734 14.719 1 72.38 13 HIS B N 1
ATOM 2750 C CA . HIS B 1 13 ? -24.375 16.922 13.961 1 72.38 13 HIS B CA 1
ATOM 2751 C C . HIS B 1 13 ? -24.672 17.141 12.484 1 72.38 13 HIS B C 1
ATOM 2753 O O . HIS B 1 13 ? -23.75 17.422 11.703 1 72.38 13 HIS B O 1
ATOM 2759 N N . GLY B 1 14 ? -25.875 17.109 12.195 1 75.44 14 GLY B N 1
ATOM 2760 C CA . GLY B 1 14 ? -26.297 17.203 10.805 1 75.44 14 GLY B CA 1
ATOM 2761 C C . GLY B 1 14 ? -25.984 18.547 10.18 1 75.44 14 GLY B C 1
ATOM 2762 O O . GLY B 1 14 ? -25.594 18.625 9.016 1 75.44 14 GLY B O 1
ATOM 2763 N N . TYR B 1 15 ? -26.094 19.562 11.016 1 80.81 15 TYR B N 1
ATOM 2764 C CA . TYR B 1 15 ? -25.812 20.922 10.539 1 80.81 15 TYR B CA 1
ATOM 2765 C C . TYR B 1 15 ? -24.359 21.047 10.086 1 80.81 15 TYR B C 1
ATOM 2767 O O . TYR B 1 15 ? -24.094 21.531 8.984 1 80.81 15 TYR B O 1
ATOM 2775 N N . LEU B 1 16 ? -23.469 20.609 10.883 1 82.25 16 LEU B N 1
ATOM 2776 C CA . LEU B 1 16 ? -22.047 20.734 10.594 1 82.25 16 LEU B CA 1
ATOM 2777 C C . LEU B 1 16 ? -21.656 19.859 9.398 1 82.25 16 LEU B C 1
ATOM 2779 O O . LEU B 1 16 ? -20.828 20.266 8.578 1 82.25 16 LEU B O 1
ATOM 2783 N N . GLU B 1 17 ? -22.234 18.719 9.359 1 81.94 17 GLU B N 1
ATOM 2784 C CA . GLU B 1 17 ? -21.953 17.859 8.211 1 81.94 17 GLU B CA 1
ATOM 2785 C C . GLU B 1 17 ? -22.438 18.516 6.914 1 81.94 17 GLU B C 1
ATOM 2787 O O . GLU B 1 17 ? -21.766 18.438 5.887 1 81.94 17 GLU B O 1
ATOM 2792 N N . GLY B 1 18 ? -23.641 19.094 6.992 1 78.31 18 GLY B N 1
ATOM 2793 C CA . GLY B 1 18 ? -24.141 19.828 5.836 1 78.31 18 GLY B CA 1
ATOM 2794 C C . GLY B 1 18 ? -23.219 20.953 5.406 1 78.31 18 GLY B C 1
ATOM 2795 O O . GLY B 1 18 ? -22.984 21.156 4.215 1 78.31 18 GLY B O 1
ATOM 2796 N N . LEU B 1 19 ? -22.688 21.641 6.332 1 81.31 19 LEU B N 1
ATOM 2797 C CA . LEU B 1 19 ? -21.781 22.766 6.062 1 81.31 19 LEU B CA 1
ATOM 2798 C C . LEU B 1 19 ? -20.516 22.281 5.387 1 81.31 19 LEU B C 1
ATOM 2800 O O . LEU B 1 19 ? -20.078 22.875 4.391 1 81.31 19 LEU B O 1
ATOM 2804 N N . VAL B 1 20 ? -19.922 21.203 5.898 1 83.81 20 VAL B N 1
ATOM 2805 C CA . VAL B 1 20 ? -18.656 20.734 5.355 1 83.81 20 VAL B CA 1
ATOM 2806 C C . VAL B 1 20 ? -18.875 20.156 3.955 1 83.81 20 VAL B C 1
ATOM 2808 O O . VAL B 1 20 ? -18.016 20.297 3.084 1 83.81 20 VAL B O 1
ATOM 2811 N N . ARG B 1 21 ? -19.984 19.562 3.715 1 78.12 21 ARG B N 1
ATOM 2812 C CA . ARG B 1 21 ? -20.281 19.047 2.387 1 78.12 21 ARG B CA 1
ATOM 2813 C C . ARG B 1 21 ? -20.469 20.188 1.383 1 78.12 21 ARG B C 1
ATOM 2815 O O . ARG B 1 21 ? -20.156 20.031 0.201 1 78.12 21 ARG B O 1
ATOM 2822 N N . GLY B 1 22 ? -20.984 21.234 1.896 1 75.88 22 GLY B N 1
ATOM 2823 C CA . GLY B 1 22 ? -21.047 22.422 1.065 1 75.88 22 GLY B CA 1
ATOM 2824 C C . GLY B 1 22 ? -19.688 22.969 0.677 1 75.88 22 GLY B C 1
ATOM 2825 O O . GLY B 1 22 ? -19.531 23.531 -0.404 1 75.88 22 GLY B O 1
ATOM 2826 N N . CYS B 1 23 ? -18.75 22.672 1.521 1 75.62 23 CYS B N 1
ATOM 2827 C CA . CYS B 1 23 ? -17.375 23.109 1.279 1 75.62 23 CYS B CA 1
ATOM 2828 C C . CYS B 1 23 ? -16.734 22.297 0.169 1 75.62 23 CYS B C 1
ATOM 2830 O O . CYS B 1 23 ? -15.766 22.734 -0.45 1 75.62 23 CYS B O 1
ATOM 2832 N N . LYS B 1 24 ? -17.297 21.109 -0.096 1 71.62 24 LYS B N 1
ATOM 2833 C CA . LYS B 1 24 ? -16.766 20.281 -1.172 1 71.62 24 LYS B CA 1
ATOM 2834 C C . LYS B 1 24 ? -16.75 21.031 -2.5 1 71.62 24 LYS B C 1
ATOM 2836 O O . LYS B 1 24 ? -15.812 20.906 -3.285 1 71.62 24 LYS B O 1
ATOM 2841 N N . ALA B 1 25 ? -17.875 21.719 -2.643 1 70.69 25 ALA B N 1
ATOM 2842 C CA . ALA B 1 25 ? -17.984 22.516 -3.863 1 70.69 25 ALA B CA 1
ATOM 2843 C C . ALA B 1 25 ? -16.891 23.562 -3.938 1 70.69 25 ALA B C 1
ATOM 2845 O O . ALA B 1 25 ? -16.625 24.125 -5.008 1 70.69 25 ALA B O 1
ATOM 2846 N N . GLY B 1 26 ? -16.219 23.656 -2.852 1 78.5 26 GLY B N 1
ATOM 2847 C CA . GLY B 1 26 ? -15.18 24.672 -2.791 1 78.5 26 GLY B CA 1
ATOM 2848 C C . GLY B 1 26 ? -13.805 24.125 -3.123 1 78.5 26 GLY B C 1
ATOM 2849 O O . GLY B 1 26 ? -12.844 24.891 -3.254 1 78.5 26 GLY B O 1
ATOM 2850 N N . LEU B 1 27 ? -13.633 22.781 -3.266 1 85.12 27 LEU B N 1
ATOM 2851 C CA . LEU B 1 27 ? -12.359 22.203 -3.684 1 85.12 27 LEU B CA 1
ATOM 2852 C C . LEU B 1 27 ? -12.07 22.516 -5.145 1 85.12 27 LEU B C 1
ATOM 2854 O O . LEU B 1 27 ? -12.992 22.594 -5.961 1 85.12 27 LEU B O 1
ATOM 2858 N N . LEU B 1 28 ? -10.805 22.719 -5.414 1 89.06 28 LEU B N 1
ATOM 2859 C CA . LEU B 1 28 ? -10.406 23.078 -6.773 1 89.06 28 LEU B CA 1
ATOM 2860 C C . LEU B 1 28 ? -10.719 21.938 -7.742 1 89.06 28 LEU B C 1
ATOM 2862 O O . LEU B 1 28 ? -10.508 20.766 -7.414 1 89.06 28 LEU B O 1
ATOM 2866 N N . THR B 1 29 ? -11.266 22.266 -8.859 1 84.94 29 THR B N 1
ATOM 2867 C CA . THR B 1 29 ? -11.594 21.297 -9.906 1 84.94 29 THR B CA 1
ATOM 2868 C C . THR B 1 29 ? -10.422 21.141 -10.883 1 84.94 29 THR B C 1
ATOM 2870 O O . THR B 1 29 ? -9.445 21.891 -10.812 1 84.94 29 THR B O 1
ATOM 2873 N N . GLU B 1 30 ? -10.586 20.219 -11.766 1 83.5 30 GLU B N 1
ATOM 2874 C CA . GLU B 1 30 ? -9.578 20.016 -12.805 1 83.5 30 GLU B CA 1
ATOM 2875 C C . GLU B 1 30 ? -9.391 21.281 -13.648 1 83.5 30 GLU B C 1
ATOM 2877 O O . GLU B 1 30 ? -8.266 21.609 -14.031 1 83.5 30 GLU B O 1
ATOM 2882 N N . ARG B 1 31 ? -10.445 21.891 -13.93 1 85.5 31 ARG B N 1
ATOM 2883 C CA . ARG B 1 31 ? -10.391 23.125 -14.695 1 85.5 31 ARG B CA 1
ATOM 2884 C C . ARG B 1 31 ? -9.586 24.203 -13.969 1 85.5 31 ARG B C 1
ATOM 2886 O O . ARG B 1 31 ? -8.828 24.938 -14.586 1 85.5 31 ARG B O 1
ATOM 2893 N N . ASP B 1 32 ? -9.695 24.266 -12.688 1 90.75 32 ASP B N 1
ATOM 2894 C CA . ASP B 1 32 ? -8.938 25.219 -11.883 1 90.75 32 ASP B CA 1
ATOM 2895 C C . ASP B 1 32 ? -7.438 24.953 -11.977 1 90.75 32 ASP B C 1
ATOM 2897 O O . ASP B 1 32 ? -6.641 25.875 -12.117 1 90.75 32 ASP B O 1
ATOM 2901 N N . TYR B 1 33 ? -7.141 23.672 -11.898 1 89.94 33 TYR B N 1
ATOM 2902 C CA . TYR B 1 33 ? -5.723 23.312 -11.945 1 89.94 33 TYR B CA 1
ATOM 2903 C C . TYR B 1 33 ? -5.121 23.656 -13.305 1 89.94 33 TYR B C 1
ATOM 2905 O O . TYR B 1 33 ? -3.979 24.109 -13.391 1 89.94 33 TYR B O 1
ATOM 2913 N N . VAL B 1 34 ? -5.887 23.422 -14.352 1 89.31 34 VAL B N 1
ATOM 2914 C CA . VAL B 1 34 ? -5.438 23.781 -15.695 1 89.31 34 VAL B CA 1
ATOM 2915 C C . VAL B 1 34 ? -5.145 25.281 -15.766 1 89.31 34 VAL B C 1
ATOM 2917 O O . VAL B 1 34 ? -4.133 25.688 -16.328 1 89.31 34 VAL B O 1
ATOM 2920 N N . ASN B 1 35 ? -5.953 26.031 -15.203 1 93.06 35 ASN B N 1
ATOM 2921 C CA . ASN B 1 35 ? -5.766 27.484 -15.172 1 93.06 35 ASN B CA 1
ATOM 2922 C C . ASN B 1 35 ? -4.543 27.859 -14.336 1 93.06 35 ASN B C 1
ATOM 2924 O O . ASN B 1 35 ? -3.783 28.75 -14.719 1 93.06 35 ASN B O 1
ATOM 2928 N N . LEU B 1 36 ? -4.344 27.172 -13.227 1 93 36 LEU B N 1
ATOM 2929 C CA . LEU B 1 36 ? -3.225 27.484 -12.344 1 93 36 LEU B CA 1
ATOM 2930 C C . LEU B 1 36 ? -1.894 27.188 -13.023 1 93 36 LEU B C 1
ATOM 2932 O O . LEU B 1 36 ? -0.95 27.969 -12.93 1 93 36 LEU B O 1
ATOM 2936 N N . VAL B 1 37 ? -1.877 26.078 -13.695 1 91.5 37 VAL B N 1
ATOM 2937 C CA . VAL B 1 37 ? -0.65 25.641 -14.352 1 91.5 37 VAL B CA 1
ATOM 2938 C C . VAL B 1 37 ? -0.278 26.609 -15.469 1 91.5 37 VAL B C 1
ATOM 2940 O O . VAL B 1 37 ? 0.9 26.781 -15.789 1 91.5 37 VAL B O 1
ATOM 2943 N N . GLN B 1 38 ? -1.203 27.328 -16.016 1 93.75 38 GLN B N 1
ATOM 2944 C CA . GLN B 1 38 ? -0.982 28.234 -17.125 1 93.75 38 GLN B CA 1
ATOM 2945 C C . GLN B 1 38 ? -0.522 29.609 -16.641 1 93.75 38 GLN B C 1
ATOM 2947 O O . GLN B 1 38 ? -0.081 30.438 -17.453 1 93.75 38 GLN B O 1
ATOM 2952 N N . CYS B 1 39 ? -0.573 29.812 -15.383 1 93.38 39 CYS B N 1
ATOM 2953 C CA . CYS B 1 39 ? -0.166 31.109 -14.828 1 93.38 39 CYS B CA 1
ATOM 2954 C C . CYS B 1 39 ? 1.326 31.344 -15.031 1 93.38 39 CYS B C 1
ATOM 2956 O O . CYS B 1 39 ? 2.125 30.406 -14.922 1 93.38 39 CYS B O 1
ATOM 2958 N N . GLU B 1 40 ? 1.693 32.594 -15.297 1 94.31 40 GLU B N 1
ATOM 2959 C CA . GLU B 1 40 ? 3.096 32.906 -15.531 1 94.31 40 GLU B CA 1
ATOM 2960 C C . GLU B 1 40 ? 3.742 33.5 -14.273 1 94.31 40 GLU B C 1
ATOM 2962 O O . GLU B 1 40 ? 4.957 33.406 -14.094 1 94.31 40 GLU B O 1
ATOM 2967 N N . THR B 1 41 ? 2.9 34.219 -13.578 1 94.38 41 THR B N 1
ATOM 2968 C CA . THR B 1 41 ? 3.41 34.844 -12.359 1 94.38 41 THR B CA 1
ATOM 2969 C C . THR B 1 41 ? 2.553 34.438 -11.156 1 94.38 41 THR B C 1
ATOM 2971 O O . THR B 1 41 ? 1.443 33.938 -11.32 1 94.38 41 THR B O 1
ATOM 2974 N N . LEU B 1 42 ? 3.047 34.719 -9.945 1 94.69 42 LEU B N 1
ATOM 2975 C CA . LEU B 1 42 ? 2.287 34.438 -8.734 1 94.69 42 LEU B CA 1
ATOM 2976 C C . LEU B 1 42 ? 1.084 35.375 -8.625 1 94.69 42 LEU B C 1
ATOM 2978 O O . LEU B 1 42 ? 0.059 35 -8.047 1 94.69 42 LEU B O 1
ATOM 2982 N N . GLU B 1 43 ? 1.233 36.531 -9.227 1 93.88 43 GLU B N 1
ATOM 2983 C CA . GLU B 1 43 ? 0.105 37.438 -9.25 1 93.88 43 GLU B CA 1
ATOM 2984 C C . GLU B 1 43 ? -1.042 36.906 -10.094 1 93.88 43 GLU B C 1
ATOM 2986 O O . GLU B 1 43 ? -2.211 37.031 -9.727 1 93.88 43 GLU B O 1
ATOM 2991 N N . ASP B 1 44 ? -0.658 36.25 -11.164 1 94.25 44 ASP B N 1
ATOM 2992 C CA . ASP B 1 44 ? -1.66 35.594 -11.984 1 94.25 44 ASP B CA 1
ATOM 2993 C C . ASP B 1 44 ? -2.359 34.469 -11.195 1 94.25 44 ASP B C 1
ATOM 2995 O O . ASP B 1 44 ? -3.576 34.312 -11.297 1 94.25 44 ASP B O 1
ATOM 2999 N N . LEU B 1 45 ? -1.52 33.781 -10.461 1 94.75 45 LEU B N 1
ATOM 3000 C CA . LEU B 1 45 ? -2.037 32.688 -9.641 1 94.75 45 LEU B CA 1
ATOM 3001 C C . LEU B 1 45 ? -3.037 33.219 -8.609 1 94.75 45 LEU B C 1
ATOM 3003 O O . LEU B 1 45 ? -4.102 32.625 -8.422 1 94.75 45 LEU B O 1
ATOM 3007 N N . LYS B 1 46 ? -2.684 34.312 -8.016 1 94.25 46 LYS B N 1
ATOM 3008 C CA . LYS B 1 46 ? -3.551 34.938 -7.035 1 94.25 46 LYS B CA 1
ATOM 3009 C C . LYS B 1 46 ? -4.895 35.312 -7.656 1 94.25 46 LYS B C 1
ATOM 3011 O O . LYS B 1 46 ? -5.945 35.094 -7.055 1 94.25 46 LYS B O 1
ATOM 3016 N N . ILE B 1 47 ? -4.906 35.844 -8.82 1 93.19 47 ILE B N 1
ATOM 3017 C CA . ILE B 1 47 ? -6.113 36.281 -9.508 1 93.19 47 ILE B CA 1
ATOM 3018 C C . ILE B 1 47 ? -7.012 35.094 -9.789 1 93.19 47 ILE B C 1
ATOM 3020 O O . ILE B 1 47 ? -8.227 35.156 -9.562 1 93.19 47 ILE B O 1
ATOM 3024 N N . HIS B 1 48 ? -6.434 34.031 -10.188 1 93.38 48 HIS B N 1
ATOM 3025 C CA . HIS B 1 48 ? -7.223 32.844 -10.461 1 93.38 48 HIS B CA 1
ATOM 3026 C C . HIS B 1 48 ? -7.824 32.25 -9.18 1 93.38 48 HIS B C 1
ATOM 3028 O O . HIS B 1 48 ? -8.992 31.875 -9.148 1 93.38 48 HIS B O 1
ATOM 3034 N N . LEU B 1 49 ? -7.016 32.156 -8.156 1 93.5 49 LEU B N 1
ATOM 3035 C CA . LEU B 1 49 ? -7.488 31.609 -6.895 1 93.5 49 LEU B CA 1
ATOM 3036 C C . LEU B 1 49 ? -8.633 32.438 -6.328 1 93.5 49 LEU B C 1
ATOM 3038 O O . LEU B 1 49 ? -9.516 31.922 -5.648 1 93.5 49 LEU B O 1
ATOM 3042 N N . GLN B 1 50 ? -8.656 33.75 -6.66 1 92.38 50 GLN B N 1
ATOM 3043 C CA . GLN B 1 50 ? -9.703 34.656 -6.184 1 92.38 50 GLN B CA 1
ATOM 3044 C C . GLN B 1 50 ? -11.055 34.281 -6.781 1 92.38 50 GLN B C 1
ATOM 3046 O O . GLN B 1 50 ? -12.102 34.594 -6.207 1 92.38 50 GLN B O 1
ATOM 3051 N N . THR B 1 51 ? -11.039 33.625 -7.902 1 91.38 51 THR B N 1
ATOM 3052 C CA . THR B 1 51 ? -12.289 33.219 -8.555 1 91.38 51 THR B CA 1
ATOM 3053 C C . THR B 1 51 ? -12.82 31.922 -7.98 1 91.38 51 THR B C 1
ATOM 3055 O O . THR B 1 51 ? -13.891 31.453 -8.367 1 91.38 51 THR B O 1
ATOM 3058 N N . THR B 1 52 ? -12.086 31.297 -7.121 1 91.12 52 THR B N 1
ATOM 3059 C CA . THR B 1 52 ? -12.484 30.062 -6.469 1 91.12 52 THR B CA 1
ATOM 3060 C C . THR B 1 52 ? -12.969 30.328 -5.047 1 91.12 52 THR B C 1
ATOM 3062 O O . THR B 1 52 ? -13.234 31.469 -4.68 1 91.12 52 THR B O 1
ATOM 3065 N N . ASP B 1 53 ? -13.062 29.375 -4.254 1 86.69 53 ASP B N 1
ATOM 3066 C CA . ASP B 1 53 ? -13.539 29.516 -2.881 1 86.69 53 ASP B CA 1
ATOM 3067 C C . ASP B 1 53 ? -12.484 30.188 -2.002 1 86.69 53 ASP B C 1
ATOM 3069 O O . ASP B 1 53 ? -12.773 30.562 -0.863 1 86.69 53 ASP B O 1
ATOM 3073 N N . TYR B 1 54 ? -11.32 30.297 -2.537 1 89.38 54 TYR B N 1
ATOM 3074 C CA . TYR B 1 54 ? -10.289 30.984 -1.78 1 89.38 54 TYR B CA 1
ATOM 3075 C C . TYR B 1 54 ? -10.625 32.469 -1.646 1 89.38 54 TYR B C 1
ATOM 3077 O O . TYR B 1 54 ? -10.234 33.125 -0.667 1 89.38 54 TYR B O 1
ATOM 3085 N N . GLY B 1 55 ? -11.258 33 -2.641 1 88.75 55 GLY B N 1
ATOM 3086 C CA . GLY B 1 55 ? -11.688 34.375 -2.547 1 88.75 55 GLY B CA 1
ATOM 3087 C C . GLY B 1 55 ? -10.539 35.344 -2.318 1 88.75 55 GLY B C 1
ATOM 3088 O O . GLY B 1 55 ? -9.539 35.312 -3.037 1 88.75 55 GLY B O 1
ATOM 3089 N N . ASN B 1 56 ? -10.68 36.219 -1.284 1 88.06 56 ASN B N 1
ATOM 3090 C CA . ASN B 1 56 ? -9.719 37.312 -1.073 1 88.06 56 ASN B CA 1
ATOM 3091 C C . ASN B 1 56 ? -8.734 36.969 0.04 1 88.06 56 ASN B C 1
ATOM 3093 O O . ASN B 1 56 ? -8.367 37.812 0.838 1 88.06 56 ASN B O 1
ATOM 3097 N N . PHE B 1 57 ? -8.273 35.688 -0.018 1 87.88 57 PHE B N 1
ATOM 3098 C CA . PHE B 1 57 ? -7.449 35.25 1.098 1 87.88 57 PHE B CA 1
ATOM 3099 C C . PHE B 1 57 ? -6.078 35.906 1.055 1 87.88 57 PHE B C 1
ATOM 3101 O O . PHE B 1 57 ? -5.387 36 2.072 1 87.88 57 PHE B O 1
ATOM 3108 N N . LEU B 1 58 ? -5.762 36.531 -0.143 1 89.56 58 LEU B N 1
ATOM 3109 C CA . LEU B 1 58 ? -4.469 37.188 -0.299 1 89.56 58 LEU B CA 1
ATOM 3110 C C . LEU B 1 58 ? -4.629 38.719 -0.406 1 89.56 58 LEU B C 1
ATOM 3112 O O . LEU B 1 58 ? -3.697 39.406 -0.803 1 89.56 58 LEU B O 1
ATOM 3116 N N . ALA B 1 59 ? -5.762 39.25 -0.121 1 86.19 59 ALA B N 1
ATOM 3117 C CA . ALA B 1 59 ? -6.078 40.656 -0.344 1 86.19 59 ALA B CA 1
ATOM 3118 C C . ALA B 1 59 ? -5.148 41.562 0.453 1 86.19 59 ALA B C 1
ATOM 3120 O O . ALA B 1 59 ? -4.762 42.656 -0.019 1 86.19 59 ALA B O 1
ATOM 3121 N N . ASN B 1 60 ? -4.707 41.219 1.571 1 85 60 ASN B N 1
ATOM 3122 C CA . ASN B 1 60 ? -3.92 42.062 2.455 1 85 60 ASN B CA 1
ATOM 3123 C C . ASN B 1 60 ? -2.424 41.875 2.223 1 85 60 ASN B C 1
ATOM 3125 O O . ASN B 1 60 ? -1.605 42.469 2.926 1 85 60 ASN B O 1
ATOM 3129 N N . GLN B 1 61 ? -2.135 41.062 1.239 1 84 61 GLN B N 1
ATOM 3130 C CA . GLN B 1 61 ? -0.715 40.844 1.011 1 84 61 GLN B CA 1
ATOM 3131 C C . GLN B 1 61 ? -0.155 41.781 -0.037 1 84 61 GLN B C 1
ATOM 3133 O O . GLN B 1 61 ? -0.785 42.031 -1.07 1 84 61 GLN B O 1
ATOM 3138 N N . THR B 1 62 ? 0.891 42.438 0.389 1 82.31 62 THR B N 1
ATOM 3139 C CA . THR B 1 62 ? 1.549 43.406 -0.485 1 82.31 62 THR B CA 1
ATOM 3140 C C . THR B 1 62 ? 2.5 42.688 -1.449 1 82.31 62 THR B C 1
ATOM 3142 O O . THR B 1 62 ? 2.955 41.594 -1.179 1 82.31 62 THR B O 1
ATOM 3145 N N . ASN B 1 63 ? 2.711 43.344 -2.561 1 82.44 63 ASN B N 1
ATOM 3146 C CA . ASN B 1 63 ? 3.695 42.875 -3.518 1 82.44 63 ASN B CA 1
ATOM 3147 C C . ASN B 1 63 ? 5.121 43.062 -3.008 1 82.44 63 ASN B C 1
ATOM 3149 O O . ASN B 1 63 ? 5.395 44 -2.268 1 82.44 63 ASN B O 1
ATOM 3153 N N . PRO B 1 64 ? 6.098 42.062 -3.268 1 89.25 64 PRO B N 1
ATOM 3154 C CA . PRO B 1 64 ? 5.973 40.875 -4.141 1 89.25 64 PRO B CA 1
ATOM 3155 C C . PRO B 1 64 ? 5.379 39.688 -3.418 1 89.25 64 PRO B C 1
ATOM 3157 O O . PRO B 1 64 ? 5.695 39.438 -2.25 1 89.25 64 PRO B O 1
ATOM 3160 N N . LEU B 1 65 ? 4.516 39.062 -4.078 1 92 65 LEU B N 1
ATOM 3161 C CA . LEU B 1 65 ? 3.938 37.812 -3.576 1 92 65 LEU B CA 1
ATOM 3162 C C . LEU B 1 65 ? 4.969 36.719 -3.586 1 92 65 LEU B C 1
ATOM 3164 O O . LEU B 1 65 ? 5.738 36.562 -4.543 1 92 65 LEU B O 1
ATOM 3168 N N . THR B 1 66 ? 5.082 36 -2.461 1 93 66 THR B N 1
ATOM 3169 C CA . THR B 1 66 ? 5.984 34.875 -2.387 1 93 66 THR B CA 1
ATOM 3170 C C . THR B 1 66 ? 5.203 33.562 -2.131 1 93 66 THR B C 1
ATOM 3172 O O . THR B 1 66 ? 4.055 33.625 -1.69 1 93 66 THR B O 1
ATOM 3175 N N . VAL B 1 67 ? 5.812 32.5 -2.467 1 92.69 67 VAL B N 1
ATOM 3176 C CA . VAL B 1 67 ? 5.207 31.188 -2.238 1 92.69 67 VAL B CA 1
ATOM 3177 C C . VAL B 1 67 ? 4.914 31 -0.751 1 92.69 67 VAL B C 1
ATOM 3179 O O . VAL B 1 67 ? 3.865 30.469 -0.378 1 92.69 67 VAL B O 1
ATOM 3182 N N . SER B 1 68 ? 5.793 31.484 0.065 1 89.75 68 SER B N 1
ATOM 3183 C CA . SER B 1 68 ? 5.648 31.359 1.513 1 89.75 68 SER B CA 1
ATOM 3184 C C . SER B 1 68 ? 4.426 32.125 2.012 1 89.75 68 SER B C 1
ATOM 3186 O O . SER B 1 68 ? 3.689 31.641 2.871 1 89.75 68 SER B O 1
ATOM 3188 N N . LYS B 1 69 ? 4.207 33.281 1.442 1 91.38 69 LYS B N 1
ATOM 3189 C CA . LYS B 1 69 ? 3.039 34.094 1.82 1 91.38 69 LYS B CA 1
ATOM 3190 C C . LYS B 1 69 ? 1.744 33.375 1.428 1 91.38 69 LYS B C 1
ATOM 3192 O O . LYS B 1 69 ? 0.784 33.344 2.201 1 91.38 69 LYS B O 1
ATOM 3197 N N . ILE B 1 70 ? 1.749 32.875 0.267 1 92.69 70 ILE B N 1
ATOM 3198 C CA . ILE B 1 70 ? 0.583 32.156 -0.236 1 92.69 70 ILE B CA 1
ATOM 3199 C C . ILE B 1 70 ? 0.285 30.953 0.665 1 92.69 70 ILE B C 1
ATOM 3201 O O . ILE B 1 70 ? -0.855 30.75 1.088 1 92.69 70 ILE B O 1
ATOM 3205 N N . ASP B 1 71 ? 1.307 30.219 0.988 1 91.25 71 ASP B N 1
ATOM 3206 C CA . ASP B 1 71 ? 1.173 29.047 1.846 1 91.25 71 ASP B CA 1
ATOM 3207 C C . ASP B 1 71 ? 0.632 29.422 3.221 1 91.25 71 ASP B C 1
ATOM 3209 O O . ASP B 1 71 ? -0.3 28.797 3.725 1 91.25 71 ASP B O 1
ATOM 3213 N N . THR B 1 72 ? 1.153 30.453 3.756 1 88.75 72 THR B N 1
ATOM 3214 C CA . THR B 1 72 ? 0.774 30.906 5.09 1 88.75 72 THR B CA 1
ATOM 3215 C C . THR B 1 72 ? -0.698 31.312 5.125 1 88.75 72 THR B C 1
ATOM 3217 O O . THR B 1 72 ? -1.426 30.938 6.047 1 88.75 72 THR B O 1
ATOM 3220 N N . GLU B 1 73 ? -1.104 32.062 4.148 1 92.25 73 GLU B N 1
ATOM 3221 C CA . GLU B 1 73 ? -2.482 32.531 4.117 1 92.25 73 GLU B CA 1
ATOM 3222 C C . GLU B 1 73 ? -3.459 31.391 3.869 1 92.25 73 GLU B C 1
ATOM 3224 O O . GLU B 1 73 ? -4.574 31.391 4.391 1 92.25 73 GLU B O 1
ATOM 3229 N N . MET B 1 74 ? -3.045 30.438 3.047 1 91.62 74 MET B N 1
ATOM 3230 C CA . MET B 1 74 ? -3.891 29.266 2.826 1 91.62 74 MET B CA 1
ATOM 3231 C C . MET B 1 74 ? -4.07 28.469 4.117 1 91.62 74 MET B C 1
ATOM 3233 O O . MET B 1 74 ? -5.176 28.031 4.43 1 91.62 74 MET B O 1
ATOM 3237 N N . ARG B 1 75 ? -3.033 28.297 4.883 1 90.31 75 ARG B N 1
ATOM 3238 C CA . ARG B 1 75 ? -3.09 27.578 6.148 1 90.31 75 ARG B CA 1
ATOM 3239 C C . ARG B 1 75 ? -3.996 28.297 7.145 1 90.31 75 ARG B C 1
ATOM 3241 O O . ARG B 1 75 ? -4.738 27.656 7.895 1 90.31 75 ARG B O 1
ATOM 3248 N N . LYS B 1 76 ? -3.906 29.609 7.117 1 90.19 76 LYS B N 1
ATOM 3249 C CA . LYS B 1 76 ? -4.77 30.391 7.992 1 90.19 76 LYS B CA 1
ATOM 3250 C C . LYS B 1 76 ? -6.242 30.172 7.656 1 90.19 76 LYS B C 1
ATOM 3252 O O . LYS B 1 76 ? -7.078 30.047 8.555 1 90.19 76 LYS B O 1
ATOM 3257 N N . LYS B 1 77 ? -6.477 30.203 6.414 1 90.88 77 LYS B N 1
ATOM 3258 C CA . LYS B 1 77 ? -7.852 29.984 5.977 1 90.88 77 LYS B CA 1
ATOM 3259 C C . LYS B 1 77 ? -8.352 28.609 6.402 1 90.88 77 LYS B C 1
ATOM 3261 O O . LYS B 1 77 ? -9.469 28.469 6.914 1 90.88 77 LYS B O 1
ATOM 3266 N N . LEU B 1 78 ? -7.551 27.625 6.188 1 90.94 78 LEU B N 1
ATOM 3267 C CA . LEU B 1 78 ? -7.902 26.266 6.602 1 90.94 78 LEU B CA 1
ATOM 3268 C C . LEU B 1 78 ? -8.156 26.203 8.102 1 90.94 78 LEU B C 1
ATOM 3270 O O . LEU B 1 78 ? -9.117 25.578 8.547 1 90.94 78 LEU B O 1
ATOM 3274 N N . CYS B 1 79 ? -7.312 26.797 8.859 1 91.31 79 CYS B N 1
ATOM 3275 C CA . CYS B 1 79 ? -7.418 26.797 10.312 1 91.31 79 CYS B CA 1
ATOM 3276 C C . CYS B 1 79 ? -8.719 27.453 10.766 1 91.31 79 CYS B C 1
ATOM 3278 O O . CYS B 1 79 ? -9.391 26.969 11.672 1 91.31 79 CYS B O 1
ATOM 3280 N N . SER B 1 80 ? -9.008 28.562 10.109 1 91.88 80 SER B N 1
ATOM 3281 C CA . SER B 1 80 ? -10.234 29.266 10.445 1 91.88 80 SER B CA 1
ATOM 3282 C C . SER B 1 80 ? -11.469 28.406 10.203 1 91.88 80 SER B C 1
ATOM 3284 O O . SER B 1 80 ? -12.383 28.359 11.031 1 91.88 80 SER B O 1
ATOM 3286 N N . GLU B 1 81 ? -11.484 27.781 9.109 1 88.25 81 GLU B N 1
ATOM 3287 C CA . GLU B 1 81 ? -12.594 26.891 8.789 1 88.25 81 GLU B CA 1
ATOM 3288 C C . GLU B 1 81 ? -12.672 25.734 9.781 1 88.25 81 GLU B C 1
ATOM 3290 O O . GLU B 1 81 ? -13.75 25.391 10.273 1 88.25 81 GLU B O 1
ATOM 3295 N N . PHE B 1 82 ? -11.547 25.141 10.062 1 92.12 82 PHE B N 1
ATOM 3296 C CA . PHE B 1 82 ? -11.477 24.031 11.008 1 92.12 82 PHE B CA 1
ATOM 3297 C C . PHE B 1 82 ? -11.992 24.453 12.383 1 92.12 82 PHE B C 1
ATOM 3299 O O . PHE B 1 82 ? -12.781 23.75 13 1 92.12 82 PHE B O 1
ATOM 3306 N N . GLU B 1 83 ? -11.562 25.594 12.828 1 92.12 83 GLU B N 1
ATOM 3307 C CA . GLU B 1 83 ? -11.953 26.094 14.141 1 92.12 83 GLU B CA 1
ATOM 3308 C C . GLU B 1 83 ? -13.453 26.359 14.203 1 92.12 83 GLU B C 1
ATOM 3310 O O . GLU B 1 83 ? -14.086 26.172 15.25 1 92.12 83 GLU B O 1
ATOM 3315 N N . TYR B 1 84 ? -13.945 26.859 13.117 1 90.31 84 TYR B N 1
ATOM 3316 C CA . TYR B 1 84 ? -15.391 27.047 13.07 1 90.31 84 TYR B CA 1
ATOM 3317 C C . TYR B 1 84 ? -16.125 25.75 13.344 1 90.31 84 TYR B C 1
ATOM 3319 O O . TYR B 1 84 ? -17.047 25.703 14.172 1 90.31 84 TYR B O 1
ATOM 3327 N N . PHE B 1 85 ? -15.758 24.656 12.68 1 89.69 85 PHE B N 1
ATOM 3328 C CA . PHE B 1 85 ? -16.375 23.359 12.875 1 89.69 85 PHE B CA 1
ATOM 3329 C C . PHE B 1 85 ? -16.188 22.875 14.312 1 89.69 85 PHE B C 1
ATOM 3331 O O . PHE B 1 85 ? -17.141 22.422 14.953 1 89.69 85 PHE B O 1
ATOM 3338 N N . ARG B 1 86 ? -15.016 22.984 14.742 1 91.06 86 ARG B N 1
ATOM 3339 C CA . ARG B 1 86 ? -14.68 22.516 16.078 1 91.06 86 ARG B CA 1
ATOM 3340 C C . ARG B 1 86 ? -15.492 23.266 17.141 1 91.06 86 ARG B C 1
ATOM 3342 O O . ARG B 1 86 ? -16.047 22.641 18.047 1 91.06 86 ARG B O 1
ATOM 3349 N N . ASN B 1 87 ? -15.602 24.578 17 1 91.31 87 ASN B N 1
ATOM 3350 C CA . ASN B 1 87 ? -16.266 25.422 17.984 1 91.31 87 ASN B CA 1
ATOM 3351 C C . ASN B 1 87 ? -17.781 25.188 18 1 91.31 87 ASN B C 1
ATOM 3353 O O . ASN B 1 87 ? -18.438 25.469 19 1 91.31 87 ASN B O 1
ATOM 3357 N N . HIS B 1 88 ? -18.328 24.703 17 1 90.06 88 HIS B N 1
ATOM 3358 C CA . HIS B 1 88 ? -19.766 24.5 16.906 1 90.06 88 HIS B CA 1
ATOM 3359 C C . HIS B 1 88 ? -20.109 23.016 17.047 1 90.06 88 HIS B C 1
ATOM 3361 O O . HIS B 1 88 ? -21.234 22.609 16.766 1 90.06 88 HIS B O 1
ATOM 3367 N N . SER B 1 89 ? -19.125 22.25 17.359 1 89.81 89 SER B N 1
ATOM 3368 C CA . SER B 1 89 ? -19.359 20.812 17.516 1 89.81 89 SER B CA 1
ATOM 3369 C C . SER B 1 89 ? -19.672 20.469 18.969 1 89.81 89 SER B C 1
ATOM 3371 O O . SER B 1 89 ? -19.297 21.203 19.891 1 89.81 89 SER B O 1
ATOM 3373 N N . LEU B 1 90 ? -20.438 19.375 19.172 1 88.75 90 LEU B N 1
ATOM 3374 C CA . LEU B 1 90 ? -20.719 18.781 20.484 1 88.75 90 LEU B CA 1
ATOM 3375 C C . LEU B 1 90 ? -20.062 17.422 20.609 1 88.75 90 LEU B C 1
ATOM 3377 O O . LEU B 1 90 ? -19.703 16.797 19.609 1 88.75 90 LEU B O 1
ATOM 3381 N N . GLU B 1 91 ? -19.938 16.969 21.875 1 89 91 GLU B N 1
ATOM 3382 C CA . GLU B 1 91 ? -19.453 15.617 22.062 1 89 91 GLU B CA 1
ATOM 3383 C C . GLU B 1 91 ? -20.391 14.586 21.438 1 89 91 GLU B C 1
ATOM 3385 O O . GLU B 1 91 ? -21.609 14.758 21.469 1 89 91 GLU B O 1
ATOM 3390 N N . PRO B 1 92 ? -19.766 13.68 20.828 1 90.12 92 PRO B N 1
ATOM 3391 C CA . PRO B 1 92 ? -18.359 13.25 20.781 1 90.12 92 PRO B CA 1
ATOM 3392 C C . PRO B 1 92 ? -17.609 13.82 19.578 1 90.12 92 PRO B C 1
ATOM 3394 O O . PRO B 1 92 ? -16.438 13.516 19.375 1 90.12 92 PRO B O 1
ATOM 3397 N N . LEU B 1 93 ? -18.234 14.633 18.812 1 89.12 93 LEU B N 1
ATOM 3398 C CA . LEU B 1 93 ? -17.625 15.227 17.625 1 89.12 93 LEU B CA 1
ATOM 3399 C C . LEU B 1 93 ? -16.484 16.156 18.031 1 89.12 93 LEU B C 1
ATOM 3401 O O . LEU B 1 93 ? -15.461 16.219 17.328 1 89.12 93 LEU B O 1
ATOM 3405 N N . SER B 1 94 ? -16.641 16.828 19.078 1 91.38 94 SER B N 1
ATOM 3406 C CA . SER B 1 94 ? -15.578 17.719 19.562 1 91.38 94 SER B CA 1
ATOM 3407 C C . SER B 1 94 ? -14.305 16.938 19.891 1 91.38 94 SER B C 1
ATOM 3409 O O . SER B 1 94 ? -13.203 17.391 19.594 1 91.38 94 SER B O 1
ATOM 3411 N N . THR B 1 95 ? -14.453 15.805 20.453 1 92.19 95 THR B N 1
ATOM 3412 C CA . THR B 1 95 ? -13.32 14.93 20.734 1 92.19 95 THR B CA 1
ATOM 3413 C C . THR B 1 95 ? -12.664 14.453 19.438 1 92.19 95 THR B C 1
ATOM 3415 O O . THR B 1 95 ? -11.438 14.367 19.359 1 92.19 95 THR B O 1
ATOM 3418 N N . PHE B 1 96 ? -13.477 14.156 18.469 1 93.06 96 PHE B N 1
ATOM 3419 C CA . PHE B 1 96 ? -12.977 13.773 17.156 1 93.06 96 PHE B CA 1
ATOM 3420 C C . PHE B 1 96 ? -12.078 14.867 16.594 1 93.06 96 PHE B C 1
ATOM 3422 O O . PHE B 1 96 ? -10.984 14.594 16.109 1 93.06 96 PHE B O 1
ATOM 3429 N N . PHE B 1 97 ? -12.484 16.109 16.734 1 92.62 97 PHE B N 1
ATOM 3430 C CA . PHE B 1 97 ? -11.703 17.234 16.266 1 92.62 97 PHE B CA 1
ATOM 3431 C C . PHE B 1 97 ? -10.406 17.375 17.047 1 92.62 97 PHE B C 1
ATOM 3433 O O . PHE B 1 97 ? -9.375 17.75 16.484 1 92.62 97 PHE B O 1
ATOM 3440 N N . THR B 1 98 ? -10.445 17.031 18.219 1 92.12 98 THR B N 1
ATOM 3441 C CA . THR B 1 98 ? -9.234 17.047 19.031 1 92.12 98 THR B CA 1
ATOM 3442 C C . THR B 1 98 ? -8.219 16.031 18.516 1 92.12 98 THR B C 1
ATOM 3444 O O . THR B 1 98 ? -7.035 16.359 18.359 1 92.12 98 THR B O 1
ATOM 3447 N N . TYR B 1 99 ? -8.664 14.875 18.219 1 92.88 99 TYR B N 1
ATOM 3448 C CA . TYR B 1 99 ? -7.777 13.859 17.656 1 92.88 99 TYR B CA 1
ATOM 3449 C C . TYR B 1 99 ? -7.199 14.312 16.328 1 92.88 99 TYR B C 1
ATOM 3451 O O . TYR B 1 99 ? -6.023 14.07 16.031 1 92.88 99 TYR B O 1
ATOM 3459 N N . MET B 1 100 ? -7.992 15.016 15.555 1 93.75 100 MET B N 1
ATOM 3460 C CA . MET B 1 100 ? -7.523 15.492 14.258 1 93.75 100 MET B CA 1
ATOM 3461 C C . MET B 1 100 ? -6.359 16.469 14.43 1 93.75 100 MET B C 1
ATOM 3463 O O . MET B 1 100 ? -5.422 16.453 13.633 1 93.75 100 MET B O 1
ATOM 3467 N N . THR B 1 101 ? -6.402 17.234 15.469 1 93.5 101 THR B N 1
ATOM 3468 C CA . THR B 1 101 ? -5.395 18.281 15.664 1 93.5 101 THR B CA 1
ATOM 3469 C C . THR B 1 101 ? -4.129 17.703 16.281 1 93.5 101 THR B C 1
ATOM 3471 O O . THR B 1 101 ? -3.049 18.281 16.172 1 93.5 101 THR B O 1
ATOM 3474 N N . CYS B 1 102 ? -4.234 16.594 16.938 1 92 102 CYS B N 1
ATOM 3475 C CA . CYS B 1 102 ? -3.119 16.016 17.672 1 92 102 CYS B CA 1
ATOM 3476 C C . CYS B 1 102 ? -1.944 15.719 16.75 1 92 102 CYS B C 1
ATOM 3478 O O . CYS B 1 102 ? -0.787 15.891 17.141 1 92 102 CYS B O 1
ATOM 3480 N N . SER B 1 103 ? -2.189 15.281 15.578 1 93.81 103 SER B N 1
ATOM 3481 C CA . SER B 1 103 ? -1.1 15.008 14.641 1 93.81 103 SER B CA 1
ATOM 3482 C C . SER B 1 103 ? -0.286 16.266 14.367 1 93.81 103 SER B C 1
ATOM 3484 O O . SER B 1 103 ? 0.945 16.219 14.328 1 93.81 103 SER B O 1
ATOM 3486 N N . TYR B 1 104 ? -1.001 17.391 14.211 1 92.31 104 TYR B N 1
ATOM 3487 C CA . TYR B 1 104 ? -0.334 18.656 13.969 1 92.31 104 TYR B CA 1
ATOM 3488 C C . TYR B 1 104 ? 0.439 19.109 15.203 1 92.31 104 TYR B C 1
ATOM 3490 O O . TYR B 1 104 ? 1.525 19.688 15.094 1 92.31 104 TYR B O 1
ATOM 3498 N N . MET B 1 105 ? -0.161 18.859 16.312 1 88.94 105 MET B N 1
ATOM 3499 C CA . MET B 1 105 ? 0.504 19.203 17.562 1 88.94 105 MET B CA 1
ATOM 3500 C C . MET B 1 105 ? 1.801 18.422 17.734 1 88.94 105 MET B C 1
ATOM 3502 O O . MET B 1 105 ? 2.828 18.984 18.109 1 88.94 105 MET B O 1
ATOM 3506 N N . ILE B 1 106 ? 1.755 17.203 17.406 1 89 106 ILE B N 1
ATOM 3507 C CA . ILE B 1 106 ? 2.941 16.359 17.484 1 89 106 ILE B CA 1
ATOM 3508 C C . ILE B 1 106 ? 4.027 16.906 16.562 1 89 106 ILE B C 1
ATOM 3510 O O . ILE B 1 106 ? 5.176 17.062 16.984 1 89 106 ILE B O 1
ATOM 3514 N N . ASP B 1 107 ? 3.697 17.219 15.391 1 90.81 107 ASP B N 1
ATOM 3515 C CA . ASP B 1 107 ? 4.66 17.75 14.43 1 90.81 107 ASP B CA 1
ATOM 3516 C C . ASP B 1 107 ? 5.27 19.062 14.914 1 90.81 107 ASP B C 1
ATOM 3518 O O . ASP B 1 107 ? 6.469 19.297 14.75 1 90.81 107 ASP B O 1
ATOM 3522 N N . ASN B 1 108 ? 4.434 19.859 15.453 1 87.88 108 ASN B N 1
ATOM 3523 C CA . ASN B 1 108 ? 4.93 21.125 15.992 1 87.88 108 ASN B CA 1
ATOM 3524 C C . ASN B 1 108 ? 5.914 20.906 17.141 1 87.88 108 ASN B C 1
ATOM 3526 O O . ASN B 1 108 ? 6.953 21.562 17.203 1 87.88 108 ASN B O 1
ATOM 3530 N N . VAL B 1 109 ? 5.594 20 18 1 84.06 109 VAL B N 1
ATOM 3531 C CA . VAL B 1 109 ? 6.461 19.688 19.125 1 84.06 109 VAL B CA 1
ATOM 3532 C C . VAL B 1 109 ? 7.809 19.188 18.625 1 84.06 109 VAL B C 1
ATOM 3534 O O . VAL B 1 109 ? 8.859 19.609 19.109 1 84.06 109 VAL B O 1
ATOM 3537 N N . ILE B 1 110 ? 7.762 18.328 17.672 1 86.06 110 ILE B N 1
ATOM 3538 C CA . ILE B 1 110 ? 8.984 17.766 17.109 1 86.06 110 ILE B CA 1
ATOM 3539 C C . ILE B 1 110 ? 9.797 18.875 16.438 1 86.06 110 ILE B C 1
ATOM 3541 O O . ILE B 1 110 ? 11.023 18.922 16.578 1 86.06 110 ILE B O 1
ATOM 3545 N N . LEU B 1 111 ? 9.109 19.719 15.742 1 86.75 111 LEU B N 1
ATOM 3546 C CA . LEU B 1 111 ? 9.781 20.844 15.094 1 86.75 111 LEU B CA 1
ATOM 3547 C C . LEU B 1 111 ? 10.469 21.734 16.125 1 86.75 111 LEU B C 1
ATOM 3549 O O . LEU B 1 111 ? 11.609 22.156 15.922 1 86.75 111 LEU B O 1
ATOM 3553 N N . LEU B 1 112 ? 9.812 21.984 17.156 1 83.56 112 LEU B N 1
ATOM 3554 C CA . LEU B 1 112 ? 10.352 22.828 18.234 1 83.56 112 LEU B CA 1
ATOM 3555 C C . LEU B 1 112 ? 11.562 22.172 18.875 1 83.56 112 LEU B C 1
ATOM 3557 O O . LEU B 1 112 ? 12.57 22.828 19.125 1 83.56 112 LEU B O 1
ATOM 3561 N N . MET B 1 113 ? 11.461 20.891 19.047 1 82 113 MET B N 1
ATOM 3562 C CA . MET B 1 113 ? 12.562 20.156 19.672 1 82 113 MET B CA 1
ATOM 3563 C C . MET B 1 113 ? 13.781 20.141 18.75 1 82 113 MET B C 1
ATOM 3565 O O . MET B 1 113 ? 14.906 20.328 19.203 1 82 113 MET B O 1
ATOM 3569 N N . ASN B 1 114 ? 13.523 19.922 17.5 1 83.5 114 ASN B N 1
ATOM 3570 C CA . ASN B 1 114 ? 14.617 19.953 16.531 1 83.5 114 ASN B CA 1
ATOM 3571 C C . ASN B 1 114 ? 15.258 21.344 16.453 1 83.5 114 ASN B C 1
ATOM 3573 O O . ASN B 1 114 ? 16.469 21.453 16.328 1 83.5 114 ASN B O 1
ATOM 3577 N N . GLY B 1 115 ? 14.43 22.312 16.438 1 82.88 115 GLY B N 1
ATOM 3578 C CA . GLY B 1 115 ? 14.938 23.672 16.438 1 82.88 115 GLY B CA 1
ATOM 3579 C C . GLY B 1 115 ? 15.789 23.984 17.656 1 82.88 115 GLY B C 1
ATOM 3580 O O . GLY B 1 115 ? 16.844 24.625 17.547 1 82.88 115 GLY B O 1
ATOM 3581 N N . ALA B 1 116 ? 15.336 23.547 18.75 1 77.94 116 ALA B N 1
ATOM 3582 C CA . ALA B 1 116 ? 16.078 23.75 19.984 1 77.94 116 ALA B CA 1
ATOM 3583 C C . ALA B 1 116 ? 17.438 23.031 19.938 1 77.94 116 ALA B C 1
ATOM 3585 O O . ALA B 1 116 ? 18.438 23.562 20.406 1 77.94 116 ALA B O 1
ATOM 3586 N N . LEU B 1 117 ? 17.438 21.844 19.469 1 78.94 117 LEU B N 1
ATOM 3587 C CA . LEU B 1 117 ? 18.656 21.062 19.344 1 78.94 117 LEU B CA 1
ATOM 3588 C C . LEU B 1 117 ? 19.672 21.75 18.438 1 78.94 117 LEU B C 1
ATOM 3590 O O . LEU B 1 117 ? 20.875 21.688 18.672 1 78.94 117 LEU B O 1
ATOM 3594 N N . GLN B 1 118 ? 19.156 22.406 17.422 1 82.12 118 GLN B N 1
ATOM 3595 C CA . GLN B 1 118 ? 20 23.078 16.453 1 82.12 118 GLN B CA 1
ATOM 3596 C C . GLN B 1 118 ? 20.297 24.516 16.875 1 82.12 118 GLN B C 1
ATOM 3598 O O . GLN B 1 118 ? 20.891 25.281 16.125 1 82.12 118 GLN B O 1
ATOM 3603 N N . LYS B 1 119 ? 19.781 24.891 18.016 1 80.44 119 LYS B N 1
ATOM 3604 C CA . LYS B 1 119 ? 20 26.219 18.609 1 80.44 119 LYS B CA 1
ATOM 3605 C C . LYS B 1 119 ? 19.453 27.312 17.703 1 80.44 119 LYS B C 1
ATOM 3607 O O . LYS B 1 119 ? 20.109 28.344 17.5 1 80.44 119 LYS B O 1
ATOM 3612 N N . LYS B 1 120 ? 18.359 26.953 17.141 1 82.44 120 LYS B N 1
ATOM 3613 C CA . LYS B 1 120 ? 17.656 27.969 16.375 1 82.44 120 LYS B CA 1
ATOM 3614 C C . LYS B 1 120 ? 16.766 28.828 17.266 1 82.44 120 LYS B C 1
ATOM 3616 O O . LYS B 1 120 ? 16.375 28.391 18.359 1 82.44 120 LYS B O 1
ATOM 3621 N N . SER B 1 121 ? 16.547 30.031 16.797 1 79.44 121 SER B N 1
ATOM 3622 C CA . SER B 1 121 ? 15.664 30.906 17.562 1 79.44 121 SER B CA 1
ATOM 3623 C C . SER B 1 121 ? 14.234 30.375 17.578 1 79.44 121 SER B C 1
ATOM 3625 O O . SER B 1 121 ? 13.75 29.875 16.562 1 79.44 121 SER B O 1
ATOM 3627 N N . VAL B 1 122 ? 13.641 30.438 18.719 1 74.88 122 VAL B N 1
ATOM 3628 C CA . VAL B 1 122 ? 12.273 29.969 18.906 1 74.88 122 VAL B CA 1
ATOM 3629 C C . VAL B 1 122 ? 11.336 30.688 17.953 1 74.88 122 VAL B C 1
ATOM 3631 O O . VAL B 1 122 ? 10.414 30.078 17.391 1 74.88 122 VAL B O 1
ATOM 3634 N N . LYS B 1 123 ? 11.562 31.922 17.812 1 77.62 123 LYS B N 1
ATOM 3635 C CA . LYS B 1 123 ? 10.711 32.75 16.938 1 77.62 123 LYS B CA 1
ATOM 3636 C C . LYS B 1 123 ? 10.75 32.219 15.5 1 77.62 123 LYS B C 1
ATOM 3638 O O . LYS B 1 123 ? 9.719 32.188 14.82 1 77.62 123 LYS B O 1
ATOM 3643 N N . GLU B 1 124 ? 11.883 31.828 15.133 1 82.56 124 GLU B N 1
ATOM 3644 C CA . GLU B 1 124 ? 12.047 31.328 13.773 1 82.56 124 GLU B CA 1
ATOM 3645 C C . GLU B 1 124 ? 11.328 29.984 13.594 1 82.56 124 GLU B C 1
ATOM 3647 O O . GLU B 1 124 ? 10.773 29.719 12.523 1 82.56 124 GLU B O 1
ATOM 3652 N N . ILE B 1 125 ? 11.273 29.25 14.648 1 83.62 125 ILE B N 1
ATOM 3653 C CA . ILE B 1 125 ? 10.672 27.922 14.555 1 83.62 125 ILE B CA 1
ATOM 3654 C C . ILE B 1 125 ? 9.148 28.047 14.641 1 83.62 125 ILE B C 1
ATOM 3656 O O . ILE B 1 125 ? 8.43 27.297 13.969 1 83.62 125 ILE B O 1
ATOM 3660 N N . LEU B 1 126 ? 8.711 28.953 15.445 1 82.69 126 LEU B N 1
ATOM 3661 C CA . LEU B 1 126 ? 7.277 29.125 15.672 1 82.69 126 LEU B CA 1
ATOM 3662 C C . LEU B 1 126 ? 6.566 29.516 14.375 1 82.69 126 LEU B C 1
ATOM 3664 O O . LEU B 1 126 ? 5.422 29.109 14.148 1 82.69 126 LEU B O 1
ATOM 3668 N N . VAL B 1 127 ? 7.254 30.203 13.578 1 82.12 127 VAL B N 1
ATOM 3669 C CA . VAL 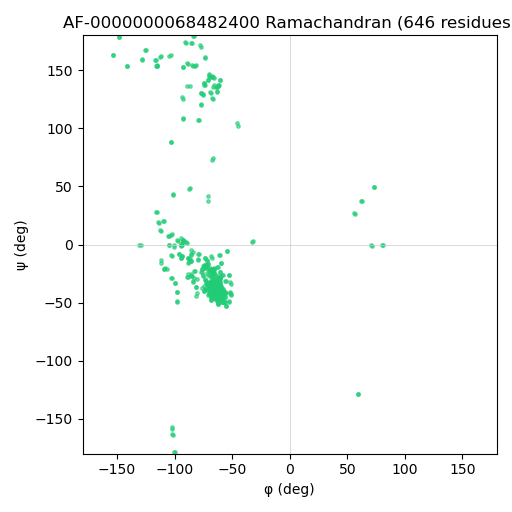B 1 127 ? 6.676 30.656 12.312 1 82.12 127 VAL B CA 1
ATOM 3670 C C . VAL B 1 127 ? 6.473 29.453 11.383 1 82.12 127 VAL B C 1
ATOM 3672 O O . VAL B 1 127 ? 5.566 29.453 10.547 1 82.12 127 VAL B O 1
ATOM 3675 N N . LYS B 1 128 ? 7.168 28.406 11.641 1 86.12 128 LYS B N 1
ATOM 3676 C CA . LYS B 1 128 ? 7.113 27.234 10.773 1 86.12 128 LYS B CA 1
ATOM 3677 C C . LYS B 1 128 ? 6.09 26.219 11.281 1 86.12 128 LYS B C 1
ATOM 3679 O O . LYS B 1 128 ? 5.746 25.266 10.57 1 86.12 128 LYS B O 1
ATOM 3684 N N . CYS B 1 129 ? 5.633 26.438 12.484 1 88.12 129 CYS B N 1
ATOM 3685 C CA . CYS B 1 129 ? 4.68 25.5 13.078 1 88.12 129 CYS B CA 1
ATOM 3686 C C . CYS B 1 129 ? 3.324 25.594 12.391 1 88.12 129 CYS 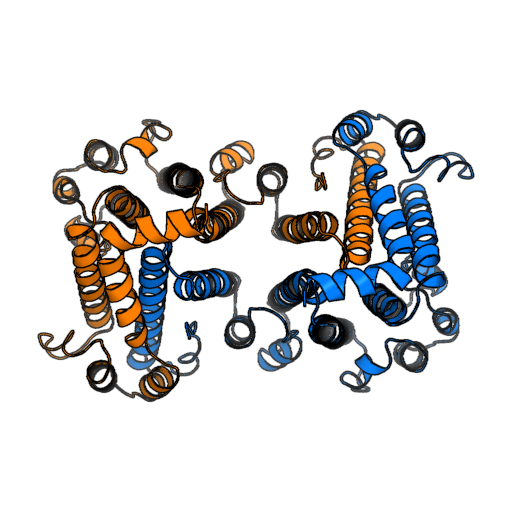B C 1
ATOM 3688 O O . CYS B 1 129 ? 2.926 26.672 11.93 1 88.12 129 CYS B O 1
ATOM 3690 N N . HIS B 1 130 ? 2.664 24.578 12.289 1 89.44 130 HIS B N 1
ATOM 3691 C CA . HIS B 1 130 ? 1.34 24.547 11.672 1 89.44 130 HIS B CA 1
ATOM 3692 C C . HIS B 1 130 ? 0.294 25.172 12.594 1 89.44 130 HIS B C 1
ATOM 3694 O O . HIS B 1 130 ? 0.212 24.828 13.773 1 89.44 130 HIS B O 1
ATOM 3700 N N . PRO B 1 131 ? -0.56 25.938 12.086 1 89.19 131 PRO B N 1
ATOM 3701 C CA . PRO B 1 131 ? -1.526 26.656 12.922 1 89.19 131 PRO B CA 1
ATOM 3702 C C . PRO B 1 131 ? -2.525 25.719 13.602 1 89.19 131 PRO B C 1
ATOM 3704 O O . PRO B 1 131 ? -2.961 25.984 14.727 1 89.19 131 PRO B O 1
ATOM 3707 N N . LEU B 1 132 ? -2.84 24.641 13.023 1 90.25 132 LEU B N 1
ATOM 3708 C CA . LEU B 1 132 ? -3.809 23.719 13.602 1 90.25 132 LEU B CA 1
ATOM 3709 C C . LEU B 1 132 ? -3.219 23 14.805 1 90.25 132 LEU B C 1
ATOM 3711 O O . LEU B 1 132 ? -3.953 22.406 15.602 1 90.25 132 LEU B O 1
ATOM 3715 N N . GLY B 1 133 ? -1.91 23.031 14.883 1 89.44 133 GLY B N 1
ATOM 3716 C CA . GLY B 1 133 ? -1.245 22.344 15.984 1 89.44 133 GLY B CA 1
ATOM 3717 C C . GLY B 1 133 ? -0.785 23.281 17.078 1 89.44 133 GLY B C 1
ATOM 3718 O O . GLY B 1 133 ? -0.032 22.875 17.969 1 89.44 133 GLY B O 1
ATOM 3719 N N . ARG B 1 134 ? -1.185 24.438 16.969 1 85.62 134 ARG B N 1
ATOM 3720 C CA . ARG B 1 134 ? -0.771 25.422 17.969 1 85.62 134 ARG B CA 1
ATOM 3721 C C . ARG B 1 134 ? -1.519 25.203 19.281 1 85.62 134 ARG B C 1
ATOM 3723 O O . ARG B 1 134 ? -2.711 24.891 19.281 1 85.62 134 ARG B O 1
ATOM 3730 N N . PHE B 1 135 ? -0.835 25.328 20.297 1 79.5 135 PHE B N 1
ATOM 3731 C CA . PHE B 1 135 ? -1.412 25.25 21.641 1 79.5 135 PHE B CA 1
ATOM 3732 C C . PHE B 1 135 ? -0.763 26.281 22.562 1 79.5 135 PHE B C 1
ATOM 3734 O O . PHE B 1 135 ? 0.334 26.766 22.281 1 79.5 135 PHE B O 1
ATOM 3741 N N . THR B 1 136 ? -1.519 26.625 23.5 1 72.31 136 THR B N 1
ATOM 3742 C CA . THR B 1 136 ? -1.2 27.734 24.391 1 72.31 136 THR B CA 1
ATOM 3743 C C . THR B 1 136 ? 0.206 27.594 24.953 1 72.31 136 THR B C 1
ATOM 3745 O O . THR B 1 136 ? 0.939 28.578 25.078 1 72.31 136 THR B O 1
ATOM 3748 N N . GLU B 1 137 ? 0.62 26.438 25.172 1 67.19 137 GLU B N 1
ATOM 3749 C CA . GLU B 1 137 ? 1.871 26.156 25.875 1 67.19 137 GLU B CA 1
ATOM 3750 C C . GLU B 1 137 ? 3.072 26.344 24.953 1 67.19 137 GLU B C 1
ATOM 3752 O O . GLU B 1 137 ? 4.211 26.438 25.406 1 67.19 137 GLU B O 1
ATOM 3757 N N . MET B 1 138 ? 2.844 26.547 23.672 1 72.88 138 MET B N 1
ATOM 3758 C CA . MET B 1 138 ? 3.943 26.719 22.734 1 72.88 138 MET B CA 1
ATOM 3759 C C . MET B 1 138 ? 4.684 28.031 23 1 72.88 138 MET B C 1
ATOM 3761 O O . MET B 1 138 ? 5.871 28.156 22.688 1 72.88 138 MET B O 1
ATOM 3765 N N . GLU B 1 139 ? 3.99 28.906 23.5 1 65.94 139 GLU B N 1
ATOM 3766 C CA . GLU B 1 139 ? 4.633 30.172 23.812 1 65.94 139 GLU B CA 1
ATOM 3767 C C . GLU B 1 139 ? 5.652 30.016 24.938 1 65.94 139 GLU B C 1
ATOM 3769 O O . GLU B 1 139 ? 6.578 30.828 25.062 1 65.94 139 GLU B O 1
ATOM 3774 N N . ALA B 1 140 ? 5.422 28.984 25.75 1 64 140 ALA B N 1
ATOM 3775 C CA . ALA B 1 140 ? 6.336 28.719 26.844 1 64 140 ALA B CA 1
ATOM 3776 C C . ALA B 1 140 ? 7.699 28.266 26.344 1 64 140 ALA B C 1
ATOM 3778 O O . ALA B 1 140 ? 8.68 28.234 27.094 1 64 140 ALA B O 1
ATOM 3779 N N . VAL B 1 141 ? 7.738 27.969 25.062 1 65.31 141 VAL B N 1
ATOM 3780 C CA . VAL B 1 141 ? 8.961 27.5 24.422 1 65.31 141 VAL B CA 1
ATOM 3781 C C . VAL B 1 141 ? 10.055 28.547 24.531 1 65.31 141 VAL B C 1
ATOM 3783 O O . VAL B 1 141 ? 11.234 28.219 24.625 1 65.31 141 VAL B O 1
ATOM 3786 N N . ASN B 1 142 ? 9.461 29.781 24.578 1 64.5 142 ASN B N 1
ATOM 3787 C CA . ASN B 1 142 ? 10.406 30.891 24.656 1 64.5 142 ASN B CA 1
ATOM 3788 C C . ASN B 1 142 ? 11.234 30.828 25.938 1 64.5 142 ASN B C 1
ATOM 3790 O O . ASN B 1 142 ? 12.328 31.391 26 1 64.5 142 ASN B O 1
ATOM 3794 N N . ILE B 1 143 ? 10.602 30.078 26.766 1 63.97 143 ILE B N 1
ATOM 3795 C CA . ILE B 1 143 ? 11.266 30.047 28.062 1 63.97 143 ILE B CA 1
ATOM 3796 C C . ILE B 1 143 ? 12.055 28.75 28.219 1 63.97 143 ILE B C 1
ATOM 3798 O O . ILE B 1 143 ? 12.844 28.609 29.156 1 63.97 143 ILE B O 1
ATOM 3802 N N . ALA B 1 144 ? 11.805 27.859 27.266 1 67.31 144 ALA B N 1
ATOM 3803 C CA . ALA B 1 144 ? 12.492 26.578 27.391 1 67.31 144 ALA B CA 1
ATOM 3804 C C . ALA B 1 144 ? 13.945 26.703 26.953 1 67.31 144 ALA B C 1
ATOM 3806 O O . ALA B 1 144 ? 14.242 27.234 25.891 1 67.31 144 ALA B O 1
ATOM 3807 N N . GLU B 1 145 ? 14.852 26.391 27.891 1 64.44 145 GLU B N 1
ATOM 3808 C CA . GLU B 1 145 ? 16.281 26.516 27.609 1 64.44 145 GLU B CA 1
ATOM 3809 C C . GLU B 1 145 ? 16.828 25.219 27.016 1 64.44 145 GLU B C 1
ATOM 3811 O O . GLU B 1 145 ? 17.828 25.234 26.312 1 64.44 145 GLU B O 1
ATOM 3816 N N . THR B 1 146 ? 16.156 24.125 27.391 1 68.75 146 THR B N 1
ATOM 3817 C CA . THR B 1 146 ? 16.625 22.828 26.922 1 68.75 146 THR B CA 1
ATOM 3818 C C . THR B 1 146 ? 15.484 22.047 26.281 1 68.75 146 THR B C 1
ATOM 3820 O O . THR B 1 146 ? 14.312 22.328 26.531 1 68.75 146 THR B O 1
ATOM 3823 N N . PRO B 1 147 ? 15.828 21.094 25.484 1 66.75 147 PRO B N 1
ATOM 3824 C CA . PRO B 1 147 ? 14.789 20.203 24.938 1 66.75 147 PRO B CA 1
ATOM 3825 C C . PRO B 1 147 ? 13.953 19.531 26.031 1 66.75 147 PRO B C 1
ATOM 3827 O O . PRO B 1 147 ? 12.75 19.328 25.844 1 66.75 147 PRO B O 1
ATOM 3830 N N . SER B 1 148 ? 14.578 19.312 27.109 1 67.88 148 SER B N 1
ATOM 3831 C CA . SER B 1 148 ? 13.852 18.703 28.219 1 67.88 148 SER B CA 1
ATOM 3832 C C . SER B 1 148 ? 12.828 19.672 28.812 1 67.88 148 SER B C 1
ATOM 3834 O O . SER B 1 148 ? 11.719 19.266 29.156 1 67.88 148 SER B O 1
ATOM 3836 N N . ASP B 1 149 ? 13.234 20.953 28.875 1 69.31 149 ASP B N 1
ATOM 3837 C CA . ASP B 1 149 ? 12.305 21.969 29.344 1 69.31 149 ASP B CA 1
ATOM 3838 C C . ASP B 1 149 ? 11.102 22.094 28.406 1 69.31 149 ASP B C 1
ATOM 3840 O O . ASP B 1 149 ? 9.969 22.234 28.875 1 69.31 149 ASP B O 1
ATOM 3844 N N . LEU B 1 150 ? 11.438 22 27.188 1 69.06 150 LEU B N 1
ATOM 3845 C CA . LEU B 1 150 ? 10.391 22.078 26.188 1 69.06 150 LEU B CA 1
ATOM 3846 C C . LEU B 1 150 ? 9.438 20.906 26.297 1 69.06 150 LEU B C 1
ATOM 3848 O O . LEU B 1 150 ? 8.219 21.078 26.219 1 69.06 150 LEU B O 1
ATOM 3852 N N . PHE B 1 151 ? 10 19.828 26.484 1 67.88 151 PHE B N 1
ATOM 3853 C CA . PHE B 1 151 ? 9.219 18.594 26.625 1 67.88 151 PHE B CA 1
ATOM 3854 C C . PHE B 1 151 ? 8.242 18.719 27.797 1 67.88 151 PHE B C 1
ATOM 3856 O O . PHE B 1 151 ? 7.055 18.406 27.656 1 67.88 151 PHE B O 1
ATOM 3863 N N . ASN B 1 152 ? 8.68 19.172 28.844 1 69.31 152 ASN B N 1
ATOM 3864 C CA . ASN B 1 152 ? 7.852 19.312 30.031 1 69.31 152 ASN B CA 1
ATOM 3865 C C . ASN B 1 152 ? 6.754 20.359 29.828 1 69.31 152 ASN B C 1
ATOM 3867 O O . ASN B 1 152 ? 5.641 20.188 30.328 1 69.31 152 ASN B O 1
ATOM 3871 N N . ALA B 1 153 ? 7.105 21.328 29.125 1 67.12 153 ALA B N 1
ATOM 3872 C CA . ALA B 1 153 ? 6.16 22.422 28.891 1 67.12 153 ALA B CA 1
ATOM 3873 C C . ALA B 1 153 ? 5.02 21.969 27.984 1 67.12 153 ALA B C 1
ATOM 3875 O O . ALA B 1 153 ? 3.867 22.359 28.188 1 67.12 153 ALA B O 1
ATOM 3876 N N . VAL B 1 154 ? 5.422 21.234 27.016 1 66.5 154 VAL B N 1
ATOM 3877 C CA . VAL B 1 154 ? 4.469 20.906 25.953 1 66.5 154 VAL B CA 1
ATOM 3878 C C . VAL B 1 154 ? 3.611 19.719 26.391 1 66.5 154 VAL B C 1
ATOM 3880 O O . VAL B 1 154 ? 2.449 19.609 26 1 66.5 154 VAL B O 1
ATOM 3883 N N . LEU B 1 155 ? 4.039 18.766 27.25 1 62.88 155 LEU B N 1
ATOM 3884 C CA . LEU B 1 155 ? 3.383 17.484 27.484 1 62.88 155 LEU B CA 1
ATOM 3885 C C . LEU B 1 155 ? 2.334 17.594 28.594 1 62.88 155 LEU B C 1
ATOM 3887 O O . LEU B 1 155 ? 1.325 16.891 28.562 1 62.88 155 LEU B O 1
ATOM 3891 N N . ILE B 1 156 ? 2.441 18.484 29.469 1 61.41 156 ILE B N 1
ATOM 3892 C CA . ILE B 1 156 ? 1.595 18.375 30.641 1 61.41 156 ILE B CA 1
ATOM 3893 C C . ILE B 1 156 ? 0.196 18.906 30.328 1 61.41 156 ILE B C 1
ATOM 3895 O O . ILE B 1 156 ? -0.805 18.281 30.688 1 61.41 156 ILE B O 1
ATOM 3899 N N . GLU B 1 157 ? 0.089 19.984 29.625 1 65.69 157 GLU B N 1
ATOM 3900 C CA . GLU B 1 157 ? -1.255 20.547 29.547 1 65.69 157 GLU B CA 1
ATOM 3901 C C . GLU B 1 157 ? -1.783 20.516 28.109 1 65.69 157 GLU B C 1
ATOM 3903 O O . GLU B 1 157 ? -2.607 21.344 27.734 1 65.69 157 GLU B O 1
ATOM 3908 N N . THR B 1 158 ? -1.313 19.594 27.406 1 76.19 158 THR B N 1
ATOM 3909 C CA . THR B 1 158 ? -1.808 19.484 26.031 1 76.19 158 THR B CA 1
ATOM 3910 C C . THR B 1 158 ? -2.557 18.156 25.828 1 76.19 158 THR B C 1
ATOM 3912 O O . THR B 1 158 ? -2.398 17.219 26.625 1 76.19 158 THR B O 1
ATOM 3915 N N . PRO B 1 159 ? -3.443 18.156 24.906 1 79.69 159 PRO B N 1
ATOM 3916 C CA . PRO B 1 159 ? -4.125 16.906 24.578 1 79.69 159 PRO B CA 1
ATOM 3917 C C . PRO B 1 159 ? -3.152 15.773 24.25 1 79.69 159 PRO B C 1
ATOM 3919 O O . PRO B 1 159 ? -3.561 14.617 24.141 1 79.69 159 PRO B O 1
ATOM 3922 N N . LEU B 1 160 ? -1.894 16.094 24.188 1 83.56 160 LEU B N 1
ATOM 3923 C CA . LEU B 1 160 ? -0.886 15.094 23.844 1 83.56 160 LEU B CA 1
ATOM 3924 C C . LEU B 1 160 ? -0.415 14.352 25.094 1 83.56 160 LEU B C 1
ATOM 3926 O O . LEU B 1 160 ? 0.25 13.32 24.984 1 83.56 160 LEU B O 1
ATOM 3930 N N . ALA B 1 161 ? -0.753 14.867 26.234 1 78.31 161 ALA B N 1
ATOM 3931 C CA . ALA B 1 161 ? -0.252 14.367 27.5 1 78.31 161 ALA B CA 1
ATOM 3932 C C . ALA B 1 161 ? -0.459 12.859 27.625 1 78.31 161 ALA B C 1
ATOM 3934 O O . ALA B 1 161 ? 0.456 12.133 28.016 1 78.31 161 ALA B O 1
ATOM 3935 N N . PRO B 1 162 ? -1.579 12.398 27.203 1 81.06 162 PRO B N 1
ATOM 3936 C CA . PRO B 1 162 ? -1.804 10.961 27.359 1 81.06 162 PRO B CA 1
ATOM 3937 C C . PRO B 1 162 ? -0.869 10.125 26.484 1 81.06 162 PRO B C 1
ATOM 3939 O O . PRO B 1 162 ? -0.665 8.938 26.75 1 81.06 162 PRO B O 1
ATOM 3942 N N . PHE B 1 163 ? -0.371 10.68 25.5 1 81.94 163 PHE B N 1
ATOM 3943 C CA . PHE B 1 163 ? 0.442 9.93 24.562 1 81.94 163 PHE B CA 1
ATOM 3944 C C . PHE B 1 163 ? 1.901 9.906 25 1 81.94 163 PHE B C 1
ATOM 3946 O O . PHE B 1 163 ? 2.695 9.117 24.484 1 81.94 163 PHE B O 1
ATOM 3953 N N . PHE B 1 164 ? 2.26 10.773 25.922 1 73.94 164 PHE B N 1
ATOM 3954 C CA . PHE B 1 164 ? 3.641 10.93 26.359 1 73.94 164 PHE B CA 1
ATOM 3955 C C . PHE B 1 164 ? 3.975 9.922 27.453 1 73.94 164 PHE B C 1
ATOM 3957 O O . PHE B 1 164 ? 5.145 9.594 27.672 1 73.94 164 PHE B O 1
ATOM 3964 N N . GLN B 1 165 ? 3.088 9.531 28.125 1 64.31 165 GLN B N 1
ATOM 3965 C CA . GLN B 1 165 ? 3.328 8.664 29.281 1 64.31 165 GLN B CA 1
ATOM 3966 C C . GLN B 1 165 ? 4.156 7.445 28.891 1 64.31 165 GLN B C 1
ATOM 3968 O O . GLN B 1 165 ? 5.023 7.004 29.641 1 64.31 165 GLN B O 1
ATOM 3973 N N . ASP B 1 166 ? 4.086 7.07 27.703 1 61.34 166 ASP B N 1
ATOM 3974 C CA . ASP B 1 166 ? 4.773 5.863 27.25 1 61.34 166 ASP B CA 1
ATOM 3975 C C . ASP B 1 166 ? 6.141 6.199 26.656 1 61.34 166 ASP B C 1
ATOM 3977 O O . ASP B 1 166 ? 6.863 5.305 26.219 1 61.34 166 ASP B O 1
ATOM 3981 N N . CYS B 1 167 ? 6.523 7.523 26.594 1 60.28 167 CYS B N 1
ATOM 3982 C CA . CYS B 1 167 ? 7.711 7.938 25.859 1 60.28 167 CYS B CA 1
ATOM 3983 C C . CYS B 1 167 ? 8.789 8.438 26.812 1 60.28 167 CYS B C 1
ATOM 3985 O O . CYS B 1 167 ? 9.914 8.734 26.391 1 60.28 167 CYS B O 1
ATOM 3987 N N . MET B 1 168 ? 8.68 8.781 28.062 1 55 168 MET B N 1
ATOM 3988 C CA . MET B 1 168 ? 9.469 9.633 28.953 1 55 168 MET B CA 1
ATOM 3989 C C . MET B 1 168 ? 10.789 8.977 29.297 1 55 168 MET B C 1
ATOM 3991 O O . MET B 1 168 ? 10.828 8.016 30.078 1 55 168 MET B O 1
ATOM 3995 N N . SER B 1 169 ? 11.469 8.375 28.406 1 51.88 169 SER B N 1
ATOM 3996 C CA . SER B 1 169 ? 12.758 8.172 29.062 1 51.88 169 SER B CA 1
ATOM 3997 C C . SER B 1 169 ? 13.602 9.438 29.016 1 51.88 169 SER B C 1
ATOM 3999 O O . SER B 1 169 ? 13.656 10.125 28 1 51.88 169 SER B O 1
ATOM 4001 N N . GLU B 1 170 ? 13.758 10.133 30.141 1 48.62 170 GLU B N 1
ATOM 4002 C CA . GLU B 1 170 ? 14.539 11.305 30.5 1 48.62 170 GLU B CA 1
ATOM 4003 C C . GLU B 1 170 ? 15.844 11.375 29.703 1 48.62 170 GLU B C 1
ATOM 4005 O O . GLU B 1 170 ? 16.688 12.242 29.953 1 48.62 170 GLU B O 1
ATOM 4010 N N . ASN B 1 171 ? 16.125 10.484 28.781 1 53.5 171 ASN B N 1
ATOM 4011 C CA . ASN B 1 171 ? 17.5 10.5 28.281 1 53.5 171 ASN B CA 1
ATOM 4012 C C . ASN B 1 171 ? 17.719 11.648 27.297 1 53.5 171 ASN B C 1
ATOM 4014 O O . ASN B 1 171 ? 16.766 12.312 26.875 1 53.5 171 ASN B O 1
ATOM 4018 N N . ILE B 1 172 ? 18.984 11.875 26.938 1 56.94 172 ILE B N 1
ATOM 4019 C CA . ILE B 1 172 ? 19.594 12.852 26.047 1 56.94 172 ILE B CA 1
ATOM 4020 C C . ILE B 1 172 ? 18.797 12.938 24.75 1 56.94 172 ILE B C 1
ATOM 4022 O O . ILE B 1 172 ? 18.656 11.945 24.031 1 56.94 172 ILE B O 1
ATOM 4026 N N . LEU B 1 173 ? 18.047 14.047 24.703 1 63.53 173 LEU B N 1
ATOM 4027 C CA . LEU B 1 173 ? 17.281 14.312 23.484 1 63.53 173 LEU B CA 1
ATOM 4028 C C . LEU B 1 173 ? 18.219 14.625 22.312 1 63.53 173 LEU B C 1
ATOM 4030 O O . LEU B 1 173 ? 18.641 15.773 22.156 1 63.53 173 LEU B O 1
ATOM 4034 N N . ASP B 1 174 ? 18.938 13.695 21.734 1 72.88 174 ASP B N 1
ATOM 4035 C CA . ASP B 1 174 ? 19.625 13.852 20.453 1 72.88 174 ASP B CA 1
ATOM 4036 C C . ASP B 1 174 ? 18.688 13.555 19.281 1 72.88 174 ASP B C 1
ATOM 4038 O O . ASP B 1 174 ? 17.484 13.336 19.484 1 72.88 174 ASP B O 1
ATOM 4042 N N . GLU B 1 175 ? 19.234 13.82 18.141 1 70.44 175 GLU B N 1
ATOM 4043 C CA . GLU B 1 175 ? 18.422 13.688 16.922 1 70.44 175 GLU B CA 1
ATOM 4044 C C . GLU B 1 175 ? 17.734 12.32 16.875 1 70.44 175 GLU B C 1
ATOM 4046 O O . GLU B 1 175 ? 16.562 12.227 16.5 1 70.44 175 GLU B O 1
ATOM 4051 N N . LEU B 1 176 ? 18.516 11.398 17.219 1 66.19 176 LEU B N 1
ATOM 4052 C CA . LEU B 1 176 ? 17.953 10.055 17.203 1 66.19 176 LEU B CA 1
ATOM 4053 C C . LEU B 1 176 ? 16.812 9.938 18.203 1 66.19 176 LEU B C 1
ATOM 4055 O O . LEU B 1 176 ? 15.758 9.383 17.891 1 66.19 176 LEU B O 1
ATOM 4059 N N . ASN B 1 177 ? 16.984 10.594 19.219 1 78 177 ASN B N 1
ATOM 4060 C CA . ASN B 1 177 ? 15.977 10.5 20.281 1 78 177 ASN B CA 1
ATOM 4061 C C . ASN B 1 177 ? 14.711 11.273 19.922 1 78 177 ASN B C 1
ATOM 4063 O O . ASN B 1 177 ? 13.602 10.852 20.266 1 78 177 ASN B O 1
ATOM 4067 N N . ILE B 1 178 ? 14.906 12.234 19.125 1 82.94 178 ILE B N 1
ATOM 4068 C CA . ILE B 1 178 ? 13.75 13.016 18.719 1 82.94 178 ILE B CA 1
ATOM 4069 C C . ILE B 1 178 ? 12.898 12.219 17.734 1 82.94 178 ILE B C 1
ATOM 4071 O O . ILE B 1 178 ? 11.672 12.227 17.812 1 82.94 178 ILE B O 1
ATOM 4075 N N . GLU B 1 179 ? 13.594 11.5 16.875 1 86.62 179 GLU B N 1
ATOM 4076 C CA . GLU B 1 179 ? 12.867 10.672 15.914 1 86.62 179 GLU B CA 1
ATOM 4077 C C . GLU B 1 179 ? 12.141 9.523 16.609 1 86.62 179 GLU B C 1
ATOM 4079 O O . GLU B 1 179 ? 11.031 9.156 16.219 1 86.62 179 GLU B O 1
ATOM 4084 N N . LEU B 1 180 ? 12.766 9 17.562 1 86.88 180 LEU B N 1
ATOM 4085 C CA . LEU B 1 180 ? 12.125 7.949 18.359 1 86.88 180 LEU B CA 1
ATOM 4086 C C . LEU B 1 180 ? 10.891 8.484 19.062 1 86.88 180 LEU B C 1
ATOM 4088 O O . LEU B 1 180 ? 9.852 7.82 19.094 1 86.88 180 LEU B O 1
ATOM 4092 N N . LEU B 1 181 ? 11.078 9.672 19.609 1 86.5 181 LEU B N 1
ATOM 4093 C CA . LEU B 1 181 ? 9.961 10.32 20.281 1 86.5 181 LEU B CA 1
ATOM 4094 C C . LEU B 1 181 ? 8.812 10.562 19.312 1 86.5 181 LEU B C 1
ATOM 4096 O O . LEU B 1 181 ? 7.648 10.32 19.641 1 86.5 181 LEU B O 1
ATOM 4100 N N . ARG B 1 182 ? 9.117 11.062 18.141 1 90.62 182 ARG B N 1
ATOM 4101 C CA . ARG B 1 182 ? 8.117 11.289 17.094 1 90.62 182 ARG B CA 1
ATOM 4102 C C . ARG B 1 182 ? 7.316 10.023 16.828 1 90.62 182 ARG B C 1
ATOM 4104 O O . ARG B 1 182 ? 6.082 10.047 16.828 1 90.62 182 ARG B O 1
ATOM 4111 N N . ASN B 1 183 ? 8.016 8.945 16.656 1 92.69 183 ASN B N 1
ATOM 4112 C CA . ASN B 1 183 ? 7.363 7.695 16.297 1 92.69 183 ASN B CA 1
ATOM 4113 C C . ASN B 1 183 ? 6.539 7.141 17.469 1 92.69 183 ASN B C 1
ATOM 4115 O O . ASN B 1 183 ? 5.457 6.586 17.25 1 92.69 183 ASN B O 1
ATOM 4119 N N . LYS B 1 184 ? 7.004 7.281 18.672 1 91.06 184 LYS B N 1
ATOM 4120 C CA . LYS B 1 184 ? 6.258 6.836 19.844 1 91.06 184 LYS B CA 1
ATOM 4121 C C . LYS B 1 184 ? 4.969 7.637 20.016 1 91.06 184 LYS B C 1
ATOM 4123 O O . LYS B 1 184 ? 3.92 7.074 20.344 1 91.06 184 LYS B O 1
ATOM 4128 N N . LEU B 1 185 ? 5.094 8.938 19.828 1 90.31 185 LEU B N 1
ATOM 4129 C CA . LEU B 1 185 ? 3.926 9.805 19.938 1 90.31 185 LEU B CA 1
ATOM 4130 C C . LEU B 1 185 ? 2.885 9.445 18.875 1 90.31 185 LEU B C 1
ATOM 4132 O O . LEU B 1 185 ? 1.698 9.32 19.188 1 90.31 185 LEU B O 1
ATOM 4136 N N . TYR B 1 186 ? 3.355 9.258 17.688 1 94.38 186 TYR B N 1
ATOM 4137 C CA . TYR B 1 186 ? 2.432 8.922 16.609 1 94.38 186 TYR B CA 1
ATOM 4138 C C . TYR B 1 186 ? 1.802 7.555 16.844 1 94.38 186 TYR B C 1
ATOM 4140 O O . TYR B 1 186 ? 0.628 7.344 16.516 1 94.38 186 TYR B O 1
ATOM 4148 N N . LYS B 1 187 ? 2.568 6.613 17.297 1 95.12 187 LYS B N 1
ATOM 4149 C CA . LYS B 1 187 ? 2.014 5.305 17.625 1 95.12 187 LYS B CA 1
ATOM 4150 C C . LYS B 1 187 ? 0.865 5.43 18.625 1 95.12 187 LYS B C 1
ATOM 4152 O O . LYS B 1 187 ? -0.237 4.938 18.375 1 95.12 187 LYS B O 1
ATOM 4157 N N . SER B 1 188 ? 1.124 6.094 19.719 1 93.25 188 SER B N 1
ATOM 4158 C CA . SER B 1 188 ? 0.115 6.262 20.766 1 93.25 188 SER B CA 1
ATOM 4159 C C . SER B 1 188 ? -1.101 7.02 20.234 1 93.25 188 SER B C 1
ATOM 4161 O O . SER B 1 188 ? -2.24 6.637 20.516 1 93.25 188 SER B O 1
ATOM 4163 N N . TYR B 1 189 ? -0.84 8.023 19.5 1 94.12 189 TYR B N 1
ATOM 4164 C CA . TYR B 1 189 ? -1.893 8.859 18.938 1 94.12 189 TYR B CA 1
ATOM 4165 C C . TYR B 1 189 ? -2.781 8.055 18 1 94.12 189 TYR B C 1
ATOM 4167 O O . TYR B 1 189 ? -4.004 8.047 18.141 1 94.12 189 TYR B O 1
ATOM 4175 N N . LEU B 1 190 ? -2.164 7.344 17.047 1 96.31 190 LEU B N 1
ATOM 4176 C CA . LEU B 1 190 ? -2.918 6.605 16.031 1 96.31 190 LEU B CA 1
ATOM 4177 C C . LEU B 1 190 ? -3.742 5.496 16.672 1 96.31 190 LEU B C 1
ATOM 4179 O O . LEU B 1 190 ? -4.898 5.281 16.312 1 96.31 190 LEU B O 1
ATOM 4183 N N . GLU B 1 191 ? -3.172 4.859 17.609 1 96.38 191 GLU B N 1
ATOM 4184 C CA . GLU B 1 191 ? -3.875 3.779 18.297 1 96.38 191 GLU B CA 1
ATOM 4185 C C . GLU B 1 191 ? -5.055 4.312 19.109 1 96.38 191 GLU B C 1
ATOM 4187 O O . GLU B 1 191 ? -6.125 3.709 19.125 1 96.38 191 GLU B O 1
ATOM 4192 N N . ALA B 1 192 ? -4.859 5.449 19.734 1 95.12 192 ALA B N 1
ATOM 4193 C CA . ALA B 1 192 ? -5.938 6.066 20.516 1 95.12 192 ALA B CA 1
ATOM 4194 C C . ALA B 1 192 ? -7.059 6.547 19.594 1 95.12 192 ALA B C 1
ATOM 4196 O O . ALA B 1 192 ? -8.242 6.336 19.875 1 95.12 192 ALA B O 1
ATOM 4197 N N . PHE B 1 193 ? -6.723 7.23 18.547 1 95.81 193 PHE B N 1
ATOM 4198 C CA . PHE B 1 193 ? -7.703 7.723 17.594 1 95.81 193 PHE B CA 1
ATOM 4199 C C . PHE B 1 193 ? -8.492 6.57 16.969 1 95.81 193 PHE B C 1
ATOM 4201 O O . PHE B 1 193 ? -9.711 6.652 16.828 1 95.81 193 PHE B O 1
ATOM 4208 N N . TYR B 1 194 ? -7.738 5.5 16.625 1 95.62 194 TYR B N 1
ATOM 4209 C CA . TYR B 1 194 ? -8.359 4.297 16.078 1 95.62 194 TYR B CA 1
ATOM 4210 C C . TYR B 1 194 ? -9.375 3.717 17.062 1 95.62 194 TYR B C 1
ATOM 4212 O O . TYR B 1 194 ? -10.5 3.4 16.688 1 95.62 194 TYR B O 1
ATOM 4220 N N . LYS B 1 195 ? -8.977 3.553 18.297 1 95.5 195 LYS B N 1
ATOM 4221 C CA . LYS B 1 195 ? -9.859 3.012 19.328 1 95.5 195 LYS B CA 1
ATOM 4222 C C . LYS B 1 195 ? -11.109 3.879 19.5 1 95.5 195 LYS B C 1
ATOM 4224 O O . LYS B 1 195 ? -12.219 3.359 19.641 1 95.5 195 LYS B O 1
ATOM 4229 N N . PHE B 1 196 ? -10.969 5.168 19.531 1 94.69 196 PHE B N 1
ATOM 4230 C CA . PHE B 1 196 ? -12.086 6.102 19.625 1 94.69 196 PHE B CA 1
ATOM 4231 C C . PHE B 1 196 ? -13.086 5.879 18.5 1 94.69 196 PHE B C 1
ATOM 4233 O O . PHE B 1 196 ? -14.289 5.785 18.734 1 94.69 196 PHE B O 1
ATOM 4240 N N . CYS B 1 197 ? -12.594 5.816 17.234 1 92.25 197 CYS B N 1
ATOM 4241 C CA . CYS B 1 197 ? -13.453 5.641 16.062 1 92.25 197 CYS B CA 1
ATOM 4242 C C . CYS B 1 197 ? -14.125 4.273 16.094 1 92.25 197 CYS B C 1
ATOM 4244 O O . CYS B 1 197 ? -15.305 4.156 15.766 1 92.25 197 CYS B O 1
ATOM 4246 N N . LYS B 1 198 ? -13.359 3.246 16.438 1 91.56 198 LYS B N 1
ATOM 4247 C CA . LYS B 1 198 ? -13.891 1.888 16.516 1 91.56 198 LYS B CA 1
ATOM 4248 C C . LYS B 1 198 ? -15.031 1.793 17.516 1 91.56 198 LYS B C 1
ATOM 4250 O O . LYS B 1 198 ? -16.047 1.155 17.25 1 91.56 198 LYS B O 1
ATOM 4255 N N . ASN B 1 199 ? -14.867 2.422 18.641 1 91.06 199 ASN B N 1
ATOM 4256 C CA . ASN B 1 199 ? -15.852 2.387 19.719 1 91.06 199 ASN B CA 1
ATOM 4257 C C . ASN B 1 199 ? -17.094 3.188 19.375 1 91.06 199 ASN B C 1
ATOM 4259 O O . ASN B 1 199 ? -18.172 2.957 19.938 1 91.06 199 ASN B O 1
ATOM 4263 N N . HIS B 1 200 ? -16.906 4.098 18.531 1 84.75 200 HIS B N 1
ATOM 4264 C CA . HIS B 1 200 ? -18.078 4.84 18.078 1 84.75 200 HIS B CA 1
ATOM 4265 C C . HIS B 1 200 ? -19.062 3.932 17.359 1 84.75 200 HIS B C 1
ATOM 4267 O O . HIS B 1 200 ? -20.281 4.121 17.469 1 84.75 200 HIS B O 1
ATOM 4273 N N . GLY B 1 201 ? -18.531 2.842 16.641 1 74.69 201 GLY B N 1
ATOM 4274 C CA . GLY B 1 201 ? -19.25 1.671 16.172 1 74.69 201 GLY B CA 1
ATOM 4275 C C . GLY B 1 201 ? -20.203 1.974 15.023 1 74.69 201 GLY B C 1
ATOM 4276 O O . GLY B 1 201 ? -20.844 1.067 14.484 1 74.69 201 GLY B O 1
ATOM 4277 N N . ASP B 1 202 ? -20.375 3.18 14.508 1 81.25 202 ASP B N 1
ATOM 4278 C CA . ASP B 1 202 ? -21.281 3.545 13.422 1 81.25 202 ASP B CA 1
ATOM 4279 C C . ASP B 1 202 ? -20.531 3.725 12.109 1 81.25 202 ASP B C 1
ATOM 4281 O O . ASP B 1 202 ? -19.5 3.084 11.891 1 81.25 202 ASP B O 1
ATOM 4285 N N . VAL B 1 203 ? -21.109 4.418 11.258 1 78.75 203 VAL B N 1
ATOM 4286 C CA . VAL B 1 203 ? -20.531 4.676 9.945 1 78.75 203 VAL B CA 1
ATOM 4287 C C . VAL B 1 203 ? -19.156 5.34 10.102 1 78.75 203 VAL B C 1
ATOM 4289 O O . VAL B 1 203 ? -18.266 5.125 9.289 1 78.75 203 VAL B O 1
ATOM 4292 N N . THR B 1 204 ? -19 6.02 11.227 1 85.19 204 THR B N 1
ATOM 4293 C CA . THR B 1 204 ? -17.719 6.652 11.5 1 85.19 204 THR B CA 1
ATOM 4294 C C . THR B 1 204 ? -16.609 5.605 11.625 1 85.19 204 THR B C 1
ATOM 4296 O O . THR B 1 204 ? -15.523 5.77 11.062 1 85.19 204 THR B O 1
ATOM 4299 N N . ALA B 1 205 ? -16.938 4.559 12.312 1 88.06 205 ALA B N 1
ATOM 4300 C CA . ALA B 1 205 ? -15.961 3.477 12.461 1 88.06 205 ALA B CA 1
ATOM 4301 C C . ALA B 1 205 ? -15.672 2.812 11.117 1 88.06 205 ALA B C 1
ATOM 4303 O O . ALA B 1 205 ? -14.516 2.543 10.781 1 88.06 205 ALA B O 1
ATOM 4304 N N . GLU B 1 206 ? -16.609 2.637 10.352 1 80.62 206 GLU B N 1
ATOM 4305 C CA . GLU B 1 206 ? -16.5 1.983 9.047 1 80.62 206 GLU B CA 1
ATOM 4306 C C . GLU B 1 206 ? -15.602 2.783 8.109 1 80.62 206 GLU B C 1
ATOM 4308 O O . GLU B 1 206 ? -14.883 2.207 7.289 1 80.62 206 GLU B O 1
ATOM 4313 N N . ILE B 1 207 ? -15.586 4.098 8.289 1 81.31 207 ILE B N 1
ATOM 4314 C CA . ILE B 1 207 ? -14.875 4.965 7.352 1 81.31 207 ILE B CA 1
ATOM 4315 C C . ILE B 1 207 ? -13.5 5.312 7.914 1 81.31 207 ILE B C 1
ATOM 4317 O O . ILE B 1 207 ? -12.5 5.238 7.199 1 81.31 207 ILE B O 1
ATOM 4321 N N . MET B 1 208 ? -13.445 5.57 9.18 1 90.06 208 MET B N 1
ATOM 4322 C CA . MET B 1 208 ? -12.219 6.109 9.758 1 90.06 208 MET B CA 1
ATOM 4323 C C . MET B 1 208 ? -11.234 4.996 10.094 1 90.06 208 MET B C 1
ATOM 4325 O O . MET B 1 208 ? -10.023 5.188 10.008 1 90.06 208 MET B O 1
ATOM 4329 N N . CYS B 1 209 ? -11.727 3.842 10.445 1 89.5 209 CYS B N 1
ATOM 4330 C CA . CYS B 1 209 ? -10.82 2.781 10.875 1 89.5 209 CYS B CA 1
ATOM 4331 C C . CYS B 1 209 ? -9.906 2.35 9.727 1 89.5 209 CYS B C 1
ATOM 4333 O 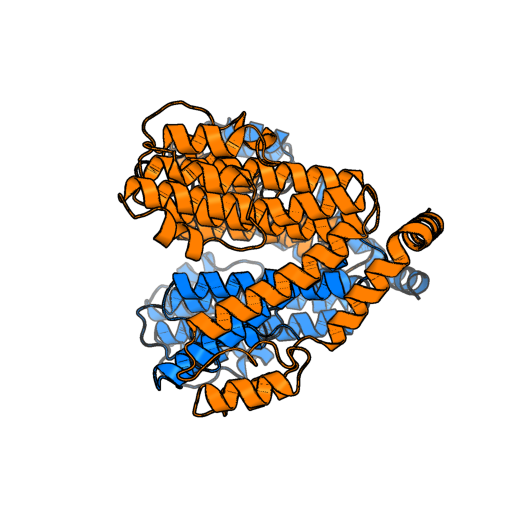O . CYS B 1 209 ? -8.688 2.311 9.883 1 89.5 209 CYS B O 1
ATOM 4335 N N . PRO B 1 210 ? -10.43 2.146 8.516 1 83.94 210 PRO B N 1
ATOM 4336 C CA . PRO B 1 210 ? -9.539 1.806 7.41 1 83.94 210 PRO B CA 1
ATOM 4337 C C . PRO B 1 210 ? -8.516 2.902 7.117 1 83.94 210 PRO B C 1
ATOM 4339 O O . PRO B 1 210 ? -7.363 2.607 6.785 1 83.94 210 PRO B O 1
ATOM 4342 N N . ILE B 1 211 ? -8.859 4.129 7.254 1 87.88 211 ILE B N 1
ATOM 4343 C CA . ILE B 1 211 ? -7.961 5.25 6.984 1 87.88 211 ILE B CA 1
ATOM 4344 C C . ILE B 1 211 ? -6.824 5.258 8.008 1 87.88 211 ILE B C 1
ATOM 4346 O O . ILE B 1 211 ? -5.652 5.383 7.637 1 87.88 211 ILE B O 1
ATOM 4350 N N . LEU B 1 212 ? -7.211 5.055 9.227 1 92.62 212 LEU B N 1
ATOM 4351 C CA . LEU B 1 212 ? -6.215 5.082 10.289 1 92.62 212 LEU B CA 1
ATOM 4352 C C . LEU B 1 212 ? -5.328 3.846 10.234 1 92.62 212 LEU B C 1
ATOM 4354 O O . LEU B 1 212 ? -4.137 3.916 10.547 1 92.62 212 LEU B O 1
ATOM 4358 N N . GLU B 1 213 ? -5.898 2.732 9.844 1 91.56 213 GLU B N 1
ATOM 4359 C CA . GLU B 1 213 ? -5.117 1.516 9.641 1 91.56 213 GLU B CA 1
ATOM 4360 C C . GLU B 1 213 ? -4.059 1.713 8.562 1 91.56 213 GLU B C 1
ATOM 4362 O O . GLU B 1 213 ? -2.916 1.272 8.711 1 91.56 213 GLU B O 1
ATOM 4367 N N . PHE B 1 214 ? -4.488 2.316 7.516 1 87.06 214 PHE B N 1
ATOM 4368 C CA . PHE B 1 214 ? -3.568 2.605 6.426 1 87.06 214 PHE B CA 1
ATOM 4369 C C . PHE B 1 214 ? -2.424 3.494 6.902 1 87.06 214 PHE B C 1
ATOM 4371 O O . PHE B 1 214 ? -1.259 3.23 6.598 1 87.06 214 PHE B O 1
ATOM 4378 N N . GLU B 1 215 ? -2.76 4.531 7.629 1 90.81 215 GLU B N 1
ATOM 4379 C CA . GLU B 1 215 ? -1.739 5.434 8.148 1 90.81 215 GLU B CA 1
ATOM 4380 C C . GLU B 1 215 ? -0.776 4.703 9.078 1 90.81 215 GLU B C 1
ATOM 4382 O O . GLU B 1 215 ? 0.426 4.977 9.078 1 90.81 215 GLU B O 1
ATOM 4387 N N . ALA B 1 216 ? -1.324 3.852 9.875 1 94.94 216 ALA B N 1
ATOM 4388 C CA . ALA B 1 216 ? -0.5 3.068 10.789 1 94.94 216 ALA B CA 1
ATOM 4389 C C . ALA B 1 216 ? 0.504 2.209 10.023 1 94.94 216 ALA B C 1
ATOM 4391 O O . ALA B 1 216 ? 1.692 2.193 10.352 1 94.94 216 ALA B O 1
ATOM 4392 N N . ASP B 1 217 ? 0.077 1.535 9 1 91.12 217 ASP B N 1
ATOM 4393 C CA . ASP B 1 217 ? 0.941 0.683 8.188 1 91.12 217 ASP B CA 1
ATOM 4394 C C . ASP B 1 217 ? 1.979 1.512 7.438 1 91.12 217 ASP B C 1
ATOM 4396 O O . ASP B 1 217 ? 3.145 1.12 7.344 1 91.12 217 ASP B O 1
ATOM 4400 N N . ARG B 1 218 ? 1.47 2.574 6.914 1 88.19 218 ARG B N 1
ATOM 4401 C CA . ARG B 1 218 ? 2.383 3.475 6.215 1 88.19 218 ARG B CA 1
ATOM 4402 C C . ARG B 1 218 ? 3.521 3.916 7.129 1 88.19 218 ARG B C 1
ATOM 4404 O O . ARG B 1 218 ? 4.688 3.91 6.727 1 88.19 218 ARG B O 1
ATOM 4411 N N . ARG B 1 219 ? 3.232 4.266 8.297 1 92.88 219 ARG B N 1
ATOM 4412 C CA . ARG B 1 219 ? 4.25 4.711 9.242 1 92.88 219 ARG B CA 1
ATOM 4413 C C . ARG B 1 219 ? 5.223 3.586 9.57 1 92.88 219 ARG B C 1
ATOM 4415 O O . ARG B 1 219 ? 6.426 3.822 9.719 1 92.88 219 ARG B O 1
ATOM 4422 N N . ALA B 1 220 ? 4.703 2.43 9.711 1 94.19 220 ALA B N 1
ATOM 4423 C CA . ALA B 1 220 ? 5.57 1.286 9.977 1 94.19 220 ALA B CA 1
ATOM 4424 C C . ALA B 1 220 ? 6.59 1.095 8.859 1 94.19 220 ALA B C 1
ATOM 4426 O O . ALA B 1 220 ? 7.77 0.855 9.117 1 94.19 220 ALA B O 1
ATOM 4427 N N . PHE B 1 221 ? 6.156 1.239 7.652 1 89.44 221 PHE B N 1
ATOM 4428 C CA . PHE B 1 221 ? 7.055 1.133 6.512 1 89.44 221 PHE B CA 1
ATOM 4429 C C . PHE B 1 221 ? 8.102 2.238 6.543 1 89.44 221 PHE B C 1
ATOM 4431 O O . PHE B 1 221 ? 9.289 1.982 6.316 1 89.44 221 PHE B O 1
ATOM 4438 N N . ILE B 1 222 ? 7.664 3.43 6.867 1 88.31 222 ILE B N 1
ATOM 4439 C CA . ILE B 1 222 ? 8.562 4.582 6.863 1 88.31 222 ILE B CA 1
ATOM 4440 C C . ILE B 1 222 ? 9.609 4.422 7.965 1 88.31 222 ILE B C 1
ATOM 4442 O O . ILE B 1 222 ? 10.797 4.68 7.746 1 88.31 222 ILE B O 1
ATOM 4446 N N . ILE B 1 223 ? 9.18 4.004 9.086 1 93.06 223 ILE B N 1
ATOM 4447 C CA . ILE B 1 223 ? 10.094 3.775 10.195 1 93.06 223 ILE B CA 1
ATOM 4448 C C . ILE B 1 223 ? 11.148 2.752 9.789 1 93.06 223 ILE B C 1
ATOM 4450 O O . ILE B 1 223 ? 12.344 2.955 10.031 1 93.06 223 ILE B O 1
ATOM 4454 N N . THR B 1 224 ? 10.711 1.694 9.172 1 92.5 224 THR B N 1
ATOM 4455 C CA . THR B 1 224 ? 11.609 0.637 8.734 1 92.5 224 THR B CA 1
ATOM 4456 C C . THR B 1 224 ? 12.617 1.169 7.719 1 92.5 224 THR B C 1
ATOM 4458 O O . THR B 1 224 ? 13.828 0.985 7.879 1 92.5 224 THR B O 1
ATOM 4461 N N . LEU B 1 225 ? 12.133 1.87 6.797 1 85.56 225 LEU B N 1
ATOM 4462 C CA . LEU B 1 225 ? 12.969 2.42 5.742 1 85.56 225 LEU B CA 1
ATOM 4463 C C . LEU B 1 225 ? 14.023 3.359 6.32 1 85.56 225 LEU B C 1
ATOM 4465 O O . LEU B 1 225 ? 15.195 3.307 5.922 1 85.56 225 LEU B O 1
ATOM 4469 N N . ASN B 1 226 ? 13.633 4.199 7.242 1 85.69 226 ASN B N 1
ATOM 4470 C CA . ASN B 1 226 ? 14.523 5.199 7.82 1 85.69 226 ASN B CA 1
ATOM 4471 C C . ASN B 1 226 ? 15.523 4.57 8.789 1 85.69 226 ASN B C 1
ATOM 4473 O O . ASN B 1 226 ? 16.531 5.191 9.141 1 85.69 226 ASN B O 1
ATOM 4477 N N . SER B 1 227 ? 15.211 3.436 9.188 1 89.69 227 SER B N 1
ATOM 4478 C CA . SER B 1 227 ? 16.062 2.787 10.18 1 89.69 227 SER B CA 1
ATOM 4479 C C . SER B 1 227 ? 17.219 2.053 9.508 1 89.69 227 SER B C 1
ATOM 4481 O O . SER B 1 227 ? 18.188 1.679 10.18 1 89.69 227 SER B O 1
ATOM 4483 N N . PHE B 1 228 ? 17.172 1.837 8.219 1 86.19 228 PHE B N 1
ATOM 4484 C CA . PHE B 1 228 ? 18.25 1.137 7.535 1 86.19 228 PHE B CA 1
ATOM 4485 C C . PHE B 1 228 ? 19.547 1.921 7.637 1 86.19 228 PHE B C 1
ATOM 4487 O O . PHE B 1 228 ? 19.578 3.125 7.375 1 86.19 228 PHE B O 1
ATOM 4494 N N . GLY B 1 229 ? 20.641 1.266 8.016 1 83.56 229 GLY B N 1
ATOM 4495 C CA . GLY B 1 229 ? 21.938 1.914 8.109 1 83.56 229 GLY B CA 1
ATOM 4496 C C . GLY B 1 229 ? 22.125 2.697 9.398 1 83.56 229 GLY B C 1
ATOM 4497 O O . GLY B 1 229 ? 23.125 3.393 9.57 1 83.56 229 GLY B O 1
ATOM 4498 N N . THR B 1 230 ? 21.094 2.691 10.25 1 86.06 230 THR B N 1
ATOM 4499 C CA . THR B 1 230 ? 21.203 3.381 11.531 1 86.06 230 THR B CA 1
ATOM 4500 C C . THR B 1 230 ? 21.5 2.391 12.656 1 86.06 230 THR B C 1
ATOM 4502 O O . THR B 1 230 ? 21.578 1.184 12.422 1 86.06 230 THR B O 1
ATOM 4505 N N . GLU B 1 231 ? 21.594 2.889 13.875 1 85.81 231 GLU B N 1
ATOM 4506 C CA . GLU B 1 231 ? 21.938 2.059 15.031 1 85.81 231 GLU B CA 1
ATOM 4507 C C . GLU B 1 231 ? 20.672 1.54 15.719 1 85.81 231 GLU B C 1
ATOM 4509 O O . GLU B 1 231 ? 20.75 0.876 16.75 1 85.81 231 GLU B O 1
ATOM 4514 N N . LEU B 1 232 ? 19.609 1.837 15.203 1 88.12 232 LEU B N 1
ATOM 4515 C CA . LEU B 1 232 ? 18.359 1.375 15.805 1 88.12 232 LEU B CA 1
ATOM 4516 C C . LEU B 1 232 ? 18.234 -0.14 15.688 1 88.12 232 LEU B C 1
ATOM 4518 O O . LEU B 1 232 ? 18.297 -0.688 14.586 1 88.12 232 LEU B O 1
ATOM 4522 N N . SER B 1 233 ? 18.016 -0.844 16.812 1 89.5 233 SER B N 1
ATOM 4523 C CA . SER B 1 233 ? 17.891 -2.297 16.812 1 89.5 233 SER B CA 1
ATOM 4524 C C . SER B 1 233 ? 16.547 -2.727 16.219 1 89.5 233 SER B C 1
ATOM 4526 O O . SER B 1 233 ? 15.594 -1.952 16.203 1 89.5 233 SER B O 1
ATOM 4528 N N . LYS B 1 234 ? 16.484 -3.92 15.82 1 90.12 234 LYS B N 1
ATOM 4529 C CA . LYS B 1 234 ? 15.242 -4.488 15.281 1 90.12 234 LYS B CA 1
ATOM 4530 C C . LYS B 1 234 ? 14.148 -4.531 16.344 1 90.12 234 LYS B C 1
ATOM 4532 O O . LYS B 1 234 ? 12.977 -4.281 16.047 1 90.12 234 LYS B O 1
ATOM 4537 N N . GLU B 1 235 ? 14.547 -4.844 17.531 1 89.94 235 GLU B N 1
ATOM 4538 C CA . GLU B 1 235 ? 13.602 -4.898 18.641 1 89.94 235 GLU B CA 1
ATOM 4539 C C . GLU B 1 235 ? 13.016 -3.523 18.938 1 89.94 235 GLU B C 1
ATOM 4541 O O . GLU B 1 235 ? 11.805 -3.385 19.141 1 89.94 235 GLU B O 1
ATOM 4546 N N . ASP B 1 236 ? 13.906 -2.5 18.938 1 89.62 236 ASP B N 1
ATOM 4547 C CA . ASP B 1 236 ? 13.445 -1.134 19.172 1 89.62 236 ASP B CA 1
ATOM 4548 C C . ASP B 1 236 ? 12.539 -0.652 18.047 1 89.62 236 ASP B C 1
ATOM 4550 O O . ASP B 1 236 ? 11.539 0.029 18.281 1 89.62 236 ASP B O 1
ATOM 4554 N N . ARG B 1 237 ? 12.914 -1.049 16.891 1 92.94 237 ARG B N 1
ATOM 4555 C CA . ARG B 1 237 ? 12.117 -0.685 15.727 1 92.94 237 ARG B CA 1
ATOM 4556 C C . ARG B 1 237 ? 10.688 -1.202 15.852 1 92.94 237 ARG B C 1
ATOM 4558 O O . ARG B 1 237 ? 9.734 -0.472 15.578 1 92.94 237 ARG B O 1
ATOM 4565 N N . GLU B 1 238 ? 10.5 -2.381 16.281 1 94.06 238 GLU B N 1
ATOM 4566 C CA . GLU B 1 238 ? 9.195 -3.012 16.406 1 94.06 238 GLU B CA 1
ATOM 4567 C C . GLU B 1 238 ? 8.328 -2.281 17.422 1 94.06 238 GLU B C 1
ATOM 4569 O O . GLU B 1 238 ? 7.109 -2.182 17.25 1 94.06 238 GLU B O 1
ATOM 4574 N N . THR B 1 239 ? 8.945 -1.798 18.422 1 93.31 239 THR B N 1
ATOM 4575 C CA . THR B 1 239 ? 8.203 -1.139 19.484 1 93.31 239 THR B CA 1
ATOM 4576 C C . THR B 1 239 ? 7.648 0.2 19.016 1 93.31 239 THR B C 1
ATOM 4578 O O . THR B 1 239 ? 6.754 0.766 19.656 1 93.31 239 THR B O 1
ATOM 4581 N N . LEU B 1 240 ? 8.148 0.723 17.953 1 94.56 240 LEU B N 1
ATOM 4582 C CA . LEU B 1 240 ? 7.75 2.037 17.453 1 94.56 240 LEU B CA 1
ATOM 4583 C C . LEU B 1 240 ? 6.551 1.931 16.516 1 94.56 240 LEU B C 1
ATOM 4585 O O . LEU B 1 240 ? 5.918 2.938 16.203 1 94.56 240 LEU B O 1
ATOM 4589 N N . PHE B 1 241 ? 6.203 0.681 16.094 1 96.56 241 PHE B N 1
ATOM 4590 C CA . PHE B 1 241 ? 5.145 0.498 15.102 1 96.56 241 PHE B CA 1
ATOM 4591 C C . PHE B 1 241 ? 3.771 0.669 15.742 1 96.56 241 PHE B C 1
ATOM 4593 O O . PHE B 1 241 ? 3.477 0.051 16.766 1 96.56 241 PHE B O 1
ATOM 4600 N N . PRO B 1 242 ? 2.91 1.5 15.109 1 96.75 242 PRO B N 1
ATOM 4601 C CA . PRO B 1 242 ? 1.51 1.411 15.531 1 96.75 242 PRO B CA 1
ATOM 4602 C C . PRO B 1 242 ? 0.911 0.026 15.297 1 96.75 242 PRO B C 1
ATOM 4604 O O . PRO B 1 242 ? 1.174 -0.596 14.258 1 96.75 242 PRO B O 1
ATOM 4607 N N . THR B 1 243 ? 0.074 -0.476 16.188 1 96.56 243 THR B N 1
ATOM 4608 C CA . THR B 1 243 ? -0.39 -1.857 16.125 1 96.56 243 THR B CA 1
ATOM 4609 C C . THR B 1 243 ? -1.867 -1.912 15.742 1 96.56 243 THR B C 1
ATOM 4611 O O . THR B 1 243 ? -2.545 -2.908 16 1 96.56 243 THR B O 1
ATOM 4614 N N . CYS B 1 244 ? -2.32 -0.864 15.164 1 94.94 244 CYS B N 1
ATOM 4615 C CA . CYS B 1 244 ? -3.736 -0.835 14.82 1 94.94 244 CYS B CA 1
ATOM 4616 C C . CYS B 1 244 ? -3.934 -1.033 13.32 1 94.94 244 CYS B C 1
ATOM 4618 O O . CYS B 1 244 ? -5.062 -0.998 12.828 1 94.94 244 CYS B O 1
ATOM 4620 N N . GLY B 1 245 ? -2.803 -1.18 12.617 1 92 245 GLY B N 1
ATOM 4621 C CA . GLY B 1 245 ? -2.891 -1.369 11.18 1 92 245 GLY B CA 1
ATOM 4622 C C . GLY B 1 245 ? -3.148 -2.811 10.781 1 92 245 GLY B C 1
ATOM 4623 O O . GLY B 1 245 ? -3.252 -3.688 11.641 1 92 245 GLY B O 1
ATOM 4624 N N . LYS B 1 246 ? -3.25 -3.076 9.523 1 85.94 246 LYS B N 1
ATOM 4625 C CA . LYS B 1 246 ? -3.557 -4.398 8.984 1 85.94 246 LYS B CA 1
ATOM 4626 C C . LYS B 1 246 ? -2.338 -5.312 9.047 1 85.94 246 LYS B C 1
ATOM 4628 O O . LYS B 1 246 ? -2.469 -6.539 8.984 1 85.94 246 LYS B O 1
ATOM 4633 N N . LEU B 1 247 ? -1.214 -4.738 9.141 1 88.31 247 LEU B N 1
ATOM 4634 C CA . LEU B 1 247 ? 0.01 -5.531 9.164 1 88.31 247 LEU B CA 1
ATOM 4635 C C . LEU B 1 247 ? 0.193 -6.199 10.523 1 88.31 247 LEU B C 1
ATOM 4637 O O . LEU B 1 247 ? 1.005 -7.117 10.664 1 88.31 247 LEU B O 1
ATOM 4641 N N . HIS B 1 248 ? -0.471 -5.719 11.539 1 89.31 248 HIS B N 1
ATOM 4642 C CA . HIS B 1 248 ? -0.307 -6.27 12.883 1 89.31 248 HIS B CA 1
ATOM 4643 C C . HIS B 1 248 ? -1.029 -7.605 13.016 1 89.31 248 HIS B C 1
ATOM 4645 O O . HIS B 1 248 ? -2.189 -7.73 12.625 1 89.31 248 HIS B O 1
ATOM 4651 N N . PRO B 1 249 ? -0.415 -8.648 13.5 1 87.94 249 PRO B N 1
ATOM 4652 C CA . PRO B 1 249 ? 0.917 -8.586 14.109 1 87.94 249 PRO B CA 1
ATOM 4653 C C . PRO B 1 249 ? 2.016 -9.094 13.18 1 87.94 249 PRO B C 1
ATOM 4655 O O . PRO B 1 249 ? 3.16 -8.648 13.266 1 87.94 249 PRO B O 1
ATOM 4658 N N . GLU B 1 250 ? 1.697 -9.938 12.359 1 81.81 250 GLU B N 1
ATOM 4659 C CA . GLU B 1 250 ? 2.689 -10.688 11.594 1 81.81 250 GLU B CA 1
ATOM 4660 C C . GLU B 1 250 ? 3.439 -9.789 10.617 1 81.81 250 GLU B C 1
ATOM 4662 O O . GLU B 1 250 ? 4.668 -9.852 10.523 1 81.81 250 GLU B O 1
ATOM 4667 N N . GLY B 1 251 ? 2.713 -8.977 9.93 1 87.06 251 GLY B N 1
ATOM 4668 C CA . GLY B 1 251 ? 3.359 -8.062 9 1 87.06 251 GLY B CA 1
ATOM 4669 C C . GLY B 1 251 ? 4.371 -7.148 9.672 1 87.06 251 GLY B C 1
ATOM 4670 O O . GLY B 1 251 ? 5.438 -6.879 9.117 1 87.06 251 GLY B O 1
ATOM 4671 N N . LEU B 1 252 ? 3.98 -6.711 10.875 1 92.06 252 LEU B N 1
ATOM 4672 C CA . LEU B 1 252 ? 4.887 -5.848 11.617 1 92.06 252 LEU B CA 1
ATOM 4673 C C . LEU B 1 252 ? 6.137 -6.609 12.047 1 92.06 252 LEU B C 1
ATOM 4675 O O . LEU B 1 252 ? 7.242 -6.062 12.023 1 92.06 252 LEU B O 1
ATOM 4679 N N . ARG B 1 253 ? 5.945 -7.832 12.414 1 88.5 253 ARG B N 1
ATOM 4680 C CA . ARG B 1 253 ? 7.09 -8.664 12.781 1 88.5 253 ARG B CA 1
ATOM 4681 C C . ARG B 1 253 ? 8.047 -8.828 11.602 1 88.5 253 ARG B C 1
ATOM 4683 O O . ARG B 1 253 ? 9.266 -8.727 11.766 1 88.5 253 ARG B O 1
ATOM 4690 N N . LEU B 1 254 ? 7.52 -9.102 10.5 1 87 254 LEU B N 1
ATOM 4691 C CA . LEU B 1 254 ? 8.336 -9.25 9.297 1 87 254 LEU B CA 1
ATOM 4692 C C . LEU B 1 254 ? 9.055 -7.949 8.961 1 87 254 LEU B C 1
ATOM 4694 O O . LEU B 1 254 ? 10.234 -7.965 8.594 1 87 254 LEU B O 1
ATOM 4698 N N . LEU B 1 255 ? 8.336 -6.832 9.094 1 91.25 255 LEU B N 1
ATOM 4699 C CA . LEU B 1 255 ? 8.945 -5.531 8.852 1 91.25 255 LEU B CA 1
ATOM 4700 C C . LEU B 1 255 ? 10.078 -5.262 9.836 1 91.25 255 LEU B C 1
ATOM 4702 O O . LEU B 1 255 ? 11.125 -4.719 9.461 1 91.25 255 LEU B O 1
ATOM 4706 N N . ALA B 1 256 ? 9.812 -5.633 11.07 1 92.44 256 ALA B N 1
ATOM 4707 C CA . ALA B 1 256 ? 10.812 -5.414 12.109 1 92.44 256 ALA B CA 1
ATOM 4708 C C . ALA B 1 256 ? 12.102 -6.172 11.805 1 92.44 256 ALA B C 1
ATOM 4710 O O . ALA B 1 256 ? 13.195 -5.695 12.117 1 92.44 256 ALA B O 1
ATOM 4711 N N . GLN B 1 257 ? 12 -7.277 11.117 1 89 257 GLN B N 1
ATOM 4712 C CA . GLN B 1 257 ? 13.148 -8.133 10.852 1 89 257 GLN B CA 1
ATOM 4713 C C . GLN B 1 257 ? 13.789 -7.789 9.508 1 89 257 GLN B C 1
ATOM 4715 O O . GLN B 1 257 ? 14.867 -8.281 9.188 1 89 257 GLN B O 1
ATOM 4720 N N . ALA B 1 258 ? 13.102 -6.957 8.742 1 89.19 258 ALA B N 1
ATOM 4721 C CA . ALA B 1 258 ? 13.594 -6.633 7.406 1 89.19 258 ALA B CA 1
ATOM 4722 C C . ALA B 1 258 ? 14.945 -5.934 7.469 1 89.19 258 ALA B C 1
ATOM 4724 O O . ALA B 1 258 ? 15.156 -5.055 8.305 1 89.19 258 ALA B O 1
ATOM 4725 N N . GLU B 1 259 ? 15.867 -6.34 6.594 1 87.56 259 GLU B N 1
ATOM 4726 C CA . GLU B 1 259 ? 17.219 -5.789 6.602 1 87.56 259 GLU B CA 1
ATOM 4727 C C . GLU B 1 259 ? 17.453 -4.902 5.383 1 87.56 259 GLU B C 1
ATOM 4729 O O . GLU B 1 259 ? 18.422 -4.141 5.344 1 87.56 259 GLU B O 1
ATOM 4734 N N . ASP B 1 260 ? 16.641 -5.129 4.398 1 85.06 260 ASP B N 1
ATOM 4735 C CA . ASP B 1 260 ? 16.797 -4.336 3.186 1 85.06 260 ASP B CA 1
ATOM 4736 C C . ASP B 1 260 ? 15.461 -4.109 2.49 1 85.06 260 ASP B C 1
ATOM 4738 O O . ASP B 1 260 ? 14.422 -4.586 2.959 1 85.06 260 ASP B O 1
ATOM 4742 N N . PHE B 1 261 ? 15.531 -3.408 1.459 1 78.19 261 PHE B N 1
ATOM 4743 C CA . PHE B 1 261 ? 14.336 -3.006 0.728 1 78.19 261 PHE B CA 1
ATOM 4744 C C . PHE B 1 261 ? 13.641 -4.215 0.116 1 78.19 261 PHE B C 1
ATOM 4746 O O . PHE B 1 261 ? 12.406 -4.254 0.022 1 78.19 261 PHE B O 1
ATOM 4753 N N . GLU B 1 262 ? 14.367 -5.207 -0.29 1 78.19 262 GLU B N 1
ATOM 4754 C CA . GLU B 1 262 ? 13.789 -6.398 -0.901 1 78.19 262 GLU B CA 1
ATOM 4755 C C . GLU B 1 262 ? 12.906 -7.156 0.09 1 78.19 262 GLU B C 1
ATOM 4757 O O . GLU B 1 262 ? 11.82 -7.625 -0.265 1 78.19 262 GLU B O 1
ATOM 4762 N N . GLN B 1 263 ? 13.344 -7.219 1.24 1 81.44 263 GLN B N 1
ATOM 4763 C CA . GLN B 1 263 ? 12.578 -7.887 2.283 1 81.44 263 GLN B CA 1
ATOM 4764 C C . GLN B 1 263 ? 11.328 -7.078 2.646 1 81.44 263 GLN B C 1
ATOM 4766 O O . GLN B 1 263 ? 10.281 -7.648 2.949 1 81.44 263 GLN B O 1
ATOM 4771 N N . MET B 1 264 ? 11.477 -5.742 2.559 1 84.81 264 MET B N 1
ATOM 4772 C CA . MET B 1 264 ? 10.328 -4.883 2.826 1 84.81 264 MET B CA 1
ATOM 4773 C C . MET B 1 264 ? 9.242 -5.078 1.773 1 84.81 264 MET B C 1
ATOM 4775 O O . MET B 1 264 ? 8.055 -5.062 2.092 1 84.81 264 MET B O 1
ATOM 4779 N N . LYS B 1 265 ? 9.68 -5.27 0.595 1 78 265 LYS B N 1
ATOM 4780 C CA . LYS B 1 265 ? 8.758 -5.5 -0.513 1 78 265 LYS B CA 1
ATOM 4781 C C . LYS B 1 265 ? 7.918 -6.75 -0.273 1 78 265 LYS B C 1
ATOM 4783 O O . LYS B 1 265 ? 6.73 -6.777 -0.606 1 78 265 LYS B O 1
ATOM 4788 N N . ARG B 1 266 ? 8.477 -7.672 0.293 1 76.94 266 ARG B N 1
ATOM 4789 C CA . ARG B 1 266 ? 7.797 -8.938 0.553 1 76.94 266 ARG B CA 1
ATOM 4790 C C . ARG B 1 266 ? 6.684 -8.758 1.583 1 76.94 266 ARG B C 1
ATOM 4792 O O . ARG B 1 266 ? 5.664 -9.445 1.53 1 76.94 266 ARG B O 1
ATOM 4799 N N . VAL B 1 267 ? 6.965 -7.84 2.436 1 81.31 267 VAL B N 1
ATOM 4800 C CA . VAL B 1 267 ? 5.957 -7.59 3.461 1 81.31 267 VAL B CA 1
ATOM 4801 C C . VAL B 1 267 ? 4.711 -6.98 2.822 1 81.31 267 VAL B C 1
ATOM 4803 O O . VAL B 1 267 ? 3.592 -7.203 3.293 1 81.31 267 VAL B O 1
ATOM 4806 N N . ALA B 1 268 ? 4.906 -6.219 1.786 1 77.44 268 ALA B N 1
ATOM 4807 C CA . ALA B 1 268 ? 3.764 -5.641 1.083 1 77.44 268 ALA B CA 1
ATOM 4808 C C . ALA B 1 268 ? 2.854 -6.73 0.526 1 77.44 268 ALA B C 1
ATOM 4810 O O . ALA B 1 268 ? 1.652 -6.516 0.351 1 77.44 268 ALA B O 1
ATOM 4811 N N . GLU B 1 269 ? 3.453 -7.91 0.331 1 76.88 269 GLU B N 1
ATOM 4812 C CA . GLU B 1 269 ? 2.672 -9.055 -0.129 1 76.88 269 GLU B CA 1
ATOM 4813 C C . GLU B 1 269 ? 1.655 -9.484 0.924 1 76.88 269 GLU B C 1
ATOM 4815 O O . GLU B 1 269 ? 0.668 -10.156 0.605 1 76.88 269 GLU B O 1
ATOM 4820 N N . HIS B 1 270 ? 1.957 -9.062 2.121 1 76.75 270 HIS B N 1
ATOM 4821 C CA . HIS B 1 270 ? 1.051 -9.375 3.223 1 76.75 270 HIS B CA 1
ATOM 4822 C C . HIS B 1 270 ? -0.338 -8.797 2.971 1 76.75 270 HIS B C 1
ATOM 4824 O O . HIS B 1 270 ? -1.347 -9.43 3.279 1 76.75 270 HIS B O 1
ATOM 4830 N N . TYR B 1 271 ? -0.377 -7.613 2.428 1 75.25 271 TYR B N 1
ATOM 4831 C CA . TYR B 1 271 ? -1.666 -7.004 2.123 1 75.25 271 TYR B CA 1
ATOM 4832 C C . TYR B 1 271 ? -2.451 -7.852 1.131 1 75.25 271 TYR B C 1
ATOM 4834 O O . TYR B 1 271 ? -3.662 -8.031 1.279 1 75.25 271 TYR B O 1
ATOM 4842 N N . GLY B 1 272 ? -1.692 -8.383 0.185 1 76.25 272 GLY B N 1
ATOM 4843 C CA . GLY B 1 272 ? -2.342 -9.273 -0.769 1 76.25 272 GLY B CA 1
ATOM 4844 C C . GLY B 1 272 ? -2.922 -10.516 -0.126 1 76.25 272 GLY B C 1
ATOM 4845 O O . GLY B 1 272 ? -4.023 -10.945 -0.477 1 76.25 272 GLY B O 1
ATOM 4846 N N . VAL B 1 273 ? -2.211 -11.008 0.807 1 78.56 273 VAL B N 1
ATOM 4847 C CA . VAL B 1 273 ? -2.666 -12.195 1.518 1 78.56 273 VAL B CA 1
ATOM 4848 C C . VAL B 1 273 ? -3.938 -11.883 2.301 1 78.56 273 VAL B C 1
ATOM 4850 O O . VAL B 1 273 ? -4.902 -12.648 2.268 1 78.56 273 VAL B O 1
ATOM 4853 N N . GLN B 1 274 ? -3.951 -10.781 2.941 1 76.25 274 GLN B N 1
ATOM 4854 C CA . GLN B 1 274 ? -5.117 -10.391 3.723 1 76.25 274 GLN B CA 1
ATOM 4855 C C . GLN B 1 274 ? -6.336 -10.18 2.826 1 76.25 274 GLN B C 1
ATOM 4857 O O . GLN B 1 274 ? -7.457 -10.539 3.197 1 76.25 274 GLN B O 1
ATOM 4862 N N . MET B 1 275 ? -6.066 -9.555 1.723 1 76.12 275 MET B N 1
ATOM 4863 C CA . MET B 1 275 ? -7.16 -9.375 0.771 1 76.12 275 MET B CA 1
ATOM 4864 C C . MET B 1 275 ? -7.73 -10.719 0.335 1 76.12 275 MET B C 1
ATOM 4866 O O . MET B 1 275 ? -8.945 -10.875 0.216 1 76.12 275 MET B O 1
ATOM 4870 N N . ASN B 1 276 ? -6.836 -11.664 0.094 1 80.75 276 ASN B N 1
ATOM 4871 C CA . ASN B 1 276 ? -7.277 -12.992 -0.323 1 80.75 276 ASN B CA 1
ATOM 4872 C C . ASN B 1 276 ? -8.008 -13.711 0.8 1 80.75 276 ASN B C 1
ATOM 4874 O O . ASN B 1 276 ? -8.953 -14.469 0.545 1 80.75 276 ASN B O 1
ATOM 4878 N N . VAL B 1 277 ? -7.641 -13.516 2.047 1 76.38 277 VAL B N 1
ATOM 4879 C CA . VAL B 1 277 ? -8.336 -14.102 3.189 1 76.38 277 VAL B CA 1
ATOM 4880 C C . VAL B 1 277 ? -9.766 -13.555 3.254 1 76.38 277 VAL B C 1
ATOM 4882 O O . VAL B 1 277 ? -10.719 -14.312 3.432 1 76.38 277 VAL B O 1
ATOM 4885 N N . LEU B 1 278 ? -9.898 -12.273 3.033 1 72.5 278 LEU B N 1
ATOM 4886 C CA . LEU B 1 278 ? -11.211 -11.648 3.072 1 72.5 278 LEU B CA 1
ATOM 4887 C C . LEU B 1 278 ? -12.078 -12.133 1.913 1 72.5 278 LEU B C 1
ATOM 4889 O O . LEU B 1 278 ? -13.266 -12.398 2.092 1 72.5 278 LEU B O 1
ATOM 4893 N N . ALA B 1 279 ? -11.422 -12.203 0.768 1 75.38 279 ALA B N 1
ATOM 4894 C CA . ALA B 1 279 ? -12.133 -12.688 -0.408 1 75.38 279 ALA B CA 1
ATOM 4895 C C . ALA B 1 279 ? -12.633 -14.117 -0.198 1 75.38 279 ALA B C 1
ATOM 4897 O O . ALA B 1 279 ? -13.742 -14.461 -0.601 1 75.38 279 ALA B O 1
ATOM 4898 N N . PHE B 1 280 ? -11.906 -14.883 0.509 1 77.75 280 PHE B N 1
ATOM 4899 C CA . PHE B 1 280 ? -12.25 -16.281 0.733 1 77.75 280 PHE B CA 1
ATOM 4900 C C . PHE B 1 280 ? -13.422 -16.406 1.703 1 77.75 280 PHE B C 1
ATOM 4902 O O . PHE B 1 280 ? -14.227 -17.328 1.604 1 77.75 280 PHE B O 1
ATOM 4909 N N . ASN B 1 281 ? -13.531 -15.469 2.6 1 73.94 281 ASN B N 1
ATOM 4910 C CA . ASN B 1 281 ? -14.555 -15.523 3.643 1 73.94 281 ASN B CA 1
ATOM 4911 C C . ASN B 1 281 ? -15.914 -15.078 3.119 1 73.94 281 ASN B C 1
ATOM 4913 O O . ASN B 1 281 ? -16.938 -15.32 3.754 1 73.94 281 ASN B O 1
ATOM 4917 N N . ARG B 1 282 ? -15.938 -14.461 1.951 1 72.31 282 ARG B N 1
ATOM 4918 C CA . ARG B 1 282 ? -17.203 -14.07 1.334 1 72.31 282 ARG B CA 1
ATOM 4919 C C . ARG B 1 282 ? -17.766 -15.195 0.469 1 72.31 282 ARG B C 1
ATOM 4921 O O . ARG B 1 282 ? -17.016 -16.062 0.013 1 72.31 282 ARG B O 1
ATOM 4928 N N . GLN B 1 283 ? -19.172 -15.141 0.289 1 71.56 283 GLN B N 1
ATOM 4929 C CA . GLN B 1 283 ? -19.781 -16.281 -0.378 1 71.56 283 GLN B CA 1
ATOM 4930 C C . GLN B 1 283 ? -20.391 -15.891 -1.72 1 71.56 283 GLN B C 1
ATOM 4932 O O . GLN B 1 283 ? -20.578 -14.703 -1.991 1 71.56 283 GLN B O 1
ATOM 4937 N N . PHE B 1 284 ? -20.438 -16.938 -2.586 1 71.31 284 PHE B N 1
ATOM 4938 C CA . PHE B 1 284 ? -21.188 -16.891 -3.836 1 71.31 284 PHE B CA 1
ATOM 4939 C C . PHE B 1 284 ? -20.484 -16.016 -4.859 1 71.31 284 PHE B C 1
ATOM 4941 O O . PHE B 1 284 ? -21.094 -15.117 -5.445 1 71.31 284 PHE B O 1
ATOM 4948 N N . HIS B 1 285 ? -19.234 -16.234 -5.055 1 81.12 285 HIS B N 1
ATOM 4949 C CA . HIS B 1 285 ? -18.469 -15.492 -6.051 1 81.12 285 HIS B CA 1
ATOM 4950 C C . HIS B 1 285 ? -17.281 -16.312 -6.547 1 81.12 285 HIS B C 1
ATOM 4952 O O . HIS B 1 285 ? -16.844 -17.25 -5.875 1 81.12 285 HIS B O 1
ATOM 4958 N N . TYR B 1 286 ? -16.703 -15.953 -7.664 1 84.81 286 TYR B N 1
ATOM 4959 C CA . TYR B 1 286 ? -15.594 -16.688 -8.281 1 84.81 286 TYR B CA 1
ATOM 4960 C C . TYR B 1 286 ? -14.281 -16.422 -7.551 1 84.81 286 TYR B C 1
ATOM 4962 O O . TYR B 1 286 ? -13.359 -17.219 -7.609 1 84.81 286 TYR B O 1
ATOM 4970 N N . GLY B 1 287 ? -14.234 -15.32 -6.895 1 86.38 287 GLY B N 1
ATOM 4971 C CA . GLY B 1 287 ? -13.023 -14.906 -6.211 1 86.38 287 GLY B CA 1
ATOM 4972 C C . GLY B 1 287 ? -12.555 -15.891 -5.16 1 86.38 287 GLY B C 1
ATOM 4973 O O . GLY B 1 287 ? -11.391 -15.875 -4.754 1 86.38 287 GLY B O 1
ATOM 4974 N N . VAL B 1 288 ? -13.453 -16.812 -4.766 1 84.62 288 VAL B N 1
ATOM 4975 C CA . VAL B 1 288 ? -13.094 -17.781 -3.742 1 84.62 288 VAL B CA 1
ATOM 4976 C C . VAL B 1 288 ? -12.016 -18.719 -4.273 1 84.62 288 VAL B C 1
ATOM 4978 O O . VAL B 1 288 ? -11.117 -19.125 -3.533 1 84.62 288 VAL B O 1
ATOM 4981 N N . PHE B 1 289 ? -12.039 -18.984 -5.531 1 87.94 289 PHE B N 1
ATOM 4982 C CA . PHE B 1 289 ? -11.055 -19.875 -6.148 1 87.94 289 PHE B CA 1
ATOM 4983 C C . PHE B 1 289 ? -9.703 -19.188 -6.273 1 87.94 289 PHE B C 1
ATOM 4985 O O . PHE B 1 289 ? -8.664 -19.797 -6.023 1 87.94 289 PHE B O 1
ATOM 4992 N N . TYR B 1 290 ? -9.75 -17.938 -6.625 1 90.06 290 TYR B N 1
ATOM 4993 C CA . TYR B 1 290 ? -8.531 -17.141 -6.695 1 90.06 290 TYR B CA 1
ATOM 4994 C C . TYR B 1 290 ? -7.875 -17.016 -5.328 1 90.06 290 TYR B C 1
ATOM 4996 O O . TYR B 1 290 ? -6.688 -17.312 -5.176 1 90.06 290 TYR B O 1
ATOM 5004 N N . ALA B 1 291 ? -8.703 -16.672 -4.426 1 86.75 291 ALA B N 1
ATOM 5005 C CA . ALA B 1 291 ? -8.219 -16.484 -3.062 1 86.75 291 ALA B CA 1
ATOM 5006 C C . ALA B 1 291 ? -7.617 -17.766 -2.508 1 86.75 291 ALA B C 1
ATOM 5008 O O . ALA B 1 291 ? -6.52 -17.75 -1.945 1 86.75 291 ALA B O 1
ATOM 5009 N N . TYR B 1 292 ? -8.266 -18.844 -2.715 1 86.62 292 TYR B N 1
ATOM 5010 C CA . TYR B 1 292 ? -7.785 -20.125 -2.217 1 86.62 292 TYR B CA 1
ATOM 5011 C C . TYR B 1 292 ? -6.441 -20.484 -2.832 1 86.62 292 TYR B C 1
ATOM 5013 O O . TYR B 1 292 ? -5.516 -20.891 -2.125 1 86.62 292 TYR B O 1
ATOM 5021 N N . THR B 1 293 ? -6.344 -20.312 -4.078 1 90.25 293 THR B N 1
ATOM 5022 C CA . THR B 1 293 ? -5.117 -20.656 -4.789 1 90.25 293 THR B CA 1
ATOM 5023 C C . THR B 1 293 ? -3.953 -19.797 -4.293 1 90.25 293 THR B C 1
ATOM 5025 O O . THR B 1 293 ? -2.869 -20.312 -4.023 1 90.25 293 THR B O 1
ATOM 5028 N N . LYS B 1 294 ? -4.203 -18.531 -4.137 1 89.94 294 LYS B N 1
ATOM 5029 C CA . LYS B 1 294 ? -3.158 -17.609 -3.68 1 89.94 294 LYS B CA 1
ATOM 5030 C C . LYS B 1 294 ? -2.76 -17.906 -2.236 1 89.94 294 LYS B C 1
ATOM 5032 O O . LYS B 1 294 ? -1.583 -17.828 -1.881 1 89.94 294 LYS B O 1
ATOM 5037 N N . LEU B 1 295 ? -3.727 -18.25 -1.43 1 87.31 295 LEU B N 1
ATOM 5038 C CA . LEU B 1 295 ? -3.443 -18.578 -0.037 1 87.31 295 LEU B CA 1
ATOM 5039 C C . LEU B 1 295 ? -2.652 -19.875 0.062 1 87.31 295 LEU B C 1
ATOM 5041 O O . LEU B 1 295 ? -1.729 -19.984 0.871 1 87.31 295 LEU B O 1
ATOM 5045 N N . LYS B 1 296 ? -2.99 -20.828 -0.755 1 90.31 296 LYS B N 1
ATOM 5046 C CA . LYS B 1 296 ? -2.252 -22.078 -0.782 1 90.31 296 LYS B CA 1
ATOM 5047 C C . LYS B 1 296 ? -0.812 -21.859 -1.236 1 90.31 296 LYS B C 1
ATOM 5049 O O . LYS B 1 296 ? 0.113 -22.484 -0.706 1 90.31 296 LYS B O 1
ATOM 5054 N N . GLU B 1 297 ? -0.668 -21.016 -2.16 1 90.62 297 GLU B N 1
ATOM 5055 C CA . GLU B 1 297 ? 0.676 -20.688 -2.625 1 90.62 297 GLU B CA 1
ATOM 5056 C C . GLU B 1 297 ? 1.498 -20.031 -1.518 1 90.62 297 GLU B C 1
ATOM 5058 O O . GLU B 1 297 ? 2.68 -20.344 -1.349 1 90.62 297 GLU B O 1
ATOM 5063 N N . GLN B 1 298 ? 0.833 -19.141 -0.85 1 87.5 298 GLN B N 1
ATOM 5064 C CA . GLN B 1 298 ? 1.521 -18.516 0.279 1 87.5 298 GLN B CA 1
ATOM 5065 C C . GLN B 1 298 ? 1.89 -19.547 1.334 1 87.5 298 GLN B C 1
ATOM 5067 O O . GLN B 1 298 ? 2.98 -19.5 1.907 1 87.5 298 GLN B O 1
ATOM 5072 N N . GLU B 1 299 ? 0.999 -20.438 1.573 1 91.25 299 GLU B N 1
ATOM 5073 C CA . GLU B 1 299 ? 1.259 -21.531 2.504 1 91.25 299 GLU B CA 1
ATOM 5074 C C . GLU B 1 299 ? 2.465 -22.359 2.062 1 91.25 299 GLU B C 1
ATOM 5076 O O . GLU B 1 299 ? 3.332 -22.688 2.875 1 91.25 299 GLU B O 1
ATOM 5081 N N . MET B 1 300 ? 2.537 -22.641 0.809 1 91.69 300 MET B N 1
ATOM 5082 C CA . MET B 1 300 ? 3.656 -23.391 0.256 1 91.69 300 MET B CA 1
ATOM 5083 C C . MET B 1 300 ? 4.969 -22.641 0.435 1 91.69 300 MET B C 1
ATOM 5085 O O . MET B 1 300 ? 5.988 -23.234 0.79 1 91.69 300 MET B O 1
ATOM 5089 N N . ARG B 1 301 ? 4.895 -21.375 0.198 1 88.69 301 ARG B N 1
ATOM 5090 C CA . ARG B 1 301 ? 6.082 -20.547 0.395 1 88.69 301 ARG B CA 1
ATOM 5091 C C . ARG B 1 301 ? 6.535 -20.578 1.851 1 88.69 301 ARG B C 1
ATOM 5093 O O . ARG B 1 301 ? 7.734 -20.609 2.133 1 88.69 301 ARG B O 1
ATOM 5100 N N . ASN B 1 302 ? 5.566 -20.531 2.697 1 89.75 302 ASN B N 1
ATOM 5101 C CA . ASN B 1 302 ? 5.879 -20.609 4.121 1 89.75 302 ASN B CA 1
ATOM 5102 C C . ASN B 1 302 ? 6.57 -21.922 4.465 1 89.75 302 ASN B C 1
ATOM 5104 O O . ASN B 1 302 ? 7.574 -21.938 5.18 1 89.75 302 ASN B O 1
ATOM 5108 N N . ILE B 1 303 ? 6.055 -22.969 3.953 1 92.62 303 ILE B N 1
ATOM 5109 C CA . ILE B 1 303 ? 6.598 -24.297 4.227 1 92.62 303 ILE B CA 1
ATOM 5110 C C . ILE B 1 303 ? 8.016 -24.391 3.662 1 92.62 303 ILE B C 1
ATOM 5112 O O . ILE B 1 303 ? 8.922 -24.906 4.328 1 92.62 303 ILE B O 1
ATOM 5116 N N . VAL B 1 304 ? 8.18 -23.875 2.465 1 92.12 304 VAL B N 1
ATOM 5117 C CA . VAL B 1 304 ? 9.492 -23.922 1.828 1 92.12 304 VAL B CA 1
ATOM 5118 C C . VAL B 1 304 ? 10.492 -23.109 2.65 1 92.12 304 VAL B C 1
ATOM 5120 O O . VAL B 1 304 ? 11.633 -23.531 2.848 1 92.12 304 VAL B O 1
ATOM 5123 N N . TRP B 1 305 ? 10.062 -21.969 3.119 1 87.94 305 TRP B N 1
ATOM 5124 C CA . TRP B 1 305 ? 10.922 -21.141 3.955 1 87.94 305 TRP B CA 1
ATOM 5125 C C . TRP B 1 305 ? 11.359 -21.891 5.211 1 87.94 305 TRP B C 1
ATOM 5127 O O . TRP B 1 305 ? 12.547 -21.922 5.535 1 87.94 305 TRP B O 1
ATOM 5137 N N . ILE B 1 306 ? 10.445 -22.5 5.852 1 91.75 306 ILE B N 1
ATOM 5138 C CA . ILE B 1 306 ? 10.727 -23.234 7.074 1 91.75 306 ILE B CA 1
ATOM 5139 C C . ILE B 1 306 ? 11.648 -24.422 6.758 1 91.75 306 ILE B C 1
ATOM 5141 O O . ILE B 1 306 ? 12.617 -24.672 7.48 1 91.75 306 ILE B O 1
ATOM 5145 N N . ALA B 1 307 ? 11.391 -25.078 5.691 1 94.12 307 ALA B N 1
ATOM 5146 C CA . ALA B 1 307 ? 12.203 -26.203 5.258 1 94.12 307 ALA B CA 1
ATOM 5147 C C . ALA B 1 307 ? 13.641 -25.781 4.977 1 94.12 307 ALA B C 1
ATOM 5149 O O . ALA B 1 307 ? 14.594 -26.5 5.309 1 94.12 307 ALA B O 1
ATOM 5150 N N . GLU B 1 308 ? 13.75 -24.609 4.383 1 90.81 308 GLU B N 1
ATOM 5151 C CA . GLU B 1 308 ? 15.078 -24.078 4.105 1 90.81 308 GLU B CA 1
ATOM 5152 C C . GLU B 1 308 ? 15.828 -23.766 5.395 1 90.81 308 GLU B C 1
ATOM 5154 O O . GLU B 1 308 ? 17.031 -24.047 5.504 1 90.81 308 GLU B O 1
ATOM 5159 N N . CYS B 1 309 ? 15.141 -23.188 6.27 1 90.12 309 CYS B N 1
ATOM 5160 C CA . CYS B 1 309 ? 15.75 -22.875 7.559 1 90.12 309 CYS B CA 1
ATOM 5161 C C . CYS B 1 309 ? 16.203 -24.156 8.266 1 90.12 309 CYS B C 1
ATOM 5163 O O . CYS B 1 309 ? 17.281 -24.188 8.867 1 90.12 309 CYS B O 1
ATOM 5165 N N . ILE B 1 310 ? 15.398 -25.156 8.188 1 92.69 310 ILE B N 1
ATOM 5166 C CA . ILE B 1 310 ? 15.711 -26.453 8.805 1 92.69 310 ILE B CA 1
ATOM 5167 C C . ILE B 1 310 ? 16.922 -27.062 8.102 1 92.69 310 ILE B C 1
ATOM 5169 O O . ILE B 1 310 ? 17.875 -27.516 8.766 1 92.69 310 ILE B O 1
ATOM 5173 N N . SER B 1 311 ? 16.906 -27.031 6.816 1 93.25 311 SER B N 1
ATOM 5174 C CA . SER B 1 311 ? 17.938 -27.688 6.012 1 93.25 311 SER B CA 1
ATOM 5175 C C . SER B 1 311 ? 19.281 -26.984 6.188 1 93.25 311 SER B C 1
ATOM 5177 O O . SER B 1 311 ? 20.328 -27.656 6.227 1 93.25 311 SER B O 1
ATOM 5179 N N . GLN B 1 312 ? 19.203 -25.703 6.348 1 91.44 312 GLN B N 1
ATOM 5180 C CA . GLN B 1 312 ? 20.438 -24.938 6.457 1 91.44 312 GLN B CA 1
ATOM 5181 C C . GLN B 1 312 ? 20.844 -24.734 7.914 1 91.44 312 GLN B C 1
ATOM 5183 O O . GLN B 1 312 ? 21.875 -24.125 8.203 1 91.44 312 GLN B O 1
ATOM 5188 N N . ARG B 1 313 ? 20.156 -25.203 8.875 1 88.31 313 ARG B N 1
ATOM 5189 C CA . ARG B 1 313 ? 20.406 -25.047 10.305 1 88.31 313 ARG B CA 1
ATOM 5190 C C . ARG B 1 313 ? 20.484 -23.578 10.703 1 88.31 313 ARG B C 1
ATOM 5192 O O . ARG B 1 313 ? 21.328 -23.203 11.516 1 88.31 313 ARG B O 1
ATOM 5199 N N . HIS B 1 314 ? 19.766 -22.781 9.836 1 87.25 314 HIS B N 1
ATOM 5200 C CA . HIS B 1 314 ? 19.641 -21.359 10.148 1 87.25 314 HIS B CA 1
ATOM 5201 C C . HIS B 1 314 ? 18.266 -21.031 10.719 1 87.25 314 HIS B C 1
ATOM 5203 O O . HIS B 1 314 ? 17.422 -20.453 10.023 1 87.25 314 HIS B O 1
ATOM 5209 N N . ARG B 1 315 ? 18.078 -21.125 12.008 1 88.69 315 ARG B N 1
ATOM 5210 C CA . ARG B 1 315 ? 16.75 -21.125 12.602 1 88.69 315 ARG B CA 1
ATOM 5211 C C . ARG B 1 315 ? 16.406 -19.75 13.172 1 88.69 315 ARG B C 1
ATOM 5213 O O . ARG B 1 315 ? 15.273 -19.531 13.617 1 88.69 315 ARG B O 1
ATOM 5220 N N . THR B 1 316 ? 17.328 -18.859 13.047 1 82.62 316 THR B N 1
ATOM 5221 C CA . THR B 1 316 ? 17.125 -17.547 13.633 1 82.62 316 THR B CA 1
ATOM 5222 C C . THR B 1 316 ? 15.922 -16.844 12.992 1 82.62 316 THR B C 1
ATOM 5224 O O . THR B 1 316 ? 15.172 -16.141 13.664 1 82.62 316 THR B O 1
ATOM 5227 N N . LYS B 1 317 ? 15.734 -17.219 11.719 1 80.94 317 LYS B N 1
ATOM 5228 C CA . LYS B 1 317 ? 14.688 -16.516 10.984 1 80.94 317 LYS B CA 1
ATOM 5229 C C . LYS B 1 317 ? 13.547 -17.453 10.617 1 80.94 317 LYS B C 1
ATOM 5231 O O . LYS B 1 317 ? 12.742 -17.141 9.742 1 80.94 317 LYS B O 1
ATOM 5236 N N . ILE B 1 318 ? 13.438 -18.516 11.25 1 87.81 318 ILE B N 1
ATOM 5237 C CA . ILE B 1 318 ? 12.516 -19.578 10.844 1 87.81 318 ILE B CA 1
ATOM 5238 C C . ILE B 1 318 ? 11.078 -19.094 11.016 1 87.81 318 ILE B C 1
ATOM 5240 O O . ILE B 1 318 ? 10.18 -19.516 10.281 1 87.81 318 ILE B O 1
ATOM 5244 N N . ASN B 1 319 ? 10.859 -18.094 11.836 1 81.06 319 ASN B N 1
ATOM 5245 C CA . ASN B 1 319 ? 9.516 -17.609 12.117 1 81.06 319 ASN B CA 1
ATOM 5246 C C . ASN B 1 319 ? 9.148 -16.438 11.203 1 81.06 319 ASN B C 1
ATOM 5248 O O . ASN B 1 319 ? 8.055 -15.891 11.305 1 81.06 319 ASN B O 1
ATOM 5252 N N . ASN B 1 320 ? 10.023 -16.141 10.266 1 77.75 320 ASN B N 1
ATOM 5253 C CA . ASN B 1 320 ? 9.781 -15.023 9.359 1 77.75 320 ASN B CA 1
ATOM 5254 C C . ASN B 1 320 ? 8.961 -15.445 8.148 1 77.75 320 ASN B C 1
ATOM 5256 O O . ASN B 1 320 ? 9.352 -15.188 7.008 1 77.75 320 ASN B O 1
ATOM 5260 N N . TYR B 1 321 ? 7.855 -16.156 8.406 1 82.06 321 TYR B N 1
ATOM 5261 C CA . TYR B 1 321 ? 6.914 -16.5 7.344 1 82.06 321 TYR B CA 1
ATOM 5262 C C . TYR B 1 321 ? 5.66 -15.641 7.438 1 82.06 321 TYR B C 1
ATOM 5264 O O . TYR B 1 321 ? 5.441 -14.953 8.438 1 82.06 321 TYR B O 1
ATOM 5272 N N . ILE B 1 322 ? 4.82 -15.539 6.359 1 77.12 322 ILE B N 1
ATOM 5273 C CA . ILE B 1 322 ? 3.607 -14.734 6.312 1 77.12 322 ILE B CA 1
ATOM 5274 C C . ILE B 1 322 ? 2.406 -15.586 6.719 1 77.12 322 ILE B C 1
ATOM 5276 O O . ILE B 1 322 ? 1.979 -16.469 5.969 1 77.12 322 ILE B O 1
ATOM 5280 N N . PRO B 1 323 ? 1.905 -15.352 7.805 1 76.75 323 PRO B N 1
ATOM 5281 C CA . PRO B 1 323 ? 0.748 -16.141 8.234 1 76.75 323 PRO B CA 1
ATOM 5282 C C . PRO B 1 323 ? -0.499 -15.859 7.395 1 76.75 323 PRO B C 1
ATOM 5284 O O . PRO B 1 323 ? -0.713 -14.727 6.961 1 76.75 323 PRO B O 1
ATOM 5287 N N . ILE B 1 324 ? -1.303 -16.766 7.129 1 78.31 324 ILE B N 1
ATOM 5288 C CA . ILE B 1 324 ? -2.529 -16.672 6.344 1 78.31 324 ILE B CA 1
ATOM 5289 C C . ILE B 1 324 ? -3.729 -16.531 7.281 1 78.31 324 ILE B C 1
ATOM 5291 O O . ILE B 1 324 ? -4.652 -15.766 7.008 1 78.31 324 ILE B O 1
ATOM 5295 N N . LEU B 1 325 ? -3.811 -17.453 8.328 1 68.06 325 LEU B N 1
ATOM 5296 C CA . LEU B 1 325 ? -4.949 -17.469 9.242 1 68.06 325 LEU B CA 1
ATOM 5297 C C . LEU B 1 325 ? -4.527 -17.047 10.641 1 68.06 325 LEU B C 1
ATOM 5299 O O . LEU B 1 325 ? -3.391 -17.281 11.055 1 68.06 325 LEU B O 1
#

Secondary structure (DSSP, 8-state):
-HHHHHHHHHHHHHHHHHHHHHHHTTSPPHHHHHHHHT-SSHHHHHHHHHTTTTTTTTTTPPSSP-HHHHHHHHHHHHHHHHHHHHHT--TTHHHHHHHHHHHHHHHHHHHHHHHHHTT--HHHHHTTS-GGG--GGGGGGGG--SHHHHHHHHHHTSTTHHHHTTT-------HHHHHHHHHHHHHHHHHHHHHHHHHH-SHHHHHHHHHHHHHHHHHHHHHHHHHTTSS--HHHHHHTS-SSSTTTTHHHHHHHH--SHHHHHHHHHHHHHHHHHHHHHS-SSTHHHHHHHHHHHHHHHHHHHHHHHHHHT-GGGTT------/-HHHHHHHHHHHHHHHHHHHHHHHTTS--HHHHHHHHT-SSHHHHHHHHHTTTTTTTTTTPPSSP-HHHHHHHHHHHHHHHHHHHHHT--TTHHHHHHHHHHHHHHHHHHHHHHHHHTT--HHHHHTTS-GGG--GGGGGGGG--SHHHHHHHHHHTSTTHHHHTTT-------HHHHHHHHHHHHHHHHHHHHHHHHHH-SHHHHHHHHHHHHHHHHHHHHHHHHHTTSS--HHHHHHTS-SSSTTTTHHHHHHHH--SHHHHHHHHHHHHHHHHHHHHHS-SSTHHHHHHHHHHHHHHHHHHHHHHHHHHT-GGGTT------

Organism: Equus asinus (NCBI:txid9793)